Protein AF-A0A838R3F1-F1 (afdb_monomer)

Secondary structure (DSSP, 8-state):
-TT-B-TT-B-TT-B-TTT-B-TT-B-TT-B-TT-B-TT-B-TT-B-TT-B-TT-B-TT-B-TT-B-TT-B-TT-B-TT-B-TT-B-TT-B-TT-B-TT-B-PPPTTS-----HHHHHHSHHHHTTB-TT-B-TT-B-TT-B-TT-B-TT-B-TT-B-TT-B-TT-B-TT-B-TT-B-TT-B-TT-B-TT-B-TTS---HHHHHHSHHHHTTB-TT-B-TTSB-TT-B-TT-B-TT-B-TT-B-TT-B-TT-B-TT-B---SSTTS--HHHHHHSHHHHTTB-TT-B-TT-B-TT-B-TT-B-TT-B-TT-B-TT-B-TT-B-TT-B-PPPPP-SS-PPPS-B-TT-B-TT-B-TT-B---EEEE-SS-EEEE---B-TT-B-TT-B-TT-B-TT-B-TT-B-TT-B-TTSEES-EEE-TT-EEEEE-------EEE-S-EEE-TT-EEEEEE-SSPP---EEE-TT--EEE-SEEEEEE-TT--GGGGTT-EEE-EE-TT---EE-PEEE-SSEEE-TTTTTT-EEEEEE----TT--SSSSS-SHHHHHHHHHHTTS-TT--TTTT-SSSSSS-SHHHHHHHHHHH-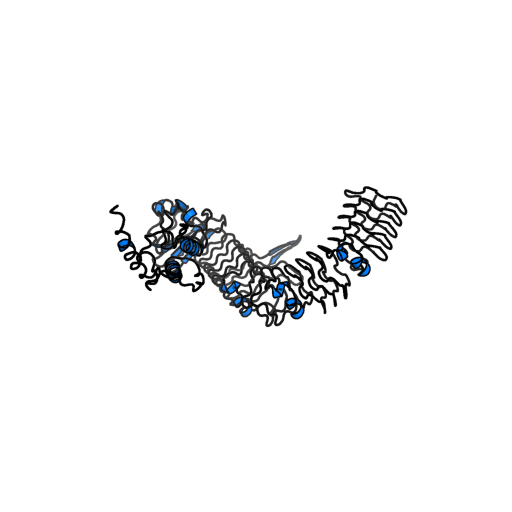-SPPP-----PPPP--S-STTTTTTSSSSSSS-----

Sequence (626 aa):
MTGANLASQNLTNANFSNYYEAAGANLSGANLSQASLTNANFKYATLTNADFSQATLTNANLEYATLTSANLTQAHLTNSNFQGVDLTGANLTGAEVRGANFFRSYDGVGGISLTQLYSTASYLALDLTGVGLSHQNLTGVNLVGQNLTGANFSVTTLTGANMNRADLLGANFIGATLTSANLTGAKVRYANLTGSRITTVQLYSTASYQAHDLTGTRLGYNNLTGVNLVGQDLTGAGFAGATLTDADFTGAQVRGADFSHFGALGISLAQLYSTASYQAHDLTGIGLTYTDLTGANFAGQNLTQARFHSATLANVNLSQANLTNADFSASEPYPQGYEPGADLTGANLSQANLTNANFSGFQYCDEYLCYGGPGANLSGANLSGADARGASFQYATLTGTIASNLIQSDGHIAGLDLTAGASLVVRDYDSGVPIVVEQHLAMDATGTLRLVFDADPWDSSISFAPGIPVALGGTLDLTFAPGVDIATQSGRSIDLFDWTGVTPTGAFTISSPYTWDLTNLYTTGEVTLAAAPSLLGDFNGDSDVDGGDLTSWKAGFGLSSEATRAQGDADGDQDVDGADFLGWQRQVGIGAPAIASSARVPEPATLVLLVAAALAMFFRRRVAVS

Radius of gyration: 35.01 Å; Cα contacts (8 Å, |Δi|>4): 1867; chains: 1; bounding box: 110×93×81 Å

Mean predicted aligned error: 11.5 Å

pLDDT: mean 86.86, std 18.16, range [31.98, 98.88]

Nearest PDB structures (foldseek):
  4yei-assembly3_C  TM=5.586E-01  e=4.419E-10  synthetic construct
  5dzb-assembly3_E  TM=5.303E-01  e=5.301E-11  synthetic construct
  4ycq-assembly1_A-2  TM=4.901E-01  e=7.808E-09  synthetic construct
  4yc5-assembly1_A  TM=4.326E-01  e=1.738E-09  synthetic construct
  2j8k-assembly1_A  TM=4.492E-01  e=6.803E-08  Nostoc punctiforme

Structure (mmCIF, N/CA/C/O backbone):
data_AF-A0A838R3F1-F1
#
_entry.id   AF-A0A838R3F1-F1
#
loop_
_atom_site.group_PDB
_atom_site.id
_atom_site.type_symbol
_atom_site.label_atom_id
_atom_site.label_alt_id
_atom_site.label_comp_id
_atom_site.label_asym_id
_atom_site.label_entity_id
_atom_site.label_seq_id
_atom_site.pdbx_PDB_ins_code
_atom_site.Cartn_x
_atom_site.Cartn_y
_atom_site.Cartn_z
_atom_site.occupancy
_atom_site.B_iso_or_equiv
_atom_site.auth_seq_id
_atom_site.auth_comp_id
_atom_site.auth_asym_id
_atom_site.auth_atom_id
_atom_site.pdbx_PDB_model_num
ATOM 1 N N . MET A 1 1 ? 42.128 -11.075 -11.091 1.00 62.38 1 MET A N 1
ATOM 2 C CA . MET A 1 1 ? 43.046 -10.406 -12.039 1.00 62.38 1 MET A CA 1
ATOM 3 C C . MET A 1 1 ? 42.719 -8.914 -12.155 1.00 62.38 1 MET A C 1
ATOM 5 O O . MET A 1 1 ? 42.656 -8.368 -13.252 1.00 62.38 1 MET A O 1
ATOM 9 N N . THR A 1 2 ? 42.535 -8.231 -11.024 1.00 77.19 2 THR A N 1
ATOM 10 C CA . THR A 1 2 ? 42.189 -6.804 -10.992 1.00 77.19 2 THR A CA 1
ATOM 11 C C . THR A 1 2 ? 43.267 -5.975 -11.688 1.00 77.19 2 THR A C 1
ATOM 13 O O . THR A 1 2 ? 44.449 -6.131 -11.381 1.00 77.19 2 THR A O 1
ATOM 16 N N . GLY A 1 3 ? 42.875 -5.143 -12.654 1.00 77.88 3 GLY A N 1
ATOM 17 C CA . GLY A 1 3 ? 43.808 -4.320 -13.433 1.00 77.88 3 GLY A CA 1
ATOM 18 C C . GLY A 1 3 ? 44.755 -5.088 -14.367 1.00 77.88 3 GLY A C 1
ATOM 19 O O . GLY A 1 3 ? 45.714 -4.505 -14.870 1.00 77.88 3 GLY A O 1
ATOM 20 N N . ALA A 1 4 ? 44.540 -6.388 -14.601 1.00 87.12 4 ALA A N 1
ATOM 21 C CA . ALA A 1 4 ? 45.413 -7.170 -15.476 1.00 87.12 4 ALA A CA 1
ATOM 22 C C . ALA A 1 4 ? 45.306 -6.730 -16.944 1.00 87.12 4 ALA A C 1
ATOM 24 O O . ALA A 1 4 ? 44.244 -6.326 -17.414 1.00 87.12 4 ALA A O 1
ATOM 25 N N . ASN A 1 5 ? 46.403 -6.866 -17.690 1.00 89.50 5 ASN A N 1
ATOM 26 C CA . ASN A 1 5 ? 46.414 -6.666 -19.136 1.00 89.50 5 ASN A CA 1
ATOM 27 C C . ASN A 1 5 ? 46.292 -8.016 -19.857 1.00 89.50 5 ASN A C 1
ATOM 29 O O . ASN A 1 5 ? 47.242 -8.794 -19.897 1.00 89.50 5 ASN A O 1
ATOM 33 N N . LEU A 1 6 ? 45.115 -8.272 -20.419 1.00 89.81 6 LEU A N 1
ATOM 34 C CA . LEU A 1 6 ? 44.743 -9.447 -21.209 1.00 89.81 6 LEU A CA 1
ATOM 35 C C . LEU A 1 6 ? 44.321 -9.038 -22.632 1.00 89.81 6 LEU A C 1
ATOM 37 O O . LEU A 1 6 ? 43.503 -9.708 -23.266 1.00 89.81 6 LEU A O 1
ATOM 41 N N . ALA A 1 7 ? 44.854 -7.926 -23.144 1.00 93.25 7 ALA A N 1
ATOM 42 C CA . ALA A 1 7 ? 44.539 -7.455 -24.484 1.00 93.25 7 ALA A CA 1
ATOM 43 C C . ALA A 1 7 ? 44.873 -8.520 -25.544 1.00 93.25 7 ALA A C 1
ATOM 45 O O . ALA A 1 7 ? 45.929 -9.159 -25.498 1.00 93.25 7 ALA A O 1
ATOM 46 N N . SER A 1 8 ? 43.958 -8.692 -26.503 1.00 95.50 8 SER A N 1
ATOM 47 C CA . SER A 1 8 ? 44.072 -9.616 -27.644 1.00 95.50 8 SER A CA 1
ATOM 48 C C . SER A 1 8 ? 44.285 -11.093 -27.281 1.00 95.50 8 SER A C 1
ATOM 50 O O . SER A 1 8 ? 44.701 -11.883 -28.128 1.00 95.50 8 SER A O 1
ATOM 52 N N . GLN A 1 9 ? 44.018 -11.490 -26.033 1.00 94.56 9 GLN A N 1
ATOM 53 C CA . GLN A 1 9 ? 44.137 -12.887 -25.619 1.00 94.56 9 GLN A CA 1
ATOM 54 C C . GLN A 1 9 ? 43.001 -13.738 -26.193 1.00 94.56 9 GLN A C 1
ATOM 56 O O . GLN A 1 9 ? 41.870 -13.274 -26.347 1.00 94.56 9 GLN A O 1
ATOM 61 N N . ASN A 1 10 ? 43.301 -15.007 -26.473 1.00 94.56 10 ASN A N 1
ATOM 62 C CA . ASN A 1 10 ? 42.293 -15.995 -26.837 1.00 94.56 10 ASN A CA 1
ATOM 63 C C . ASN A 1 10 ? 41.794 -16.718 -25.579 1.00 94.56 10 ASN A C 1
ATOM 65 O O . ASN A 1 10 ? 42.514 -17.519 -24.987 1.00 94.56 10 ASN A O 1
ATOM 69 N N . LEU A 1 11 ? 40.558 -16.421 -25.201 1.00 92.75 11 LEU A N 1
ATOM 70 C CA . LEU A 1 11 ? 39.825 -16.942 -24.049 1.00 92.75 11 LEU A CA 1
ATOM 71 C C . LEU A 1 11 ? 38.515 -17.621 -24.499 1.00 92.75 11 LEU A C 1
ATOM 73 O O . LEU A 1 11 ? 37.540 -17.676 -23.749 1.00 92.75 11 LEU A O 1
ATOM 77 N N . THR A 1 12 ? 38.488 -18.132 -25.734 1.00 94.06 12 THR A N 1
ATOM 78 C CA . THR A 1 12 ? 37.339 -18.860 -26.289 1.00 94.06 12 THR A CA 1
ATOM 79 C C . THR A 1 12 ? 37.014 -20.067 -25.409 1.00 94.06 12 THR A C 1
ATOM 81 O O . THR A 1 12 ? 37.926 -20.800 -25.017 1.00 94.06 12 THR A O 1
ATOM 84 N N . ASN A 1 13 ? 35.732 -20.300 -25.113 1.00 90.00 13 ASN A N 1
ATOM 85 C CA . ASN A 1 13 ? 35.260 -21.377 -24.225 1.00 90.00 13 ASN A CA 1
ATOM 86 C C . ASN A 1 13 ? 35.838 -21.339 -22.797 1.00 90.00 13 ASN A C 1
ATOM 88 O O . ASN A 1 13 ? 35.739 -22.327 -22.063 1.00 90.00 13 ASN A O 1
ATOM 92 N N . ALA A 1 14 ? 36.471 -20.237 -22.383 1.00 89.19 14 ALA A N 1
ATOM 93 C CA . ALA A 1 14 ? 37.010 -20.144 -21.038 1.00 89.19 14 ALA A CA 1
ATOM 94 C C . ALA A 1 14 ? 35.876 -20.215 -20.008 1.00 89.19 14 ALA A C 1
ATOM 96 O O . ALA A 1 14 ? 34.804 -19.635 -20.189 1.00 89.19 14 ALA A O 1
ATOM 97 N N . ASN A 1 15 ? 36.122 -20.927 -18.911 1.00 87.62 15 ASN A N 1
ATOM 98 C CA . ASN A 1 15 ? 35.196 -20.983 -17.793 1.00 87.62 15 ASN A CA 1
ATOM 99 C C . ASN A 1 15 ? 35.682 -20.054 -16.678 1.00 87.62 15 ASN A C 1
ATOM 101 O O . ASN A 1 15 ? 36.601 -20.387 -15.933 1.00 87.62 15 ASN A O 1
ATOM 105 N N . PHE A 1 16 ? 35.026 -18.906 -16.576 1.00 84.88 16 PHE A N 1
ATOM 106 C CA . PHE A 1 16 ? 35.198 -17.908 -15.527 1.00 84.88 16 PHE A CA 1
ATOM 107 C C . PHE A 1 16 ? 33.901 -17.726 -14.720 1.00 84.88 16 PHE A C 1
ATOM 109 O O . PHE A 1 16 ? 33.620 -16.644 -14.205 1.00 84.88 16 PHE A O 1
ATOM 116 N N . SER A 1 17 ? 33.090 -18.783 -14.618 1.00 79.38 17 SER A N 1
ATOM 117 C CA . SER A 1 17 ? 31.935 -18.799 -13.720 1.00 79.38 17 SER A CA 1
ATOM 118 C C . SER A 1 17 ? 32.381 -18.786 -12.252 1.00 79.38 17 SER A C 1
ATOM 120 O O . SER A 1 17 ? 33.429 -19.338 -11.914 1.00 79.38 17 SER A O 1
ATOM 122 N N . ASN A 1 18 ? 31.551 -18.205 -11.376 1.00 72.69 18 ASN A N 1
ATOM 123 C CA . ASN A 1 18 ? 31.763 -18.080 -9.920 1.00 72.69 18 ASN A CA 1
ATOM 124 C C . ASN A 1 18 ? 32.729 -16.953 -9.502 1.00 72.69 18 ASN A C 1
ATOM 126 O O . ASN A 1 18 ? 33.819 -17.215 -8.999 1.00 72.69 18 ASN A O 1
ATOM 130 N N . TYR A 1 19 ? 32.289 -15.696 -9.638 1.00 65.25 19 TYR A N 1
ATOM 131 C CA . TYR A 1 19 ? 32.987 -14.513 -9.105 1.00 65.25 19 TYR A CA 1
ATOM 132 C C . TYR A 1 19 ? 34.401 -14.325 -9.657 1.00 65.25 19 TYR A C 1
ATOM 134 O O . TYR A 1 19 ? 35.364 -14.072 -8.931 1.00 65.25 19 TYR A O 1
ATOM 142 N N . TYR A 1 20 ? 34.542 -14.444 -10.974 1.00 69.81 20 TYR A N 1
ATOM 143 C CA . TYR A 1 20 ? 35.795 -14.076 -11.608 1.00 69.81 20 TYR A CA 1
ATOM 144 C C . TYR A 1 20 ? 36.015 -12.561 -11.529 1.00 69.81 20 TYR A C 1
ATOM 146 O O . TYR A 1 20 ? 35.301 -11.780 -12.156 1.00 69.81 20 TYR A O 1
ATOM 154 N N . GLU A 1 21 ? 37.020 -12.157 -10.755 1.00 78.88 21 GLU A N 1
ATOM 155 C CA . GLU A 1 21 ? 37.377 -10.756 -10.533 1.00 78.88 21 GLU A CA 1
ATOM 156 C C . GLU A 1 21 ? 38.307 -10.228 -11.636 1.00 78.88 21 GLU A C 1
ATOM 158 O O . GLU A 1 21 ? 39.524 -10.462 -11.619 1.00 78.88 21 GLU A O 1
ATOM 163 N N . ALA A 1 22 ? 37.744 -9.485 -12.588 1.00 81.25 22 ALA A N 1
ATOM 164 C CA . ALA A 1 22 ? 38.443 -8.793 -13.673 1.00 81.25 22 ALA A CA 1
ATOM 165 C C . ALA A 1 22 ? 38.176 -7.277 -13.668 1.00 81.25 22 ALA A C 1
ATOM 167 O O . ALA A 1 22 ? 38.317 -6.611 -14.695 1.00 81.25 22 ALA A O 1
ATOM 168 N N . ALA A 1 23 ? 37.816 -6.719 -12.510 1.00 87.19 23 ALA A N 1
ATOM 169 C CA . ALA A 1 23 ? 37.577 -5.291 -12.372 1.00 87.19 23 ALA A CA 1
ATOM 170 C C . ALA A 1 23 ? 38.804 -4.469 -12.818 1.00 87.19 23 ALA A C 1
ATOM 172 O O . ALA A 1 23 ? 39.948 -4.775 -12.457 1.00 87.19 23 ALA A O 1
ATOM 173 N N . GLY A 1 24 ? 38.570 -3.447 -13.642 1.00 90.75 24 GLY A N 1
ATOM 174 C CA . GLY A 1 24 ? 39.604 -2.577 -14.210 1.00 90.75 24 GLY A CA 1
ATOM 175 C C . GLY A 1 24 ? 40.579 -3.252 -15.183 1.00 90.75 24 GLY A C 1
ATOM 176 O O . GLY A 1 24 ? 41.568 -2.634 -15.570 1.00 90.75 24 GLY A O 1
ATOM 177 N N . ALA A 1 25 ? 40.370 -4.519 -15.555 1.00 93.75 25 ALA A N 1
ATOM 178 C CA . ALA A 1 25 ? 41.265 -5.214 -16.474 1.00 93.75 25 ALA A CA 1
ATOM 179 C C . ALA A 1 25 ? 41.152 -4.660 -17.905 1.00 93.75 25 ALA A C 1
ATOM 181 O O . ALA A 1 25 ? 40.090 -4.226 -18.349 1.00 93.75 25 ALA A O 1
ATOM 182 N N . ASN A 1 26 ? 42.250 -4.716 -18.656 1.00 95.88 26 ASN A N 1
ATOM 183 C CA . ASN A 1 26 ? 42.260 -4.414 -20.081 1.00 95.88 26 ASN A CA 1
ATOM 184 C C . ASN A 1 26 ? 42.143 -5.716 -20.877 1.00 95.88 26 ASN A C 1
ATOM 186 O O . ASN A 1 26 ? 43.112 -6.467 -20.954 1.00 95.88 26 ASN A O 1
ATOM 190 N N . LEU A 1 27 ? 40.991 -5.967 -21.495 1.00 96.06 27 LEU A N 1
ATOM 191 C CA . LEU A 1 27 ? 40.765 -7.075 -22.427 1.00 96.06 27 LEU A CA 1
ATOM 192 C C . LEU A 1 27 ? 40.432 -6.569 -23.839 1.00 96.06 27 LEU A C 1
ATOM 194 O O . LEU A 1 27 ? 39.660 -7.189 -24.569 1.00 96.06 27 LEU A O 1
ATOM 198 N N . SER A 1 28 ? 41.017 -5.438 -24.241 1.00 97.62 28 SER A N 1
ATOM 199 C CA . SER A 1 28 ? 40.801 -4.881 -25.580 1.00 97.62 28 SER A CA 1
ATOM 200 C C . SER A 1 28 ? 41.148 -5.908 -26.665 1.00 97.62 28 SER A C 1
ATOM 202 O O . SER A 1 28 ? 42.256 -6.450 -26.684 1.00 97.62 28 SER A O 1
ATOM 204 N N . GLY A 1 29 ? 40.206 -6.186 -27.567 1.00 97.69 29 GLY A N 1
ATOM 205 C CA . GLY A 1 29 ? 40.351 -7.163 -28.649 1.00 97.69 29 GLY A CA 1
ATOM 206 C C . GLY A 1 29 ? 40.447 -8.626 -28.204 1.00 97.69 29 GLY A C 1
ATOM 207 O O . GLY A 1 29 ? 40.804 -9.471 -29.020 1.00 97.69 29 GLY A O 1
ATOM 208 N N . ALA A 1 30 ? 40.204 -8.947 -26.928 1.00 97.38 30 ALA A N 1
ATOM 209 C CA . ALA A 1 30 ? 40.220 -10.332 -26.466 1.00 97.38 30 ALA A CA 1
ATOM 210 C C . ALA A 1 30 ? 39.064 -11.134 -27.083 1.00 97.38 30 ALA A C 1
ATOM 212 O O . ALA A 1 30 ? 37.958 -10.620 -27.246 1.00 97.38 30 ALA A O 1
ATOM 213 N N . ASN A 1 31 ? 39.312 -12.407 -27.387 1.00 97.94 31 ASN A N 1
ATOM 214 C CA . ASN A 1 31 ? 38.278 -13.330 -27.841 1.00 97.94 31 ASN A CA 1
ATOM 215 C C . ASN A 1 31 ? 37.743 -14.129 -26.648 1.00 97.94 31 ASN A C 1
ATOM 217 O O . ASN A 1 31 ? 38.428 -15.013 -26.150 1.00 97.94 31 ASN A O 1
ATOM 221 N N . LEU A 1 32 ? 36.535 -13.808 -26.204 1.00 97.25 32 LEU A N 1
ATOM 222 C CA . LEU A 1 32 ? 35.761 -14.445 -25.132 1.00 97.25 32 LEU A CA 1
ATOM 223 C C . LEU A 1 32 ? 34.524 -15.168 -25.697 1.00 97.25 32 LEU A C 1
ATOM 225 O O . LEU A 1 32 ? 33.557 -15.405 -24.971 1.00 97.25 32 LEU A O 1
ATOM 229 N N . SER A 1 33 ? 34.529 -15.506 -26.990 1.00 98.00 33 SER A N 1
ATOM 230 C CA . SER A 1 33 ? 33.397 -16.184 -27.617 1.00 98.00 33 SER A CA 1
ATOM 231 C C . SER A 1 33 ? 33.120 -17.524 -26.927 1.00 98.00 33 SER A C 1
ATOM 233 O O . SER A 1 33 ? 34.040 -18.247 -26.526 1.00 98.00 33 SER A O 1
ATOM 235 N N . GLN A 1 34 ? 31.836 -17.827 -26.725 1.00 97.75 34 GLN A N 1
ATOM 236 C CA . GLN A 1 34 ? 31.348 -19.026 -26.026 1.00 97.75 34 GLN A CA 1
ATOM 237 C C . GLN A 1 34 ? 31.882 -19.201 -24.586 1.00 97.75 34 GLN A C 1
ATOM 239 O O . GLN A 1 34 ? 31.742 -20.269 -23.992 1.00 97.75 34 GLN A O 1
ATOM 244 N N . ALA A 1 35 ? 32.498 -18.174 -23.990 1.00 96.88 35 ALA A N 1
ATOM 245 C CA . ALA A 1 35 ? 32.979 -18.249 -22.616 1.00 96.88 35 ALA A CA 1
ATOM 246 C C . ALA A 1 35 ? 31.813 -18.303 -21.613 1.00 96.88 35 ALA A C 1
ATOM 248 O O . ALA A 1 35 ? 30.767 -17.674 -21.801 1.00 96.88 35 ALA A O 1
ATOM 249 N N . SER A 1 36 ? 32.017 -19.012 -20.502 1.00 96.44 36 SER A N 1
ATOM 250 C CA . SER A 1 36 ? 31.112 -18.973 -19.352 1.00 96.44 36 SER A CA 1
ATOM 251 C C . SER A 1 36 ? 31.594 -17.916 -18.364 1.00 96.44 36 SER A C 1
ATOM 253 O O . SER A 1 36 ? 32.620 -18.088 -17.713 1.00 96.44 36 SER A O 1
ATOM 255 N N . LEU A 1 37 ? 30.855 -16.814 -18.268 1.00 95.62 37 LEU A N 1
ATOM 256 C CA . LEU A 1 37 ? 31.158 -15.613 -17.482 1.00 95.62 37 LEU A CA 1
ATOM 257 C C . LEU A 1 37 ? 30.039 -15.321 -16.466 1.00 95.62 37 LEU A C 1
ATOM 259 O O . LEU A 1 37 ? 29.790 -14.174 -16.095 1.00 95.62 37 LEU A O 1
ATOM 263 N N . THR A 1 38 ? 29.324 -16.363 -16.035 1.00 96.38 38 THR A N 1
ATOM 264 C CA . THR A 1 38 ? 28.218 -16.222 -15.080 1.00 96.38 38 THR A CA 1
ATOM 265 C C . THR A 1 38 ? 28.736 -15.671 -13.751 1.00 96.38 38 THR A C 1
ATOM 267 O O . THR A 1 38 ? 29.672 -16.228 -13.169 1.00 96.38 38 THR A O 1
ATOM 270 N N . ASN A 1 39 ? 28.111 -14.598 -13.258 1.00 95.19 39 ASN A N 1
ATOM 271 C CA . ASN A 1 39 ? 28.539 -13.841 -12.073 1.00 95.19 39 ASN A CA 1
ATOM 272 C C . ASN A 1 39 ? 29.962 -13.237 -12.181 1.00 95.19 39 ASN A C 1
ATOM 274 O O . ASN A 1 39 ? 30.586 -12.965 -11.155 1.00 95.19 39 ASN A O 1
ATOM 278 N N . ALA A 1 40 ? 30.526 -13.071 -13.384 1.00 94.94 40 ALA A N 1
ATOM 279 C CA . ALA A 1 40 ? 31.843 -12.452 -13.546 1.00 94.94 40 ALA A CA 1
ATOM 280 C C . ALA A 1 40 ? 31.790 -10.939 -13.270 1.00 94.94 40 ALA A C 1
ATOM 282 O O . ALA A 1 40 ? 30.798 -10.277 -13.574 1.00 94.94 40 ALA A O 1
ATOM 283 N N . ASN A 1 41 ? 32.875 -10.383 -12.732 1.00 94.62 41 ASN A N 1
ATOM 284 C CA . ASN A 1 41 ? 33.003 -8.960 -12.439 1.00 94.62 41 ASN A CA 1
ATOM 285 C C . ASN A 1 41 ? 33.997 -8.288 -13.397 1.00 94.62 41 ASN A C 1
ATOM 287 O O . ASN A 1 41 ? 35.211 -8.439 -13.267 1.00 94.62 41 ASN A O 1
ATOM 291 N N . PHE A 1 42 ? 33.466 -7.508 -14.333 1.00 95.25 42 PHE A N 1
ATOM 292 C CA . PHE A 1 42 ? 34.175 -6.663 -15.297 1.00 95.25 42 PHE A CA 1
ATO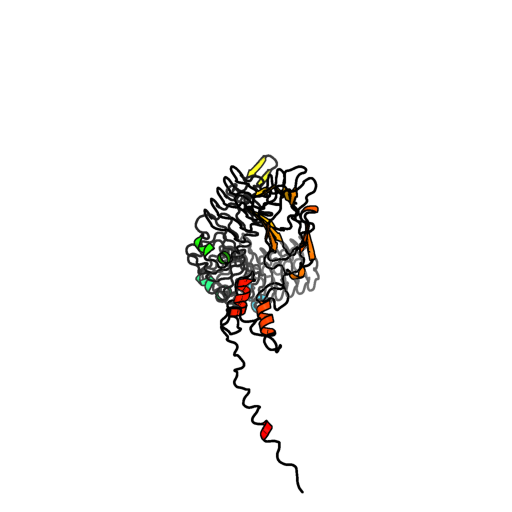M 293 C C . PHE A 1 42 ? 33.980 -5.166 -15.020 1.00 95.25 42 PHE A C 1
ATOM 295 O O . PHE A 1 42 ? 34.162 -4.345 -15.919 1.00 95.25 42 PHE A O 1
ATOM 302 N N . LYS A 1 43 ? 33.612 -4.781 -13.793 1.00 95.19 43 LYS A N 1
ATOM 303 C CA . LYS A 1 43 ? 33.428 -3.372 -13.427 1.00 95.19 43 LYS A CA 1
ATOM 304 C C . LYS A 1 43 ? 34.663 -2.537 -13.803 1.00 95.19 43 LYS A C 1
ATOM 306 O O . LYS A 1 43 ? 35.789 -2.916 -13.479 1.00 95.19 43 LYS A O 1
ATOM 311 N N . TYR A 1 44 ? 34.465 -1.417 -14.497 1.00 95.19 44 TYR A N 1
ATOM 312 C CA . TYR A 1 44 ? 35.525 -0.544 -15.037 1.00 95.19 44 TYR A CA 1
ATOM 313 C C . TYR A 1 44 ? 36.508 -1.192 -16.037 1.00 95.19 44 TYR A C 1
ATOM 315 O O . TYR A 1 44 ? 37.569 -0.625 -16.298 1.00 95.19 44 TYR A O 1
ATOM 323 N N . ALA A 1 45 ? 36.228 -2.381 -16.577 1.00 96.62 45 ALA A N 1
ATOM 324 C CA . ALA A 1 45 ? 37.131 -3.030 -17.527 1.00 96.62 45 ALA A CA 1
ATOM 325 C C . ALA A 1 45 ? 37.123 -2.342 -18.905 1.00 96.62 45 ALA A C 1
ATOM 327 O O . ALA A 1 45 ? 36.093 -1.860 -19.382 1.00 96.62 45 ALA A O 1
ATOM 328 N N . THR A 1 46 ? 38.265 -2.371 -19.595 1.00 97.50 46 THR A N 1
ATOM 329 C CA . THR A 1 46 ? 38.362 -1.952 -21.000 1.00 97.50 46 THR A CA 1
ATOM 330 C C . THR A 1 46 ? 38.177 -3.170 -21.897 1.00 97.50 46 THR A C 1
ATOM 332 O O . THR A 1 46 ? 39.044 -4.039 -21.956 1.00 97.50 46 THR A O 1
ATOM 335 N N . LEU A 1 47 ? 37.052 -3.228 -22.605 1.00 97.31 47 LEU A N 1
ATOM 336 C CA . LEU A 1 47 ? 36.588 -4.349 -23.432 1.00 97.31 47 LEU A CA 1
ATOM 337 C C . LEU A 1 47 ? 36.397 -3.936 -24.906 1.00 97.31 47 LEU A C 1
ATOM 339 O O . LEU A 1 47 ? 35.654 -4.568 -25.656 1.00 97.31 47 LEU A O 1
ATOM 343 N N . THR A 1 48 ? 37.060 -2.861 -25.337 1.00 98.12 48 THR A N 1
ATOM 344 C CA . THR A 1 48 ? 36.978 -2.339 -26.706 1.00 98.12 48 THR A CA 1
ATOM 345 C C . THR A 1 48 ? 37.351 -3.410 -27.734 1.00 98.12 48 THR A C 1
ATOM 347 O O . THR A 1 48 ? 38.399 -4.043 -27.614 1.00 98.12 48 THR A O 1
ATOM 350 N N . ASN A 1 49 ? 36.522 -3.596 -28.765 1.00 98.25 49 ASN A N 1
ATOM 351 C CA . ASN A 1 49 ? 36.660 -4.630 -29.803 1.00 98.25 49 ASN A CA 1
ATOM 352 C C . ASN A 1 49 ? 36.707 -6.086 -29.287 1.00 98.25 49 ASN A C 1
ATOM 354 O O . ASN A 1 49 ? 37.114 -6.972 -30.037 1.00 98.25 49 ASN A O 1
ATOM 358 N N . ALA A 1 50 ? 36.356 -6.360 -28.026 1.00 98.25 50 ALA A N 1
ATOM 359 C CA . ALA A 1 50 ? 36.325 -7.730 -27.515 1.00 98.25 50 ALA A CA 1
ATOM 360 C C . ALA A 1 50 ? 35.188 -8.543 -28.162 1.00 98.25 50 ALA A C 1
ATOM 362 O O . ALA A 1 50 ? 34.135 -8.000 -28.504 1.00 98.25 50 ALA A O 1
ATOM 363 N N . ASP A 1 51 ? 35.391 -9.851 -28.309 1.00 98.62 51 ASP A N 1
ATOM 364 C CA . ASP A 1 51 ? 34.395 -10.773 -28.855 1.00 98.62 51 ASP A CA 1
ATOM 365 C C . ASP A 1 51 ? 33.759 -11.609 -27.742 1.00 98.62 51 ASP A C 1
ATOM 367 O O . ASP A 1 51 ? 34.395 -12.501 -27.202 1.00 98.62 51 ASP A O 1
ATOM 371 N N . PHE A 1 52 ? 32.507 -11.324 -27.405 1.00 98.38 52 PHE A N 1
ATOM 372 C CA . PHE A 1 52 ? 31.642 -12.070 -26.487 1.00 98.38 52 PHE A CA 1
ATOM 373 C C . PHE A 1 52 ? 30.558 -12.865 -27.230 1.00 98.38 52 PHE A C 1
ATOM 375 O O . PHE A 1 52 ? 29.526 -13.198 -26.641 1.00 98.38 52 PHE A O 1
ATOM 382 N N . SER A 1 53 ? 30.730 -13.150 -28.523 1.00 98.62 53 SER A N 1
ATOM 383 C CA . SER A 1 53 ? 29.713 -13.884 -29.279 1.00 98.62 53 SER A CA 1
ATOM 384 C C . SER A 1 53 ? 29.391 -15.232 -28.627 1.00 98.62 53 SER A C 1
ATOM 386 O O . SER A 1 53 ? 30.285 -15.999 -28.271 1.00 98.62 53 SER A O 1
ATOM 388 N N . GLN A 1 54 ? 28.099 -15.505 -28.425 1.00 98.50 54 GLN A N 1
ATOM 389 C CA . GLN A 1 54 ? 27.576 -16.703 -27.749 1.00 98.50 54 GLN A CA 1
ATOM 390 C C . GLN A 1 54 ? 28.091 -16.917 -26.311 1.00 98.50 54 GLN A C 1
ATOM 392 O O . GLN A 1 54 ? 27.956 -18.007 -25.756 1.00 98.50 54 GLN A O 1
ATOM 397 N N . ALA A 1 55 ? 28.700 -15.908 -25.683 1.00 98.25 55 ALA A N 1
ATOM 398 C CA . ALA A 1 55 ? 29.154 -16.011 -24.302 1.00 98.25 55 ALA A CA 1
ATOM 399 C C . ALA A 1 55 ? 27.974 -15.950 -23.318 1.00 98.25 55 ALA A C 1
ATOM 401 O O . ALA A 1 55 ? 26.951 -15.310 -23.572 1.00 98.25 55 ALA A O 1
ATOM 402 N N . THR A 1 56 ? 28.134 -16.581 -22.154 1.00 98.12 56 THR A N 1
ATOM 403 C CA . THR A 1 56 ? 27.148 -16.529 -21.065 1.00 98.12 56 THR A CA 1
ATOM 404 C C . THR A 1 56 ? 27.579 -15.523 -20.005 1.00 98.12 56 THR A C 1
ATOM 406 O O . THR A 1 56 ? 28.474 -15.818 -19.221 1.00 98.12 56 THR A O 1
ATOM 409 N N . LEU A 1 57 ? 26.926 -14.363 -19.944 1.00 97.50 57 LEU A N 1
ATOM 410 C CA . LEU A 1 57 ? 27.165 -13.279 -18.978 1.00 97.50 57 LEU A CA 1
ATOM 411 C C . LEU A 1 57 ? 26.010 -13.110 -17.976 1.00 97.50 57 LEU A C 1
ATOM 413 O O . LEU A 1 57 ? 25.779 -12.014 -17.463 1.00 97.50 57 LEU A O 1
ATOM 417 N N . THR A 1 58 ? 25.269 -14.178 -17.682 1.00 97.50 58 THR A N 1
ATOM 418 C CA . THR A 1 58 ? 24.177 -14.137 -16.703 1.00 97.50 58 THR A CA 1
ATOM 419 C C . THR A 1 58 ? 24.669 -13.592 -15.358 1.00 97.50 58 THR A C 1
ATOM 421 O O . THR A 1 58 ? 25.673 -14.071 -14.824 1.00 97.50 58 THR A O 1
ATOM 424 N N . ASN A 1 59 ? 23.975 -12.586 -14.816 1.00 97.00 59 ASN A N 1
ATOM 425 C CA . ASN A 1 59 ? 24.340 -11.857 -13.591 1.00 97.00 59 ASN A CA 1
ATOM 426 C C . ASN A 1 59 ? 25.756 -11.232 -13.595 1.00 97.00 59 ASN A C 1
ATOM 428 O O . ASN A 1 59 ? 26.291 -10.915 -12.531 1.00 97.00 59 ASN A O 1
ATOM 432 N N . ALA A 1 60 ? 26.416 -11.092 -14.749 1.00 97.31 60 ALA A N 1
ATOM 433 C CA . ALA A 1 60 ? 27.736 -10.471 -14.801 1.00 97.31 60 ALA A CA 1
ATOM 434 C C . ALA A 1 60 ? 27.642 -8.973 -14.476 1.00 97.31 60 ALA A C 1
ATOM 436 O O . ALA A 1 60 ? 26.691 -8.296 -14.872 1.00 97.31 60 ALA A O 1
ATOM 437 N N . ASN A 1 61 ? 28.650 -8.441 -13.788 1.00 97.06 61 ASN A N 1
ATOM 438 C CA . ASN A 1 61 ? 28.754 -7.019 -13.495 1.00 97.06 61 ASN A CA 1
ATOM 439 C C . ASN A 1 61 ? 29.711 -6.339 -14.478 1.00 97.06 61 ASN A C 1
ATOM 441 O O . ASN A 1 61 ? 30.915 -6.560 -14.398 1.00 97.06 61 ASN A O 1
ATOM 445 N N . LEU A 1 62 ? 29.198 -5.503 -15.379 1.00 97.06 62 LEU A N 1
ATOM 446 C CA . LEU A 1 62 ? 29.991 -4.715 -16.327 1.00 97.06 62 LEU A CA 1
ATOM 447 C C . LEU A 1 62 ? 29.926 -3.213 -16.024 1.00 97.06 62 LEU A C 1
ATOM 449 O O . LEU A 1 62 ? 30.283 -2.416 -16.879 1.00 97.06 62 LEU A O 1
ATOM 453 N N . GLU A 1 63 ? 29.477 -2.809 -14.834 1.00 95.94 63 GLU A N 1
ATOM 454 C CA . GLU A 1 63 ? 29.282 -1.403 -14.460 1.00 95.94 63 GLU A CA 1
ATOM 455 C C . GLU A 1 63 ? 30.474 -0.515 -14.880 1.00 95.94 63 GLU A C 1
ATOM 457 O O . GLU A 1 63 ? 31.627 -0.796 -14.541 1.00 95.94 63 GLU A O 1
ATOM 462 N N . TYR A 1 64 ? 30.195 0.548 -15.641 1.00 95.25 64 TYR A N 1
ATOM 463 C CA . TYR A 1 64 ? 31.180 1.497 -16.180 1.00 95.25 64 TYR A CA 1
ATOM 464 C C . TYR A 1 64 ? 32.319 0.883 -17.024 1.00 95.25 64 TYR A C 1
ATOM 466 O O . TYR A 1 64 ? 33.388 1.483 -17.151 1.00 95.25 64 TYR A O 1
ATOM 474 N N . ALA A 1 65 ? 32.133 -0.307 -17.597 1.00 96.75 65 ALA A N 1
ATOM 475 C CA . ALA A 1 65 ? 33.068 -0.873 -18.566 1.00 96.75 65 ALA A CA 1
ATOM 476 C C . ALA A 1 65 ? 32.945 -0.202 -19.948 1.00 96.75 65 ALA A C 1
ATOM 478 O O . ALA A 1 65 ? 31.898 0.334 -20.318 1.00 96.75 65 ALA A O 1
ATOM 479 N N . THR A 1 66 ? 34.003 -0.295 -20.752 1.00 97.06 66 THR A N 1
ATOM 480 C CA . THR A 1 66 ? 34.023 0.225 -22.129 1.00 97.06 66 THR A CA 1
ATOM 481 C C . THR A 1 66 ? 33.914 -0.926 -23.121 1.00 97.06 66 THR A C 1
ATOM 483 O O . THR A 1 66 ? 34.891 -1.640 -23.321 1.00 97.06 66 THR A O 1
ATOM 486 N N . LEU A 1 67 ? 32.762 -1.097 -23.776 1.00 97.69 67 LEU A N 1
ATOM 487 C CA . LEU A 1 67 ? 32.503 -2.152 -24.772 1.00 97.69 67 LEU A CA 1
ATOM 488 C C . LEU A 1 67 ? 32.405 -1.591 -26.199 1.00 97.69 67 LEU A C 1
ATOM 490 O O . LEU A 1 67 ? 31.697 -2.126 -27.055 1.00 97.69 67 LEU A O 1
ATOM 494 N N . THR A 1 68 ? 33.125 -0.508 -26.485 1.00 97.81 68 THR A N 1
ATOM 495 C CA . THR A 1 68 ? 33.098 0.116 -27.809 1.00 97.81 68 THR A CA 1
ATOM 496 C C . THR A 1 68 ? 33.475 -0.885 -28.903 1.00 97.81 68 THR A C 1
ATOM 498 O O . THR A 1 68 ? 34.497 -1.568 -28.815 1.00 97.81 68 THR A O 1
ATOM 501 N N . SER A 1 69 ? 32.621 -1.006 -29.923 1.00 98.19 69 SER A N 1
ATOM 502 C CA . SER A 1 69 ? 32.764 -1.962 -31.035 1.00 98.19 69 SER A CA 1
ATOM 503 C C . SER A 1 69 ? 32.895 -3.442 -30.630 1.00 98.19 69 SER A C 1
ATOM 505 O O . SER A 1 69 ? 33.371 -4.255 -31.421 1.00 98.19 69 SER A O 1
ATOM 507 N N . ALA A 1 70 ? 32.490 -3.822 -29.414 1.00 98.50 70 ALA A N 1
ATOM 508 C CA . ALA A 1 70 ? 32.501 -5.217 -28.981 1.00 98.50 70 ALA A CA 1
ATOM 509 C C . ALA A 1 70 ? 31.431 -6.053 -29.710 1.00 98.50 70 ALA A C 1
ATOM 511 O O . ALA A 1 70 ? 30.361 -5.560 -30.079 1.00 98.50 70 ALA A O 1
ATOM 512 N N . ASN A 1 71 ? 31.692 -7.345 -29.890 1.00 98.75 71 ASN A N 1
ATOM 513 C CA . ASN A 1 71 ? 30.737 -8.289 -30.465 1.00 98.75 71 ASN A CA 1
ATOM 514 C C . ASN A 1 71 ? 30.019 -9.060 -29.348 1.00 98.75 71 ASN A C 1
ATOM 516 O O . ASN A 1 71 ? 30.629 -9.909 -28.723 1.00 98.75 71 ASN A O 1
ATOM 520 N N . LEU A 1 72 ? 28.733 -8.808 -29.106 1.00 98.69 72 LEU A N 1
ATOM 521 C CA . LEU A 1 72 ? 27.889 -9.555 -28.158 1.00 98.69 72 LEU A CA 1
ATOM 522 C C . LEU A 1 72 ? 26.800 -10.363 -28.880 1.00 98.69 72 LEU A C 1
ATOM 524 O O . LEU A 1 72 ? 25.717 -10.595 -28.339 1.00 98.69 72 LEU A O 1
ATOM 528 N N . THR A 1 73 ? 27.046 -10.760 -30.130 1.00 98.81 73 THR A N 1
ATOM 529 C CA . THR A 1 73 ? 26.060 -11.521 -30.905 1.00 98.81 73 THR A CA 1
ATOM 530 C C . THR A 1 73 ? 25.672 -12.807 -30.185 1.00 98.81 73 THR A C 1
ATOM 532 O O . THR A 1 73 ? 26.534 -13.578 -29.778 1.00 98.81 73 THR A O 1
ATOM 535 N N . GLN A 1 74 ? 24.368 -13.043 -30.022 1.00 98.69 74 GLN A N 1
ATOM 536 C CA . GLN A 1 74 ? 23.831 -14.232 -29.343 1.00 98.69 74 GLN A CA 1
ATOM 537 C C . GLN A 1 74 ? 24.334 -14.439 -27.899 1.00 98.69 74 GLN A C 1
ATOM 539 O O . GLN A 1 74 ? 24.283 -15.553 -27.390 1.00 98.69 74 GLN A O 1
ATOM 544 N N . ALA A 1 75 ? 24.841 -13.398 -27.231 1.00 98.62 75 ALA A N 1
ATOM 545 C CA . ALA A 1 75 ? 25.270 -13.508 -25.840 1.00 98.62 75 ALA A CA 1
ATOM 546 C C . ALA A 1 75 ? 24.06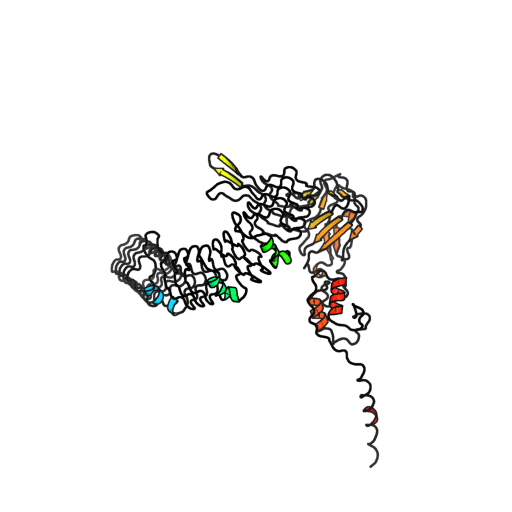7 -13.604 -24.880 1.00 98.62 75 ALA A C 1
ATOM 548 O O . ALA A 1 75 ? 23.050 -12.931 -25.074 1.00 98.62 75 ALA A O 1
ATOM 549 N N . HIS A 1 76 ? 24.208 -14.379 -23.803 1.00 98.62 76 HIS A N 1
ATOM 550 C CA . HIS A 1 76 ? 23.211 -14.459 -22.731 1.00 98.62 76 HIS A CA 1
ATOM 551 C C . HIS A 1 76 ? 23.521 -13.409 -21.660 1.00 98.62 76 HIS A C 1
ATOM 553 O O . HIS A 1 76 ? 24.442 -13.590 -20.866 1.00 98.62 76 HIS A O 1
ATOM 559 N N . LEU A 1 77 ? 22.775 -12.304 -21.635 1.00 98.50 77 LEU A N 1
ATOM 560 C CA . LEU A 1 77 ? 23.004 -11.146 -20.756 1.00 98.50 77 LEU A CA 1
ATOM 561 C C . LEU A 1 77 ? 21.963 -11.049 -19.630 1.00 98.50 77 LEU A C 1
ATOM 563 O O . LEU A 1 77 ? 21.804 -9.990 -19.020 1.00 98.50 77 LEU A O 1
ATOM 567 N N . THR A 1 78 ? 21.235 -12.127 -19.346 1.00 98.38 78 THR A N 1
ATOM 568 C CA . THR A 1 78 ? 20.142 -12.117 -18.369 1.00 98.38 78 THR A CA 1
ATOM 569 C C . THR A 1 78 ? 20.606 -11.608 -16.999 1.00 98.38 78 THR A C 1
ATOM 571 O O . THR A 1 78 ? 21.600 -12.095 -16.459 1.00 98.38 78 THR A O 1
ATOM 574 N N . ASN A 1 79 ? 19.892 -10.626 -16.436 1.00 98.19 79 ASN A N 1
ATOM 575 C CA . ASN A 1 79 ? 20.180 -9.991 -15.136 1.00 98.19 79 ASN A CA 1
ATOM 576 C C . ASN A 1 79 ? 21.593 -9.384 -14.991 1.00 98.19 79 ASN A C 1
ATOM 578 O O . ASN A 1 79 ? 22.074 -9.171 -13.878 1.00 98.19 79 ASN A O 1
ATOM 582 N N . SER A 1 80 ? 22.294 -9.132 -16.094 1.00 98.19 80 SER A N 1
ATOM 583 C CA . SER A 1 80 ? 23.615 -8.497 -16.060 1.00 98.19 80 SER A CA 1
ATOM 584 C C . SER A 1 80 ? 23.524 -6.989 -15.794 1.00 98.19 80 SER A C 1
ATOM 586 O O . SER A 1 80 ? 22.536 -6.328 -16.132 1.00 98.19 80 SER A O 1
ATOM 588 N N . ASN A 1 81 ? 24.572 -6.418 -15.199 1.00 97.81 81 ASN A N 1
ATOM 589 C CA . ASN A 1 81 ? 24.649 -4.988 -14.915 1.00 97.81 81 ASN A CA 1
ATOM 590 C C . ASN A 1 81 ? 25.464 -4.248 -15.984 1.00 97.81 81 ASN A C 1
ATOM 592 O O . ASN A 1 81 ? 26.689 -4.346 -16.004 1.00 97.81 81 ASN A O 1
ATOM 596 N N . PHE A 1 82 ? 24.784 -3.474 -16.830 1.00 97.62 82 PHE A N 1
ATOM 597 C CA . PHE A 1 82 ? 25.354 -2.609 -17.869 1.00 97.62 82 PHE A CA 1
ATOM 598 C C . PHE A 1 82 ? 25.260 -1.111 -17.508 1.00 97.62 82 PHE A C 1
ATOM 600 O O . PHE A 1 82 ? 25.353 -0.247 -18.384 1.00 97.62 82 PHE A O 1
ATOM 607 N N . GLN A 1 83 ? 25.083 -0.772 -16.225 1.00 95.81 83 GLN A N 1
ATOM 608 C CA . GLN A 1 83 ? 25.022 0.617 -15.769 1.00 95.81 83 GLN A CA 1
ATOM 609 C C . GLN A 1 83 ? 26.261 1.404 -16.219 1.00 95.81 83 GLN A C 1
ATOM 611 O O . GLN A 1 83 ? 27.391 1.035 -15.899 1.00 95.81 83 GLN A O 1
ATOM 616 N N . GLY A 1 84 ? 26.041 2.504 -16.946 1.00 95.38 84 GLY A N 1
ATOM 617 C CA . GLY A 1 84 ? 27.109 3.390 -17.422 1.00 95.38 84 GLY A CA 1
ATOM 618 C C . GLY A 1 84 ? 28.068 2.764 -18.442 1.00 95.38 84 GLY A C 1
ATOM 619 O O . GLY A 1 84 ? 29.127 3.333 -18.693 1.00 95.38 84 GLY A O 1
ATOM 620 N N . VAL A 1 85 ? 27.740 1.604 -19.022 1.00 97.06 85 VAL A N 1
ATOM 621 C CA . VAL A 1 85 ? 28.592 0.941 -20.022 1.00 97.06 85 VAL A CA 1
ATOM 622 C C . VAL A 1 85 ? 28.538 1.665 -21.355 1.00 97.06 85 VAL A C 1
ATOM 624 O O . VAL A 1 85 ? 27.457 1.833 -21.917 1.00 97.06 85 VAL A O 1
ATOM 627 N N . ASP A 1 86 ? 29.696 1.994 -21.926 1.00 96.25 86 ASP A N 1
ATOM 628 C CA . ASP A 1 86 ? 29.768 2.504 -23.296 1.00 96.25 86 ASP A CA 1
ATOM 629 C C . ASP A 1 86 ? 29.613 1.364 -24.317 1.00 96.25 86 ASP A C 1
ATOM 631 O O . ASP A 1 86 ? 30.541 0.591 -24.566 1.00 96.25 86 ASP A O 1
ATOM 635 N N . LEU A 1 87 ? 28.421 1.274 -24.915 1.00 97.06 87 LEU A N 1
ATOM 636 C CA . LEU A 1 87 ? 28.066 0.320 -25.970 1.00 97.06 87 LEU A CA 1
ATOM 637 C C . LEU A 1 87 ? 28.232 0.898 -27.387 1.00 97.06 87 LEU A C 1
ATOM 639 O O . LEU A 1 87 ? 27.683 0.339 -28.340 1.00 97.06 87 LEU A O 1
ATOM 643 N N . THR A 1 88 ? 28.941 2.015 -27.578 1.00 96.44 88 THR A N 1
ATOM 644 C CA . THR A 1 88 ? 29.062 2.656 -28.898 1.00 96.44 88 THR A CA 1
ATOM 645 C C . THR A 1 88 ? 29.644 1.689 -29.934 1.00 96.44 88 THR A C 1
ATOM 647 O O . THR A 1 88 ? 30.765 1.206 -29.803 1.00 96.44 88 THR A O 1
ATOM 650 N N . GLY A 1 89 ? 28.871 1.390 -30.983 1.00 97.25 89 GLY A N 1
ATOM 651 C CA . GLY A 1 89 ? 29.268 0.465 -32.052 1.00 97.25 89 GLY A CA 1
ATOM 652 C C . GLY A 1 89 ? 29.226 -1.024 -31.685 1.00 97.25 89 GLY A C 1
ATOM 653 O O . GLY A 1 89 ? 29.516 -1.852 -32.545 1.00 97.25 89 GLY A O 1
ATOM 654 N N . ALA A 1 90 ? 28.857 -1.386 -30.453 1.00 98.38 90 ALA A N 1
ATOM 655 C CA . ALA A 1 90 ? 28.746 -2.782 -30.044 1.00 98.38 90 ALA A CA 1
ATOM 656 C C . ALA A 1 90 ? 27.584 -3.494 -30.760 1.00 98.38 90 ALA A C 1
ATOM 658 O O . ALA A 1 90 ? 26.506 -2.916 -30.943 1.00 98.38 90 ALA A O 1
ATOM 659 N N . ASN A 1 91 ? 27.781 -4.762 -31.125 1.00 98.69 91 ASN A N 1
ATOM 660 C CA . ASN A 1 91 ? 26.781 -5.583 -31.807 1.00 98.69 91 ASN A CA 1
ATOM 661 C C . ASN A 1 91 ? 26.057 -6.510 -30.819 1.00 98.69 91 ASN A C 1
ATOM 663 O O . ASN A 1 91 ? 26.654 -7.471 -30.349 1.00 98.69 91 ASN A O 1
ATOM 667 N N . LEU A 1 92 ? 24.771 -6.260 -30.549 1.00 98.69 92 LEU A N 1
ATOM 668 C CA . LEU A 1 92 ? 23.927 -7.079 -29.660 1.00 98.69 92 LEU A CA 1
ATOM 669 C C . LEU A 1 92 ? 22.942 -7.984 -30.428 1.00 98.69 92 LEU A C 1
ATOM 671 O O . LEU A 1 92 ? 21.949 -8.445 -29.862 1.00 98.69 92 LEU A O 1
ATOM 675 N N . THR A 1 93 ? 23.182 -8.240 -31.719 1.00 98.81 93 THR A N 1
ATOM 676 C CA . THR A 1 93 ? 22.242 -9.015 -32.543 1.00 98.81 93 THR A CA 1
ATOM 677 C C . THR A 1 93 ? 22.009 -10.403 -31.945 1.00 98.81 93 THR A C 1
ATOM 679 O O . THR A 1 93 ? 22.945 -11.184 -31.772 1.00 98.81 93 THR A O 1
ATOM 682 N N . GLY A 1 94 ? 20.753 -10.720 -31.636 1.00 98.69 94 GLY A N 1
ATOM 683 C CA . GLY A 1 94 ? 20.355 -11.993 -31.040 1.00 98.69 94 GLY A CA 1
ATOM 684 C C . GLY A 1 94 ? 20.720 -12.168 -29.563 1.00 98.69 94 GLY A C 1
ATOM 685 O O . GLY A 1 94 ? 20.540 -13.265 -29.053 1.00 98.69 94 GLY A O 1
ATOM 686 N N . ALA A 1 95 ? 21.224 -11.142 -28.870 1.00 98.75 95 ALA A N 1
ATOM 687 C CA . ALA A 1 95 ? 21.512 -11.238 -27.438 1.00 98.75 95 ALA A CA 1
ATOM 688 C C . ALA A 1 95 ? 20.224 -11.346 -26.599 1.00 98.75 95 ALA A C 1
ATOM 690 O O . ALA A 1 95 ? 19.194 -10.760 -26.950 1.00 98.75 95 ALA A O 1
ATOM 691 N N . GLU A 1 96 ? 20.285 -12.052 -25.473 1.00 98.75 96 GLU A N 1
ATOM 692 C CA . GLU A 1 96 ? 19.194 -12.149 -24.496 1.00 98.75 96 GLU A CA 1
ATOM 693 C C . GLU A 1 96 ? 19.411 -11.133 -23.373 1.00 98.75 96 GLU A C 1
ATOM 695 O O . GLU A 1 96 ? 20.399 -11.219 -22.653 1.00 98.75 96 GLU A O 1
ATOM 700 N N . VAL A 1 97 ? 18.503 -10.169 -23.209 1.00 98.69 97 VAL A N 1
ATOM 701 C CA . VAL A 1 97 ? 18.679 -8.999 -22.321 1.00 98.69 97 VAL A CA 1
ATOM 702 C C . VAL A 1 97 ? 17.615 -8.880 -21.225 1.00 98.69 97 VAL A C 1
ATOM 704 O O . VAL A 1 97 ? 17.440 -7.816 -20.629 1.00 98.69 97 VAL A O 1
ATOM 707 N N . ARG A 1 98 ? 16.886 -9.961 -20.933 1.00 98.62 98 ARG A N 1
ATOM 708 C CA . ARG A 1 98 ? 15.889 -9.981 -19.850 1.00 98.62 98 ARG A CA 1
ATOM 709 C C . ARG A 1 98 ? 16.542 -9.628 -18.512 1.00 98.62 98 ARG A C 1
ATOM 711 O O . ARG A 1 98 ? 17.578 -10.184 -18.165 1.00 98.62 98 ARG A O 1
ATOM 718 N N . GLY A 1 99 ? 15.960 -8.698 -17.763 1.00 98.44 99 GLY A N 1
ATOM 719 C CA . GLY A 1 99 ? 16.517 -8.240 -16.485 1.00 98.44 99 GLY A CA 1
ATOM 720 C C . GLY A 1 99 ? 17.837 -7.460 -16.574 1.00 98.44 99 GLY A C 1
ATOM 721 O O . GLY A 1 99 ? 18.352 -7.038 -15.543 1.00 98.44 99 GLY A O 1
ATOM 722 N N . ALA A 1 100 ? 18.420 -7.272 -17.765 1.00 98.50 100 ALA A N 1
ATOM 723 C CA . ALA A 1 100 ? 19.683 -6.554 -17.909 1.00 98.50 100 ALA A CA 1
ATOM 724 C C . ALA A 1 100 ? 19.494 -5.057 -17.619 1.00 98.50 100 ALA A C 1
ATOM 726 O O . ALA A 1 100 ? 18.523 -4.445 -18.073 1.00 98.50 100 ALA A O 1
ATOM 727 N N . ASN A 1 101 ? 20.425 -4.454 -16.879 1.00 98.12 101 ASN A N 1
ATOM 728 C CA . ASN A 1 101 ? 20.348 -3.051 -16.470 1.00 98.12 101 ASN A CA 1
ATOM 729 C C . ASN A 1 101 ? 21.179 -2.140 -17.385 1.00 98.12 101 ASN A C 1
ATOM 731 O O . ASN A 1 101 ? 22.387 -2.045 -17.206 1.00 98.12 101 ASN A O 1
ATOM 735 N N . PHE A 1 102 ? 20.542 -1.410 -18.301 1.00 97.50 102 PHE A N 1
ATOM 736 C CA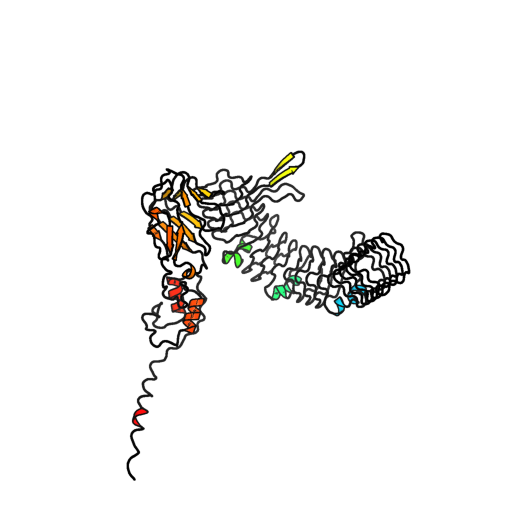 . PHE A 1 102 ? 21.171 -0.411 -19.176 1.00 97.50 102 PHE A CA 1
ATOM 737 C C . PHE A 1 102 ? 20.985 1.028 -18.668 1.00 97.50 102 PHE A C 1
ATOM 739 O O . PHE A 1 102 ? 20.766 1.942 -19.469 1.00 97.50 102 PHE A O 1
ATOM 746 N N . PHE A 1 103 ? 21.034 1.254 -17.352 1.00 95.12 103 PHE A N 1
ATOM 747 C CA . PHE A 1 103 ? 21.003 2.603 -16.777 1.00 95.12 103 PHE A CA 1
ATOM 748 C C . PHE A 1 103 ? 22.021 3.514 -17.478 1.00 95.12 103 PHE A C 1
ATOM 750 O O . PHE A 1 103 ? 23.223 3.222 -17.501 1.00 95.12 103 PHE A O 1
ATOM 757 N N . ARG A 1 104 ? 21.541 4.632 -18.030 1.00 92.50 104 ARG A N 1
ATOM 758 C CA . ARG A 1 104 ? 22.407 5.655 -18.623 1.00 92.50 104 ARG A CA 1
ATOM 759 C C . ARG A 1 104 ? 22.938 6.570 -17.526 1.00 92.50 104 ARG A C 1
ATOM 761 O O . ARG A 1 104 ? 22.151 7.152 -16.785 1.00 92.50 104 ARG A O 1
ATOM 768 N N . SER A 1 105 ? 24.259 6.704 -17.415 1.00 88.38 105 SER A N 1
ATOM 769 C CA . SER A 1 105 ? 24.860 7.507 -16.351 1.00 88.38 105 SER A CA 1
ATOM 770 C C . SER A 1 105 ? 24.586 9.003 -16.521 1.00 88.38 105 SER A C 1
ATOM 772 O O . SER A 1 105 ? 24.322 9.501 -17.617 1.00 88.38 105 SER A O 1
ATOM 774 N N . TYR A 1 106 ? 24.631 9.736 -15.404 1.00 84.44 106 TYR A N 1
ATOM 775 C CA . TYR A 1 106 ? 24.322 11.170 -15.354 1.00 84.44 106 TYR A CA 1
ATOM 776 C C . TYR A 1 106 ? 25.280 12.043 -16.177 1.00 84.44 106 TYR A C 1
ATOM 778 O O . TYR A 1 106 ? 24.908 13.135 -16.598 1.00 84.44 106 TYR A O 1
ATOM 786 N N . ASP A 1 107 ? 26.493 11.557 -16.436 1.00 82.31 107 ASP A N 1
ATOM 787 C CA . ASP A 1 107 ? 27.481 12.179 -17.325 1.00 82.31 107 ASP A CA 1
ATOM 788 C C . ASP A 1 107 ? 27.168 11.973 -18.823 1.00 82.31 107 ASP A C 1
ATOM 790 O O . ASP A 1 107 ? 27.889 12.466 -19.689 1.00 82.31 107 ASP A O 1
ATOM 794 N N . GLY A 1 108 ? 26.074 11.276 -19.144 1.00 81.69 108 GLY A N 1
ATOM 795 C CA . GLY A 1 108 ? 25.625 11.017 -20.506 1.00 81.69 108 GLY A CA 1
ATOM 796 C C . GLY A 1 108 ? 26.312 9.829 -21.182 1.00 81.69 108 GLY A C 1
ATOM 797 O O . GLY A 1 108 ? 26.048 9.586 -22.364 1.00 81.69 108 GLY A O 1
ATOM 798 N N . VAL A 1 109 ? 27.152 9.081 -20.468 1.00 81.88 109 VAL A N 1
ATOM 799 C CA . VAL A 1 109 ? 27.781 7.865 -20.990 1.00 81.88 109 VAL A CA 1
ATOM 800 C C . VAL A 1 109 ? 26.832 6.666 -20.865 1.00 81.88 109 VAL A C 1
ATOM 802 O O . VAL A 1 109 ? 25.996 6.559 -19.966 1.00 81.88 109 VAL A O 1
ATOM 805 N N . GLY A 1 110 ? 26.935 5.764 -21.835 1.00 86.31 110 GLY A N 1
ATOM 806 C CA . GLY A 1 110 ? 26.230 4.491 -21.858 1.00 86.31 110 GLY A CA 1
ATOM 807 C C . GLY A 1 110 ? 24.741 4.537 -22.192 1.00 86.31 110 GLY A C 1
ATOM 808 O O . GLY A 1 110 ? 24.233 5.486 -22.798 1.00 86.31 110 GLY A O 1
ATOM 809 N N . GLY A 1 111 ? 24.057 3.449 -21.832 1.00 91.94 111 GLY A N 1
ATOM 810 C CA . GLY A 1 111 ? 22.714 3.113 -22.307 1.00 91.94 111 GLY A CA 1
ATOM 811 C C . GLY A 1 111 ? 22.736 2.263 -23.582 1.00 91.94 111 GLY A C 1
ATOM 812 O O . GLY A 1 111 ? 23.794 1.958 -24.132 1.00 91.94 111 GLY A O 1
ATOM 813 N N . ILE A 1 112 ? 21.552 1.874 -24.055 1.00 96.56 112 ILE A N 1
ATOM 814 C CA . ILE A 1 112 ? 21.371 1.085 -25.280 1.00 96.56 112 ILE A CA 1
ATOM 815 C C . ILE A 1 112 ? 20.699 1.945 -26.357 1.00 96.56 112 ILE A C 1
ATOM 817 O O . ILE A 1 112 ? 19.771 2.701 -26.081 1.00 96.56 112 ILE A O 1
ATOM 821 N N . SER A 1 113 ? 21.162 1.859 -27.604 1.00 96.69 113 SER A N 1
ATOM 822 C CA . SER A 1 113 ? 20.479 2.524 -28.724 1.00 96.69 113 SER A CA 1
ATOM 823 C C . SER A 1 113 ? 19.241 1.740 -29.176 1.00 96.69 113 SER A C 1
ATOM 825 O O . SER A 1 113 ? 19.165 0.525 -28.994 1.00 96.69 113 SER A O 1
ATOM 827 N N . LEU A 1 114 ? 18.295 2.402 -29.854 1.00 97.69 114 LEU A N 1
ATOM 828 C CA . LEU A 1 114 ? 17.125 1.722 -30.431 1.00 97.69 114 LEU A CA 1
ATOM 829 C C . LEU A 1 114 ? 17.525 0.600 -31.396 1.00 97.69 114 LEU A C 1
ATOM 831 O O . LEU A 1 114 ? 16.966 -0.489 -31.335 1.00 97.69 114 LEU A O 1
ATOM 835 N N . THR A 1 115 ? 18.529 0.835 -32.245 1.00 98.06 115 THR A N 1
ATOM 836 C CA . THR A 1 115 ? 19.049 -0.180 -33.172 1.00 98.06 115 THR A CA 1
ATOM 837 C C . THR A 1 115 ? 19.563 -1.410 -32.428 1.00 98.06 115 THR A C 1
ATOM 839 O O . THR A 1 115 ? 19.269 -2.535 -32.825 1.00 98.06 115 THR A O 1
ATOM 842 N N . GLN A 1 116 ? 20.298 -1.210 -31.331 1.00 98.44 116 GLN A N 1
ATOM 843 C CA . GLN A 1 116 ? 20.792 -2.310 -30.504 1.00 98.44 116 GLN A CA 1
ATOM 844 C C . GLN A 1 116 ? 19.645 -3.050 -29.820 1.00 98.44 116 GLN A C 1
ATOM 846 O O . GLN A 1 116 ? 19.578 -4.272 -29.931 1.00 98.44 116 GLN A O 1
ATOM 851 N N . LEU A 1 117 ? 18.711 -2.329 -29.191 1.00 98.44 117 LEU A N 1
ATOM 852 C CA . LEU A 1 117 ? 17.549 -2.926 -28.535 1.00 98.44 117 LEU A CA 1
ATOM 853 C C . LEU A 1 117 ? 16.739 -3.787 -29.514 1.00 98.44 117 LEU A C 1
ATOM 855 O O . LEU A 1 117 ? 16.492 -4.959 -29.235 1.00 98.44 117 LEU A O 1
ATOM 859 N N . TYR A 1 118 ? 16.403 -3.244 -30.688 1.00 98.75 118 TYR A N 1
ATOM 860 C CA . TYR A 1 118 ? 15.631 -3.942 -31.722 1.00 98.75 118 TYR A CA 1
ATOM 861 C C . TYR A 1 118 ? 16.347 -5.160 -32.312 1.00 98.75 118 TYR A C 1
ATOM 863 O O . TYR A 1 118 ? 15.688 -6.053 -32.841 1.00 98.75 118 TYR A O 1
ATOM 871 N N . SER A 1 119 ? 17.679 -5.210 -32.229 1.00 98.75 119 SER A N 1
ATOM 872 C CA . SER A 1 119 ? 18.469 -6.347 -32.714 1.00 98.75 119 SER A CA 1
ATOM 873 C C . SER A 1 119 ? 18.503 -7.534 -31.744 1.00 98.75 119 SER A C 1
ATOM 875 O O . SER A 1 119 ? 18.899 -8.630 -32.142 1.00 98.75 119 SER A O 1
ATOM 877 N N . THR A 1 120 ? 18.110 -7.340 -30.482 1.00 98.81 120 THR A N 1
ATOM 878 C CA . THR A 1 120 ? 18.196 -8.379 -29.443 1.00 98.81 120 THR A CA 1
ATOM 879 C C . THR A 1 120 ? 17.176 -9.497 -29.668 1.00 98.81 120 THR A C 1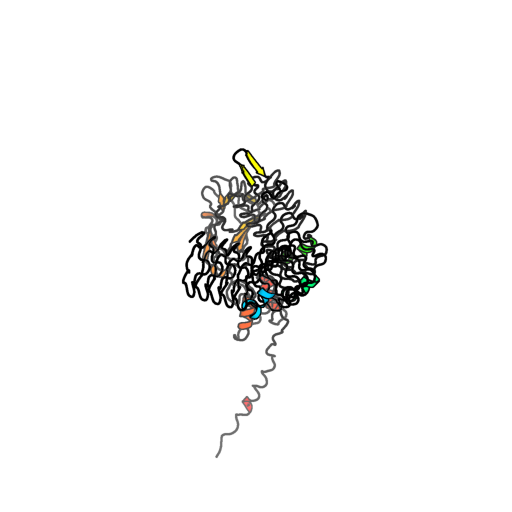
ATOM 881 O O . THR A 1 120 ? 16.077 -9.266 -30.176 1.00 98.81 120 THR A O 1
ATOM 884 N N . ALA A 1 121 ? 17.509 -10.719 -29.244 1.00 98.75 121 ALA A N 1
ATOM 885 C CA . ALA A 1 121 ? 16.565 -11.836 -29.276 1.00 98.75 121 ALA A CA 1
ATOM 886 C C . ALA A 1 121 ? 15.363 -11.575 -28.358 1.00 98.75 121 ALA A C 1
ATOM 888 O O . ALA A 1 121 ? 14.233 -11.869 -28.735 1.00 98.75 121 ALA A O 1
ATOM 889 N N . SER A 1 122 ? 15.591 -10.954 -27.198 1.00 98.81 122 SER A N 1
ATOM 890 C CA . SER A 1 122 ? 14.538 -10.563 -26.252 1.00 98.81 122 SER A CA 1
ATOM 891 C C . SER A 1 122 ? 13.489 -9.636 -26.873 1.00 98.81 122 SER A C 1
ATOM 893 O O . SER A 1 122 ? 12.297 -9.912 -26.773 1.00 98.81 122 SER A O 1
ATOM 895 N N . TYR A 1 123 ? 13.908 -8.582 -27.587 1.00 98.81 123 TYR A N 1
ATOM 896 C CA . TYR A 1 123 ? 12.967 -7.691 -28.273 1.00 98.81 123 TYR A CA 1
ATOM 897 C C . TYR A 1 123 ? 12.162 -8.433 -29.350 1.00 98.81 123 TYR A C 1
ATOM 899 O O . TYR A 1 123 ? 10.943 -8.274 -29.429 1.00 98.81 123 TYR A O 1
ATOM 907 N N . LEU A 1 124 ? 12.829 -9.253 -30.169 1.00 98.69 124 LEU A N 1
ATOM 908 C CA . LEU A 1 124 ? 12.191 -10.012 -31.252 1.00 98.69 124 LEU A CA 1
ATOM 909 C C . LEU A 1 124 ? 11.220 -11.085 -30.732 1.00 98.69 124 LEU A C 1
ATOM 911 O O . LEU A 1 124 ? 10.221 -11.371 -31.388 1.00 98.69 124 LEU A O 1
ATOM 915 N N . ALA A 1 125 ? 11.495 -11.648 -29.555 1.00 98.56 125 ALA A N 1
ATOM 916 C CA . ALA A 1 125 ? 10.646 -12.621 -28.870 1.00 98.56 125 ALA A CA 1
ATOM 917 C C . ALA A 1 125 ? 9.464 -11.990 -28.111 1.00 98.56 125 ALA A C 1
ATOM 919 O O . ALA A 1 125 ? 8.688 -12.712 -27.490 1.00 98.56 125 ALA A O 1
ATOM 920 N N . LEU A 1 126 ? 9.316 -10.663 -28.171 1.00 98.75 126 LEU A N 1
ATOM 921 C CA . LEU A 1 126 ? 8.345 -9.883 -27.405 1.00 98.75 126 LEU A CA 1
ATOM 922 C C . LEU A 1 126 ? 8.509 -9.987 -25.877 1.00 98.75 126 LEU A C 1
ATOM 924 O O . LEU A 1 126 ? 7.531 -9.931 -25.129 1.00 98.75 126 LEU A O 1
ATOM 928 N N . ASP A 1 127 ? 9.743 -10.151 -25.404 1.00 98.75 127 ASP A N 1
ATOM 929 C CA . ASP A 1 127 ? 10.033 -10.403 -23.999 1.00 98.75 127 ASP A CA 1
ATOM 930 C C . ASP A 1 127 ? 11.217 -9.588 -23.489 1.00 98.75 127 ASP A C 1
ATOM 932 O O . ASP A 1 127 ? 12.382 -9.980 -23.571 1.00 98.75 127 ASP A O 1
ATOM 936 N N . LEU A 1 128 ? 10.879 -8.447 -22.903 1.00 98.81 128 LEU A N 1
ATOM 937 C CA . LEU A 1 128 ? 11.785 -7.505 -22.261 1.00 98.81 128 LEU A CA 1
ATOM 938 C C . LEU A 1 128 ? 11.549 -7.463 -20.744 1.00 98.81 128 LEU A C 1
ATOM 940 O O . LEU A 1 128 ? 11.779 -6.438 -20.099 1.00 98.81 128 LEU A O 1
ATOM 944 N N . THR A 1 129 ? 11.088 -8.575 -20.162 1.00 98.81 129 THR A N 1
ATOM 945 C CA . THR A 1 129 ? 10.795 -8.675 -18.726 1.00 98.81 129 THR A CA 1
ATOM 946 C C . THR A 1 129 ? 11.979 -8.179 -17.890 1.00 98.81 129 THR A C 1
ATOM 948 O O . THR A 1 129 ? 13.113 -8.629 -18.080 1.00 98.81 129 THR A O 1
ATOM 951 N N . GLY A 1 130 ? 11.713 -7.262 -16.958 1.00 98.69 130 GLY A N 1
ATOM 952 C CA . GLY A 1 130 ? 12.686 -6.736 -15.999 1.00 98.69 130 GLY A CA 1
ATOM 953 C C . GLY A 1 130 ? 13.799 -5.858 -16.580 1.00 98.69 130 GLY A C 1
ATOM 954 O O . GLY A 1 130 ? 14.696 -5.480 -15.832 1.00 98.69 130 GLY A O 1
ATOM 955 N N . VAL A 1 131 ? 13.798 -5.541 -17.882 1.00 98.62 131 VAL A N 1
ATOM 956 C CA . VAL A 1 131 ? 14.883 -4.746 -18.481 1.00 98.62 131 VAL A CA 1
ATOM 957 C C . VAL A 1 131 ? 14.985 -3.360 -17.825 1.00 98.62 131 VAL A C 1
ATOM 959 O O . VAL A 1 131 ? 13.981 -2.680 -17.603 1.00 98.62 131 VAL A O 1
ATOM 962 N N . GLY A 1 132 ? 16.205 -2.924 -17.512 1.00 98.38 132 GLY A N 1
ATOM 963 C CA . GLY A 1 132 ? 16.489 -1.591 -16.988 1.00 98.38 132 GLY A CA 1
ATOM 964 C C . GLY A 1 132 ? 16.833 -0.622 -18.113 1.00 98.38 132 GLY A C 1
ATOM 965 O O . GLY A 1 132 ? 17.870 -0.763 -18.750 1.00 98.38 132 GLY A O 1
ATOM 966 N N . LEU A 1 133 ? 15.979 0.368 -18.355 1.00 97.69 133 LEU A N 1
ATOM 967 C CA . LEU A 1 133 ? 16.113 1.373 -19.416 1.00 97.69 133 LEU A CA 1
ATOM 968 C C . LEU A 1 133 ? 16.045 2.816 -18.887 1.00 97.69 133 LEU A C 1
ATOM 970 O O . LEU A 1 133 ? 15.782 3.751 -19.642 1.00 97.69 133 LEU A O 1
ATOM 974 N N . SER A 1 134 ? 16.283 3.006 -17.591 1.00 96.88 134 SER A N 1
ATOM 975 C CA . SER A 1 134 ? 16.174 4.296 -16.915 1.00 96.88 134 SER A CA 1
ATOM 976 C C . SER A 1 134 ? 17.189 5.334 -17.420 1.00 96.88 134 SER A C 1
ATOM 978 O O . SER A 1 134 ? 18.296 5.004 -17.856 1.00 96.88 134 SER A O 1
ATOM 980 N N . HIS A 1 135 ? 16.794 6.612 -17.364 1.00 95.88 135 HIS A N 1
ATOM 981 C CA . HIS A 1 135 ? 17.565 7.781 -17.833 1.00 95.88 135 HIS A CA 1
ATOM 982 C C . HIS A 1 135 ? 17.902 7.808 -19.339 1.00 95.88 135 HIS A C 1
ATOM 984 O O . HIS A 1 135 ? 18.718 8.621 -19.790 1.00 95.88 135 HIS A O 1
ATOM 990 N N . GLN A 1 136 ? 17.276 6.954 -20.150 1.00 95.19 136 GLN A N 1
ATOM 991 C CA . GLN A 1 136 ? 17.516 6.922 -21.593 1.00 95.19 136 GLN A CA 1
ATOM 992 C C . GLN A 1 136 ? 16.638 7.913 -22.370 1.00 95.19 136 GLN A C 1
ATOM 994 O O . GLN A 1 136 ? 15.592 8.378 -21.907 1.00 95.19 136 GLN A O 1
ATOM 999 N N . ASN A 1 137 ? 17.054 8.213 -23.603 1.00 95.38 137 ASN A N 1
ATOM 1000 C CA . ASN A 1 137 ? 16.186 8.835 -24.595 1.00 95.38 137 ASN A CA 1
ATOM 1001 C C . ASN A 1 137 ? 15.659 7.763 -25.552 1.00 95.38 137 ASN A C 1
ATOM 1003 O O . ASN A 1 137 ? 16.365 7.337 -26.463 1.00 95.38 137 ASN A O 1
ATOM 1007 N N . LEU A 1 138 ? 14.407 7.363 -25.345 1.00 97.06 138 LEU A N 1
ATOM 1008 C CA . LEU A 1 138 ? 13.688 6.369 -26.137 1.00 97.06 138 LEU A CA 1
ATOM 1009 C C . LEU A 1 138 ? 12.525 7.016 -26.906 1.00 97.06 138 LEU A C 1
ATOM 1011 O O . LEU A 1 138 ? 11.458 6.424 -27.072 1.00 97.06 138 LEU A O 1
ATOM 1015 N N . THR A 1 139 ? 12.719 8.252 -27.374 1.00 98.00 139 THR A N 1
ATOM 1016 C CA . THR A 1 139 ? 11.729 8.960 -28.197 1.00 98.00 139 THR A CA 1
ATOM 1017 C C . THR A 1 139 ? 11.331 8.106 -29.404 1.00 98.00 139 THR A C 1
ATOM 1019 O O . THR A 1 139 ? 12.186 7.670 -30.174 1.00 98.00 139 THR A O 1
ATOM 1022 N N . GLY A 1 140 ? 10.028 7.874 -29.572 1.00 98.06 140 GLY A N 1
ATOM 1023 C CA . GLY A 1 140 ? 9.472 7.095 -30.679 1.00 98.06 140 GLY A CA 1
ATOM 1024 C C . GLY A 1 140 ? 9.744 5.588 -30.624 1.00 98.06 140 GLY A C 1
ATOM 1025 O O . GLY A 1 140 ? 9.548 4.915 -31.636 1.00 98.06 140 GLY A O 1
ATOM 1026 N N . VAL A 1 141 ? 10.201 5.040 -29.489 1.00 98.69 141 VAL A N 1
ATOM 1027 C CA . VAL A 1 141 ? 10.439 3.593 -29.367 1.00 98.69 141 VAL A CA 1
ATOM 1028 C C . VAL A 1 141 ? 9.162 2.797 -29.650 1.00 98.69 141 VAL A C 1
ATOM 1030 O O . VAL A 1 141 ? 8.073 3.152 -29.197 1.00 98.69 141 VAL A O 1
ATOM 1033 N N . ASN A 1 142 ? 9.290 1.708 -30.403 1.00 98.75 142 ASN A N 1
ATOM 1034 C CA . ASN A 1 142 ? 8.215 0.760 -30.650 1.00 98.75 142 ASN A CA 1
ATOM 1035 C C . ASN A 1 142 ? 8.311 -0.377 -29.630 1.00 98.75 142 ASN A C 1
ATOM 1037 O O . ASN A 1 142 ? 9.303 -1.089 -29.590 1.00 98.75 142 ASN A O 1
ATOM 1041 N N . LEU A 1 143 ? 7.288 -0.531 -28.801 1.00 98.75 143 LEU A N 1
ATOM 1042 C CA . LEU A 1 143 ? 7.162 -1.555 -27.764 1.00 98.75 143 LEU A CA 1
ATOM 1043 C C . LEU A 1 143 ? 5.792 -2.249 -27.854 1.00 98.75 143 LEU A C 1
ATOM 1045 O O . LEU A 1 143 ? 5.248 -2.711 -26.852 1.00 98.75 143 LEU A O 1
ATOM 1049 N N . VAL A 1 144 ? 5.203 -2.297 -29.053 1.00 98.81 144 VAL A N 1
ATOM 1050 C CA . VAL A 1 144 ? 3.884 -2.903 -29.276 1.00 98.81 144 VAL A CA 1
ATOM 1051 C C . VAL A 1 144 ? 3.899 -4.371 -28.856 1.00 98.81 144 VAL A C 1
ATOM 1053 O O . VAL A 1 144 ? 4.715 -5.148 -29.344 1.00 98.81 144 VAL A O 1
ATOM 1056 N N . GLY A 1 145 ? 2.972 -4.749 -27.975 1.00 98.69 145 GLY A N 1
ATOM 1057 C CA . GLY A 1 145 ? 2.786 -6.129 -27.519 1.00 98.69 145 GLY A CA 1
ATOM 1058 C C . GLY A 1 145 ? 3.935 -6.702 -26.687 1.00 98.69 145 GLY A C 1
ATOM 1059 O O . GLY A 1 145 ? 3.910 -7.891 -26.387 1.00 98.69 145 GLY A O 1
ATOM 1060 N N . GLN A 1 146 ? 4.933 -5.891 -26.331 1.00 98.88 146 GLN A N 1
ATOM 1061 C CA . GLN A 1 146 ? 6.080 -6.341 -25.549 1.00 98.88 146 GLN A CA 1
ATOM 1062 C C . GLN A 1 146 ? 5.656 -6.738 -24.133 1.00 98.88 146 GLN A C 1
ATOM 1064 O O . GLN A 1 146 ? 4.888 -6.020 -23.486 1.00 98.88 146 GLN A O 1
ATOM 1069 N N . ASN A 1 147 ? 6.215 -7.832 -23.616 1.00 98.88 147 ASN A N 1
ATOM 1070 C CA . ASN A 1 147 ? 6.206 -8.093 -22.184 1.00 98.88 147 ASN A CA 1
ATOM 1071 C C . ASN A 1 147 ? 7.287 -7.241 -21.509 1.00 98.88 147 ASN A C 1
ATOM 1073 O O . ASN A 1 147 ? 8.481 -7.454 -21.712 1.00 98.88 147 ASN A O 1
ATOM 1077 N N . LEU A 1 148 ? 6.853 -6.274 -20.709 1.00 98.88 148 LEU A N 1
ATOM 1078 C CA . LEU A 1 148 ? 7.677 -5.318 -19.971 1.00 98.88 148 LEU A CA 1
ATOM 1079 C C . LEU A 1 148 ? 7.408 -5.418 -18.465 1.00 98.88 148 LEU A C 1
ATOM 1081 O O . LEU A 1 148 ? 7.628 -4.459 -17.723 1.00 98.88 148 LEU A O 1
ATOM 1085 N N . THR A 1 149 ? 6.940 -6.581 -18.005 1.00 98.88 149 THR A N 1
ATOM 1086 C CA . THR A 1 149 ? 6.684 -6.839 -16.586 1.00 98.88 149 THR A CA 1
ATOM 1087 C C . THR A 1 149 ? 7.932 -6.506 -15.768 1.00 98.88 149 THR A C 1
ATOM 1089 O O . THR A 1 149 ? 9.022 -7.003 -16.057 1.00 98.88 149 THR A O 1
ATOM 1092 N N . GLY A 1 150 ? 7.787 -5.630 -14.772 1.00 98.62 150 GLY A N 1
ATOM 1093 C CA . GLY A 1 150 ? 8.879 -5.178 -13.904 1.00 98.62 150 GLY A CA 1
ATOM 1094 C C . GLY A 1 150 ? 9.996 -4.378 -14.592 1.00 98.62 150 GLY A C 1
ATOM 1095 O O . GLY A 1 150 ? 11.031 -4.149 -13.971 1.00 98.62 150 GLY A O 1
ATOM 1096 N N . ALA A 1 151 ? 9.837 -3.960 -15.854 1.00 98.81 151 ALA A N 1
ATOM 1097 C CA . ALA A 1 151 ? 10.834 -3.141 -16.544 1.00 98.81 151 ALA A CA 1
ATOM 1098 C C . ALA A 1 151 ? 10.979 -1.757 -15.887 1.00 98.81 151 ALA A C 1
ATOM 1100 O O . ALA A 1 151 ? 10.017 -1.197 -15.356 1.00 98.81 151 ALA A O 1
ATOM 1101 N N . ASN A 1 152 ? 12.179 -1.178 -15.943 1.00 98.69 152 ASN A N 1
ATOM 1102 C CA . ASN A 1 152 ? 12.466 0.124 -15.346 1.00 98.69 152 ASN A CA 1
ATOM 1103 C C . ASN A 1 152 ? 12.687 1.210 -16.408 1.00 98.69 152 ASN A C 1
ATOM 1105 O O . ASN A 1 152 ? 13.716 1.234 -17.072 1.00 98.69 152 ASN A O 1
ATOM 1109 N N . PHE A 1 153 ? 11.754 2.152 -16.500 1.00 98.56 153 PHE A N 1
ATOM 1110 C CA . PHE A 1 153 ? 11.778 3.353 -17.335 1.00 98.56 153 PHE A CA 1
ATOM 1111 C C . PHE A 1 153 ? 11.874 4.652 -16.516 1.00 98.56 153 PHE A C 1
ATOM 1113 O O . PHE A 1 153 ? 11.566 5.728 -17.036 1.00 98.56 153 PHE A O 1
ATOM 1120 N N . SER A 1 154 ? 12.297 4.613 -15.248 1.00 98.12 154 SER A N 1
ATOM 1121 C CA . SER A 1 154 ? 12.375 5.822 -14.418 1.00 98.12 154 SER A CA 1
ATOM 1122 C C . SER A 1 154 ? 13.213 6.918 -15.091 1.00 98.12 154 SER A C 1
ATOM 1124 O O . SER A 1 154 ? 14.303 6.650 -15.605 1.00 98.12 154 SER A O 1
ATOM 1126 N N . VAL A 1 155 ? 12.705 8.153 -15.106 1.00 96.75 155 VAL A N 1
ATOM 1127 C CA . VAL A 1 155 ? 13.364 9.339 -15.691 1.00 96.75 155 VAL A CA 1
ATOM 1128 C C . VAL A 1 155 ? 13.733 9.155 -17.179 1.00 96.75 155 VAL A C 1
ATOM 1130 O O . VAL A 1 155 ? 14.656 9.776 -17.702 1.00 96.75 155 VAL A O 1
ATOM 1133 N N . THR A 1 156 ? 13.017 8.286 -17.896 1.00 97.50 156 THR A N 1
ATOM 1134 C CA . THR A 1 156 ? 13.245 8.022 -19.328 1.00 97.50 156 THR A CA 1
ATOM 1135 C C . THR A 1 156 ? 12.394 8.946 -20.190 1.00 97.50 156 THR A C 1
ATOM 1137 O O . THR A 1 156 ? 11.222 9.198 -19.898 1.00 97.50 156 THR A O 1
ATOM 1140 N N . THR A 1 157 ? 12.950 9.433 -21.299 1.00 97.50 157 THR A N 1
ATOM 1141 C CA . THR A 1 157 ? 12.163 10.154 -22.310 1.00 97.50 157 THR A CA 1
ATOM 1142 C C . THR A 1 157 ? 11.475 9.149 -23.232 1.00 97.50 157 THR A C 1
ATOM 1144 O O . THR A 1 157 ? 12.145 8.489 -24.021 1.00 97.50 157 THR A O 1
ATOM 1147 N N . LEU A 1 158 ? 10.146 9.052 -23.149 1.00 98.19 158 LEU A N 1
ATOM 1148 C CA . LEU A 1 158 ? 9.295 8.143 -23.932 1.00 98.19 158 LEU A CA 1
ATOM 1149 C C . LEU A 1 158 ? 8.326 8.915 -24.842 1.00 98.19 158 LEU A C 1
ATOM 1151 O O . LEU A 1 158 ? 7.236 8.442 -25.170 1.00 98.19 158 LEU A O 1
ATOM 1155 N N . THR A 1 159 ? 8.710 10.123 -25.257 1.00 98.06 159 THR A N 1
ATOM 1156 C CA . THR A 1 159 ? 7.884 10.960 -26.131 1.00 98.06 159 THR A CA 1
ATOM 1157 C C . THR A 1 159 ? 7.548 10.210 -27.421 1.00 98.06 159 THR A C 1
ATOM 1159 O O . THR A 1 159 ? 8.445 9.755 -28.128 1.00 98.06 159 THR A O 1
ATOM 1162 N N . GLY A 1 160 ? 6.259 10.065 -27.734 1.00 98.06 160 GLY A N 1
ATOM 1163 C CA . GLY A 1 160 ? 5.792 9.352 -28.928 1.00 98.06 160 GLY A CA 1
ATOM 1164 C C . GLY A 1 160 ? 6.054 7.840 -28.931 1.00 98.06 160 GLY A C 1
ATOM 1165 O O . GLY A 1 160 ? 5.920 7.216 -29.981 1.00 98.06 160 GLY A O 1
ATOM 1166 N N . ALA A 1 161 ? 6.444 7.242 -27.800 1.00 98.62 161 ALA A N 1
ATOM 1167 C CA . ALA A 1 161 ? 6.636 5.798 -27.697 1.00 98.62 161 ALA A CA 1
ATOM 1168 C C . ALA A 1 161 ? 5.328 5.038 -27.972 1.00 98.62 161 ALA A C 1
ATOM 1170 O O . ALA A 1 161 ? 4.246 5.462 -27.563 1.00 98.62 161 ALA A O 1
ATOM 1171 N N . ASN A 1 162 ? 5.414 3.886 -28.630 1.00 98.81 162 ASN A N 1
ATOM 1172 C CA . ASN A 1 162 ? 4.263 3.036 -28.908 1.00 98.81 162 ASN A CA 1
ATOM 1173 C C . ASN A 1 162 ? 4.280 1.795 -28.013 1.00 98.81 162 ASN A C 1
ATOM 1175 O O . ASN A 1 162 ? 4.958 0.827 -28.325 1.00 98.81 162 ASN A O 1
ATOM 1179 N N . MET A 1 163 ? 3.515 1.813 -26.924 1.00 98.69 163 MET A N 1
ATOM 1180 C CA . MET A 1 163 ? 3.345 0.706 -25.973 1.00 98.69 163 MET A CA 1
ATOM 1181 C C . MET A 1 163 ? 1.956 0.062 -26.107 1.00 98.69 163 MET A C 1
ATOM 1183 O O . MET A 1 163 ? 1.392 -0.451 -25.140 1.00 98.69 163 MET A O 1
ATOM 1187 N N . ASN A 1 164 ? 1.366 0.098 -27.308 1.00 98.75 164 ASN A N 1
ATOM 1188 C CA . ASN A 1 164 ? 0.073 -0.531 -27.560 1.00 98.75 164 ASN A CA 1
ATOM 1189 C C . ASN A 1 164 ? 0.109 -2.016 -27.174 1.00 98.75 164 ASN A C 1
ATOM 1191 O O . ASN A 1 164 ? 0.970 -2.753 -27.651 1.00 98.75 164 ASN A O 1
ATOM 1195 N N . ARG A 1 165 ? -0.841 -2.451 -26.339 1.00 98.75 165 ARG A N 1
ATOM 1196 C CA . ARG A 1 165 ? -0.967 -3.840 -25.855 1.00 98.75 165 ARG A CA 1
ATOM 1197 C C . ARG A 1 165 ? 0.260 -4.387 -25.114 1.00 98.75 165 ARG A C 1
ATOM 1199 O O . ARG A 1 165 ? 0.378 -5.600 -24.976 1.00 98.75 165 ARG A O 1
ATOM 1206 N N . ALA A 1 166 ? 1.162 -3.524 -24.651 1.00 98.81 166 ALA A N 1
ATOM 1207 C CA . ALA A 1 166 ? 2.289 -3.950 -23.833 1.00 98.81 166 ALA A CA 1
ATOM 1208 C C . ALA A 1 166 ? 1.820 -4.432 -22.449 1.00 98.81 166 ALA A C 1
ATOM 1210 O O . ALA A 1 166 ? 0.846 -3.913 -21.891 1.00 98.81 166 ALA A O 1
ATOM 1211 N N . ASP A 1 167 ? 2.533 -5.402 -21.881 1.00 98.88 167 ASP A N 1
ATOM 1212 C CA . ASP A 1 167 ? 2.342 -5.812 -20.491 1.00 98.88 167 ASP A CA 1
ATOM 1213 C C . ASP A 1 167 ? 3.267 -4.990 -19.588 1.00 98.88 167 ASP A C 1
ATOM 1215 O O . ASP A 1 167 ? 4.477 -5.193 -19.606 1.00 98.88 167 ASP A O 1
ATOM 1219 N N . LEU A 1 168 ? 2.715 -4.022 -18.852 1.00 98.88 168 LEU A N 1
ATOM 1220 C CA . LEU A 1 168 ? 3.457 -3.101 -17.981 1.00 98.88 168 LEU A CA 1
ATOM 1221 C C . LEU A 1 168 ? 3.260 -3.441 -16.497 1.00 98.88 168 LEU A C 1
ATOM 1223 O O . LEU A 1 168 ? 3.456 -2.574 -15.642 1.00 98.88 168 LEU A O 1
ATOM 1227 N N . LEU A 1 169 ? 2.861 -4.678 -16.175 1.00 98.75 169 LEU A N 1
ATOM 1228 C CA . LEU A 1 169 ? 2.652 -5.125 -14.800 1.00 98.75 169 LEU A CA 1
ATOM 1229 C C . LEU A 1 169 ? 3.882 -4.810 -13.932 1.00 98.75 169 LEU A C 1
ATOM 1231 O O . LEU A 1 169 ? 4.984 -5.294 -14.189 1.00 98.75 169 LEU A O 1
ATOM 1235 N N . GLY A 1 170 ? 3.707 -3.974 -12.907 1.00 98.56 170 GLY A N 1
ATOM 1236 C CA . GLY A 1 170 ? 4.796 -3.599 -11.994 1.00 98.56 170 GLY A CA 1
ATOM 1237 C C . GLY A 1 170 ? 5.937 -2.775 -12.614 1.00 98.56 170 GLY A C 1
ATOM 1238 O O . GLY A 1 170 ? 6.956 -2.577 -11.956 1.00 98.56 170 GLY A O 1
ATOM 1239 N N . ALA A 1 171 ? 5.810 -2.301 -13.858 1.00 98.81 171 ALA A N 1
ATOM 1240 C CA . ALA A 1 171 ? 6.848 -1.506 -14.513 1.00 98.81 171 ALA A CA 1
ATOM 1241 C C . ALA A 1 171 ? 7.002 -0.118 -13.861 1.00 98.81 171 ALA A C 1
ATOM 1243 O O . ALA A 1 171 ? 6.030 0.489 -13.406 1.00 98.81 171 ALA A O 1
ATOM 1244 N N . ASN A 1 172 ? 8.226 0.410 -13.830 1.00 98.81 172 ASN A N 1
ATOM 1245 C CA . ASN A 1 172 ? 8.549 1.680 -13.182 1.00 98.81 172 ASN A CA 1
ATOM 1246 C C . ASN A 1 172 ? 8.689 2.824 -14.199 1.00 98.81 172 ASN A C 1
ATOM 1248 O O . ASN A 1 172 ? 9.580 2.793 -15.034 1.00 98.81 172 ASN A O 1
ATOM 1252 N N . PHE A 1 173 ? 7.869 3.864 -14.088 1.00 98.69 173 PHE A N 1
ATOM 1253 C CA . PHE A 1 173 ? 7.873 5.075 -14.919 1.00 98.69 173 PHE A CA 1
ATOM 1254 C C . PHE A 1 173 ? 8.037 6.362 -14.093 1.00 98.69 173 PHE A C 1
ATOM 1256 O O . PHE A 1 173 ? 7.668 7.436 -14.575 1.00 98.69 173 PHE A O 1
ATOM 1263 N N . ILE A 1 174 ? 8.574 6.296 -12.865 1.00 98.31 174 ILE A N 1
ATOM 1264 C CA . ILE A 1 174 ? 8.751 7.490 -12.017 1.00 98.31 174 ILE A CA 1
ATOM 1265 C C . ILE A 1 174 ? 9.479 8.590 -12.799 1.00 98.31 174 ILE A C 1
ATOM 1267 O O . ILE A 1 174 ? 10.597 8.379 -13.272 1.00 98.31 174 ILE A O 1
ATOM 1271 N N . GLY A 1 175 ? 8.850 9.758 -12.942 1.00 97.00 175 GLY A N 1
ATOM 1272 C CA . GLY A 1 175 ? 9.421 10.920 -13.632 1.00 97.00 175 GLY A CA 1
ATOM 1273 C C . GLY A 1 175 ? 9.715 10.718 -15.126 1.00 97.00 175 GLY A C 1
ATOM 1274 O O . GLY A 1 175 ? 10.393 11.550 -15.731 1.00 97.00 175 GLY A O 1
ATOM 1275 N N . ALA A 1 176 ? 9.253 9.623 -15.737 1.00 97.69 176 ALA A N 1
ATOM 1276 C CA . ALA A 1 176 ? 9.366 9.418 -17.177 1.00 97.69 176 ALA A CA 1
ATOM 1277 C C . ALA A 1 176 ? 8.522 10.454 -17.939 1.00 97.69 176 ALA A C 1
ATOM 1279 O O . ALA A 1 176 ? 7.558 10.995 -17.415 1.00 97.69 176 ALA A O 1
ATOM 1280 N N . THR A 1 177 ? 8.844 10.737 -19.199 1.00 96.19 177 THR A N 1
ATOM 1281 C CA . THR A 1 177 ? 8.008 11.625 -20.029 1.00 96.19 177 THR A CA 1
ATOM 1282 C C . THR A 1 177 ? 7.205 10.810 -21.032 1.00 96.19 177 THR A C 1
ATOM 1284 O O . THR A 1 177 ? 7.767 10.339 -22.018 1.00 96.19 177 THR A O 1
ATOM 1287 N N . LEU A 1 178 ? 5.893 10.686 -20.807 1.00 97.25 178 LEU A N 1
ATOM 1288 C CA . LEU A 1 178 ? 4.961 9.935 -21.665 1.00 97.25 178 LEU A CA 1
ATOM 1289 C C . LEU A 1 178 ? 4.231 10.800 -22.709 1.00 97.25 178 LEU A C 1
ATOM 1291 O O . LEU A 1 178 ? 3.204 10.388 -23.248 1.00 97.25 178 LEU A O 1
ATOM 1295 N N . THR A 1 179 ? 4.726 12.001 -23.015 1.00 96.44 179 THR A N 1
ATOM 1296 C CA . THR A 1 179 ? 4.092 12.914 -23.981 1.00 96.44 179 THR A CA 1
ATOM 1297 C C . THR A 1 179 ? 3.820 12.213 -25.315 1.00 96.44 179 THR A C 1
ATOM 1299 O O . THR A 1 179 ? 4.738 11.713 -25.959 1.00 96.44 179 THR A O 1
ATOM 1302 N N . SER A 1 180 ? 2.559 12.179 -25.750 1.00 97.06 180 SER A N 1
ATOM 1303 C CA . SER A 1 180 ? 2.124 11.528 -27.000 1.00 97.06 180 SER A CA 1
ATOM 1304 C C . SER A 1 180 ? 2.422 10.022 -27.101 1.00 97.06 180 SER A C 1
ATOM 1306 O O . SER A 1 180 ? 2.337 9.463 -28.193 1.00 97.06 180 SER A O 1
ATOM 1308 N N . ALA A 1 181 ? 2.770 9.351 -26.000 1.00 98.31 181 ALA A N 1
ATOM 1309 C CA . ALA A 1 181 ? 2.940 7.904 -25.994 1.00 98.31 181 ALA A CA 1
ATOM 1310 C C . ALA A 1 181 ? 1.586 7.193 -26.161 1.00 98.31 181 ALA A C 1
ATOM 1312 O O . ALA A 1 181 ? 0.579 7.609 -25.579 1.00 98.31 181 ALA A O 1
ATOM 1313 N N . ASN A 1 182 ? 1.563 6.103 -26.928 1.00 98.75 182 ASN A N 1
ATOM 1314 C CA . ASN A 1 182 ? 0.382 5.269 -27.121 1.00 98.75 182 ASN A CA 1
ATOM 1315 C C . ASN A 1 182 ? 0.360 4.125 -26.099 1.00 98.75 182 ASN A C 1
ATOM 1317 O O . ASN A 1 182 ? 1.161 3.199 -26.199 1.00 98.75 182 ASN A O 1
ATOM 1321 N N . LEU A 1 183 ? -0.585 4.175 -25.159 1.00 98.75 183 LEU A N 1
ATOM 1322 C CA . LEU A 1 183 ? -0.803 3.158 -24.120 1.00 98.75 183 LEU A CA 1
ATOM 1323 C C . LEU A 1 183 ? -2.069 2.318 -24.364 1.00 98.75 183 LEU A C 1
ATOM 1325 O O . LEU A 1 183 ? -2.511 1.581 -23.483 1.00 98.75 183 LEU A O 1
ATOM 1329 N N . THR A 1 184 ? -2.652 2.401 -25.565 1.00 98.88 184 THR A N 1
ATOM 1330 C CA . THR A 1 184 ? -3.915 1.722 -25.880 1.00 98.88 184 THR A CA 1
ATOM 1331 C C . THR A 1 184 ? -3.794 0.220 -25.631 1.00 98.88 184 THR A C 1
ATOM 1333 O O . THR A 1 184 ? -2.923 -0.437 -26.205 1.00 98.88 184 THR A O 1
ATOM 1336 N N . GLY A 1 185 ? -4.666 -0.342 -24.799 1.00 98.75 185 GLY A N 1
ATOM 1337 C CA . GLY A 1 185 ? -4.685 -1.763 -24.456 1.00 98.75 185 GLY A CA 1
ATOM 1338 C C . GLY A 1 185 ? -3.507 -2.249 -23.604 1.00 98.75 185 GLY A C 1
ATOM 1339 O O . GLY A 1 185 ? -3.380 -3.455 -23.418 1.00 98.75 185 GLY A O 1
ATOM 1340 N N . ALA A 1 186 ? -2.639 -1.362 -23.110 1.00 98.88 186 ALA A N 1
ATOM 1341 C CA . ALA A 1 186 ? -1.564 -1.751 -22.200 1.00 98.88 186 ALA A CA 1
ATOM 1342 C C . ALA A 1 186 ? -2.127 -2.172 -20.831 1.00 98.88 186 ALA A C 1
ATOM 1344 O O . ALA A 1 186 ? -3.140 -1.625 -20.386 1.00 98.88 186 ALA A O 1
ATOM 1345 N N . LYS A 1 187 ? -1.477 -3.121 -20.152 1.00 98.88 187 LYS A N 1
ATOM 1346 C CA . LYS A 1 187 ? -1.837 -3.532 -18.782 1.00 98.88 187 LYS A CA 1
ATOM 1347 C C . LYS A 1 187 ? -0.962 -2.789 -17.781 1.00 98.88 187 LYS A C 1
ATOM 1349 O O . LYS A 1 187 ? 0.247 -2.959 -17.829 1.00 98.88 187 LYS A O 1
ATOM 1354 N N . VAL A 1 188 ? -1.544 -1.989 -16.890 1.00 98.81 188 VAL A N 1
ATOM 1355 C CA . VAL A 1 188 ? -0.805 -1.080 -15.987 1.00 98.81 188 VAL A CA 1
ATOM 1356 C C . VAL A 1 188 ? -1.018 -1.367 -14.499 1.00 98.81 188 VAL A C 1
ATOM 1358 O O . VAL A 1 188 ? -0.639 -0.547 -13.659 1.00 98.81 188 VAL A O 1
ATOM 1361 N N . ARG A 1 189 ? -1.595 -2.523 -14.143 1.00 98.75 189 ARG A N 1
ATOM 1362 C CA . ARG A 1 189 ? -1.692 -2.954 -12.738 1.00 98.75 189 ARG A CA 1
ATOM 1363 C C . ARG A 1 189 ? -0.315 -2.903 -12.075 1.00 98.75 189 ARG A C 1
ATOM 1365 O O . ARG A 1 189 ? 0.683 -3.286 -12.688 1.00 98.75 189 ARG A O 1
ATOM 1372 N N . TYR A 1 190 ? -0.248 -2.412 -10.842 1.00 98.75 190 TYR A N 1
ATOM 1373 C CA . TYR A 1 190 ? 0.997 -2.239 -10.076 1.00 98.75 190 TYR A CA 1
ATOM 1374 C C . TYR A 1 190 ? 2.088 -1.360 -10.725 1.00 98.75 190 TYR A C 1
ATOM 1376 O O . TYR A 1 190 ? 3.151 -1.173 -10.129 1.00 98.75 190 TYR A O 1
ATOM 1384 N N . ALA A 1 191 ? 1.860 -0.798 -11.918 1.00 98.81 191 ALA A N 1
ATOM 1385 C CA . ALA A 1 191 ? 2.825 0.063 -12.585 1.00 98.81 191 ALA A CA 1
ATOM 1386 C C . ALA A 1 191 ? 2.990 1.375 -11.814 1.00 98.81 191 ALA A C 1
ATOM 1388 O O . ALA A 1 191 ? 2.027 1.937 -11.283 1.00 98.81 191 ALA A O 1
ATOM 1389 N N . ASN A 1 192 ? 4.214 1.892 -11.774 1.00 98.81 192 ASN A N 1
ATOM 1390 C CA . ASN A 1 192 ? 4.514 3.152 -11.118 1.00 98.81 192 ASN A CA 1
ATOM 1391 C C . ASN A 1 192 ? 4.604 4.299 -12.127 1.00 98.81 192 ASN A C 1
ATOM 1393 O O . ASN A 1 192 ? 5.670 4.569 -12.660 1.00 98.81 192 ASN A O 1
ATOM 1397 N N . LEU A 1 193 ? 3.498 4.995 -12.361 1.00 98.56 193 LEU A N 1
ATOM 1398 C CA . LEU A 1 193 ? 3.364 6.132 -13.280 1.00 98.56 193 LEU A CA 1
ATOM 1399 C C . LEU A 1 193 ? 3.542 7.489 -12.576 1.00 98.56 193 LEU A C 1
ATOM 1401 O O . LEU A 1 193 ? 3.130 8.526 -13.106 1.00 98.56 193 LEU A O 1
ATOM 1405 N N . THR A 1 194 ? 4.140 7.506 -11.386 1.00 98.25 194 THR A N 1
ATOM 1406 C CA . THR A 1 194 ? 4.282 8.710 -10.559 1.00 98.25 194 THR A CA 1
ATOM 1407 C C . THR A 1 194 ? 5.062 9.808 -11.287 1.00 98.25 194 THR A C 1
ATOM 1409 O O . THR A 1 194 ? 6.181 9.585 -11.747 1.00 98.25 194 THR A O 1
ATOM 1412 N N . GLY A 1 195 ? 4.478 11.000 -11.419 1.00 96.75 195 GLY A N 1
ATOM 1413 C CA . GLY A 1 195 ? 5.103 12.138 -12.103 1.00 96.75 195 GLY A CA 1
ATOM 1414 C C . GLY A 1 195 ? 5.416 11.893 -13.585 1.00 96.75 195 GLY A C 1
ATOM 1415 O O . GLY A 1 195 ? 6.224 12.617 -14.164 1.00 96.75 195 GLY A O 1
ATOM 1416 N N . SER A 1 196 ? 4.804 10.879 -14.208 1.00 96.81 196 SER A N 1
ATOM 1417 C CA . SER A 1 196 ? 5.066 10.511 -15.608 1.00 96.81 196 SER A CA 1
ATOM 1418 C C . SER A 1 196 ? 4.405 11.444 -16.637 1.00 96.81 196 SER A C 1
ATOM 1420 O O . SER A 1 196 ? 4.621 11.332 -17.851 1.00 96.81 196 SER A O 1
ATOM 1422 N N . ARG A 1 197 ? 3.573 12.372 -16.141 1.00 94.19 197 ARG A N 1
ATOM 1423 C CA . ARG A 1 197 ? 2.739 13.299 -16.918 1.00 94.19 197 ARG A CA 1
ATOM 1424 C C . ARG A 1 197 ? 1.738 12.562 -17.811 1.00 94.19 197 ARG A C 1
ATOM 1426 O O . ARG A 1 197 ? 1.410 13.045 -18.895 1.00 94.19 197 ARG A O 1
ATOM 1433 N N . ILE A 1 198 ? 1.271 11.395 -17.359 1.00 96.88 198 ILE A N 1
ATOM 1434 C CA . ILE A 1 198 ? 0.205 10.652 -18.029 1.00 96.88 198 ILE A CA 1
ATOM 1435 C C . ILE A 1 198 ? -1.074 11.497 -18.071 1.00 96.88 198 ILE A C 1
ATOM 1437 O O . ILE A 1 198 ? -1.433 12.164 -17.102 1.00 96.88 198 ILE A O 1
ATOM 1441 N N . THR A 1 199 ? -1.755 11.483 -19.212 1.00 96.94 199 THR A N 1
ATOM 1442 C CA . THR A 1 199 ? -3.045 12.163 -19.401 1.00 96.94 199 THR A CA 1
ATOM 1443 C C . THR A 1 199 ? -4.215 11.226 -19.109 1.00 96.94 199 THR A C 1
ATOM 1445 O O . THR A 1 199 ? -4.090 10.006 -19.227 1.00 96.94 199 THR A O 1
ATOM 1448 N N . THR A 1 200 ? -5.391 11.782 -18.813 1.00 96.50 200 THR A N 1
ATOM 1449 C CA . THR A 1 200 ? -6.629 10.998 -18.652 1.00 96.50 200 THR A CA 1
ATOM 1450 C C . THR A 1 2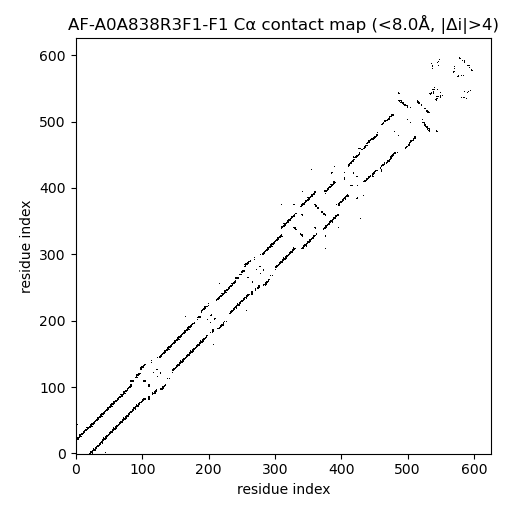00 ? -6.944 10.170 -19.899 1.00 96.50 200 THR A C 1
ATOM 1452 O O . THR A 1 200 ? -7.228 8.985 -19.787 1.00 96.50 200 THR A O 1
ATOM 1455 N N . VAL A 1 201 ? -6.772 10.736 -21.100 1.00 97.50 201 VAL A N 1
ATOM 1456 C CA . VAL A 1 201 ? -6.945 10.015 -22.377 1.00 97.50 201 VAL A CA 1
ATOM 1457 C C . VAL A 1 201 ? -6.032 8.789 -22.468 1.00 97.50 201 VAL A C 1
ATOM 1459 O O . VAL A 1 201 ? -6.471 7.718 -22.886 1.00 97.50 201 VAL A O 1
ATOM 1462 N N . GLN A 1 202 ? -4.769 8.921 -22.058 1.00 98.38 202 GLN A N 1
ATOM 1463 C CA . GLN A 1 202 ? -3.833 7.799 -22.036 1.00 98.38 202 GLN A CA 1
ATOM 1464 C C . GLN A 1 202 ? -4.240 6.742 -21.012 1.00 98.38 202 GLN A C 1
ATOM 1466 O O . GLN A 1 202 ? -4.275 5.564 -21.365 1.00 98.38 202 GLN A O 1
ATOM 1471 N N . LEU A 1 203 ? -4.591 7.147 -19.788 1.00 98.50 203 LEU A N 1
ATOM 1472 C CA . LEU A 1 203 ? -5.050 6.232 -18.743 1.00 98.50 203 LEU A CA 1
ATOM 1473 C C . LEU A 1 203 ? -6.294 5.452 -19.193 1.00 98.50 203 LEU A C 1
ATOM 1475 O O . LEU A 1 203 ? -6.296 4.223 -19.138 1.00 98.50 203 LEU A O 1
ATOM 1479 N N . TYR A 1 204 ? -7.301 6.145 -19.733 1.00 98.75 204 TYR A N 1
ATOM 1480 C CA . TYR A 1 204 ? -8.540 5.535 -20.220 1.00 98.75 204 TYR A CA 1
ATOM 1481 C C . TYR A 1 204 ? -8.300 4.554 -21.363 1.00 98.75 204 TYR A C 1
ATOM 1483 O O . TYR A 1 204 ? -9.040 3.588 -21.509 1.00 98.75 204 TYR A O 1
ATOM 1491 N N . SER A 1 205 ? -7.267 4.768 -22.179 1.00 98.75 205 SER A N 1
ATOM 1492 C CA . SER A 1 205 ? -6.955 3.866 -23.290 1.00 98.75 205 SER A CA 1
ATOM 1493 C C . SER A 1 205 ? -6.386 2.511 -22.846 1.00 98.75 205 SER A C 1
ATOM 1495 O O . SER A 1 205 ? -6.364 1.575 -23.647 1.00 98.75 205 SER A O 1
ATOM 1497 N N . THR A 1 206 ? -5.912 2.385 -21.602 1.00 98.88 206 THR A N 1
ATOM 1498 C CA . THR A 1 206 ? -5.292 1.150 -21.093 1.00 98.88 206 THR A CA 1
ATOM 1499 C C . THR A 1 206 ? -6.306 0.013 -20.960 1.00 98.88 206 THR A C 1
ATOM 1501 O O . THR A 1 206 ? -7.485 0.239 -20.703 1.00 98.88 206 THR A O 1
ATOM 1504 N N . ALA A 1 207 ? -5.851 -1.235 -21.098 1.00 98.88 207 ALA A N 1
ATOM 1505 C CA . ALA A 1 207 ? -6.704 -2.401 -20.860 1.00 98.88 207 ALA A CA 1
ATOM 1506 C C . ALA A 1 207 ? -7.128 -2.506 -19.386 1.00 98.88 207 ALA A C 1
ATOM 1508 O O . ALA A 1 207 ? -8.252 -2.902 -19.110 1.00 98.88 207 ALA A O 1
ATOM 1509 N N . SER A 1 208 ? -6.248 -2.113 -18.461 1.00 98.81 208 SER A N 1
ATOM 1510 C CA . SER A 1 208 ? -6.517 -2.084 -17.018 1.00 98.81 208 SER A CA 1
ATOM 1511 C C . SER A 1 208 ? -7.690 -1.170 -16.656 1.00 98.81 208 SER A C 1
ATOM 1513 O O . SER A 1 208 ? -8.641 -1.622 -16.028 1.00 98.81 208 SER A O 1
ATOM 1515 N N . TYR A 1 209 ? -7.699 0.077 -17.144 1.00 98.81 209 TYR A N 1
ATOM 1516 C CA . TYR A 1 209 ? -8.821 0.994 -16.911 1.00 98.81 209 TYR A CA 1
ATOM 1517 C C . TYR A 1 209 ? -10.143 0.447 -17.473 1.00 98.81 209 TYR A C 1
ATOM 1519 O O . TYR A 1 209 ? -11.175 0.483 -16.806 1.00 98.81 209 TYR A O 1
ATOM 1527 N N . GLN A 1 210 ? -10.110 -0.080 -18.703 1.00 98.75 210 GLN A N 1
ATOM 1528 C CA . GLN A 1 210 ? -11.294 -0.640 -19.367 1.00 98.75 210 GLN A CA 1
ATOM 1529 C C . GLN A 1 210 ? -11.830 -1.896 -18.663 1.00 98.75 210 GLN A C 1
ATOM 1531 O O . GLN A 1 210 ? -13.012 -2.204 -18.775 1.00 98.75 210 GLN A O 1
ATOM 1536 N N . ALA A 1 211 ? -10.973 -2.612 -17.933 1.00 98.62 211 ALA A N 1
ATOM 1537 C CA . ALA A 1 211 ? -11.343 -3.761 -17.116 1.00 98.62 211 ALA A CA 1
ATOM 1538 C C . ALA A 1 211 ? -11.830 -3.381 -15.704 1.00 98.62 211 ALA A C 1
ATOM 1540 O O . ALA A 1 211 ? -12.119 -4.281 -14.922 1.00 98.62 211 ALA A O 1
ATOM 1541 N N . HIS A 1 212 ? -11.932 -2.083 -15.384 1.00 98.62 212 HIS A N 1
ATOM 1542 C CA . HIS A 1 212 ? -12.233 -1.570 -14.041 1.00 98.62 212 HIS A CA 1
ATOM 1543 C C . HIS A 1 212 ? -11.208 -1.973 -12.973 1.00 98.62 212 HIS A C 1
ATOM 1545 O O . HIS A 1 212 ? -11.550 -2.187 -11.813 1.00 98.62 212 HIS A O 1
ATOM 1551 N N . ASP A 1 213 ? -9.943 -2.085 -13.369 1.00 98.75 213 ASP A N 1
ATOM 1552 C CA . ASP A 1 213 ? -8.906 -2.714 -12.565 1.00 98.75 213 ASP A CA 1
ATOM 1553 C C . ASP A 1 213 ? -7.586 -1.948 -12.676 1.00 98.75 213 ASP A C 1
ATOM 1555 O O . ASP A 1 213 ? -6.775 -2.147 -13.588 1.00 98.75 213 ASP A O 1
ATOM 1559 N N . LEU A 1 214 ? -7.378 -1.053 -11.713 1.00 98.81 214 LEU A N 1
ATOM 1560 C CA . LEU A 1 214 ? -6.168 -0.253 -11.540 1.00 98.81 214 LEU A CA 1
ATOM 1561 C C . LEU A 1 214 ? -5.458 -0.605 -10.226 1.00 98.81 214 LEU A C 1
ATOM 1563 O O . LEU A 1 214 ? -4.736 0.225 -9.663 1.00 98.81 214 LEU A O 1
ATOM 1567 N N . THR A 1 215 ? -5.642 -1.836 -9.733 1.00 98.81 215 THR A N 1
ATOM 1568 C CA . THR A 1 215 ? -5.055 -2.286 -8.468 1.00 98.81 215 THR A CA 1
ATOM 1569 C C . THR A 1 215 ? -3.549 -2.010 -8.447 1.00 98.81 215 THR A C 1
ATOM 1571 O O . THR A 1 215 ? -2.802 -2.393 -9.359 1.00 98.81 215 THR A O 1
ATOM 1574 N N . GLY A 1 216 ? -3.086 -1.348 -7.387 1.00 98.75 216 GLY A N 1
ATOM 1575 C CA . GLY A 1 216 ? -1.674 -1.051 -7.153 1.00 98.75 216 GLY A CA 1
ATOM 1576 C C . GLY A 1 216 ? -1.036 -0.031 -8.103 1.00 98.75 216 GLY A C 1
ATOM 1577 O O . GLY A 1 216 ? 0.150 0.275 -7.946 1.00 98.75 216 GLY A O 1
ATOM 1578 N N . THR A 1 217 ? -1.756 0.486 -9.104 1.00 98.81 217 THR A N 1
ATOM 1579 C CA . THR A 1 217 ? -1.206 1.471 -10.042 1.00 98.81 217 THR A CA 1
ATOM 1580 C C . THR A 1 217 ? -0.914 2.777 -9.299 1.00 98.81 217 THR A C 1
ATOM 1582 O O . THR A 1 217 ? -1.778 3.333 -8.623 1.00 98.81 217 THR A O 1
ATOM 1585 N N . ARG A 1 218 ? 0.314 3.295 -9.412 1.00 98.75 218 ARG A N 1
ATOM 1586 C CA . ARG A 1 218 ? 0.711 4.558 -8.766 1.00 98.75 218 ARG A CA 1
ATOM 1587 C C . ARG A 1 218 ? 0.652 5.702 -9.768 1.00 98.75 218 ARG A C 1
ATOM 1589 O O . ARG A 1 218 ? 1.399 5.715 -10.737 1.00 98.75 218 ARG A O 1
ATOM 1596 N N . LEU A 1 219 ? -0.220 6.662 -9.514 1.00 97.88 219 LEU A N 1
ATOM 1597 C CA . LEU A 1 219 ? -0.511 7.846 -10.316 1.00 97.88 219 LEU A CA 1
ATOM 1598 C C . LEU A 1 219 ? -0.127 9.154 -9.600 1.00 97.88 219 LEU A C 1
ATOM 1600 O O . LEU A 1 219 ? -0.496 10.233 -10.065 1.00 97.88 219 LEU A O 1
ATOM 1604 N N . GLY A 1 220 ? 0.633 9.079 -8.504 1.00 96.62 220 GLY A N 1
ATOM 1605 C CA . GLY A 1 220 ? 1.056 10.240 -7.718 1.00 96.62 220 GLY A CA 1
ATOM 1606 C C . GLY A 1 220 ? 1.743 11.337 -8.541 1.00 96.62 220 GLY A C 1
ATOM 1607 O O . GLY A 1 220 ? 2.329 11.072 -9.591 1.00 96.62 220 GLY A O 1
ATOM 1608 N N . TYR A 1 221 ? 1.663 12.585 -8.081 1.00 95.31 221 TYR A N 1
ATOM 1609 C CA . TYR A 1 221 ? 2.233 13.775 -8.741 1.00 95.31 221 TYR A CA 1
ATOM 1610 C C . TYR A 1 221 ? 1.826 14.002 -10.214 1.00 95.31 221 TYR A C 1
ATOM 1612 O O . TYR A 1 221 ? 2.464 14.785 -10.921 1.00 95.31 221 TYR A O 1
ATOM 1620 N N . ASN A 1 222 ? 0.775 13.342 -10.711 1.00 95.69 222 ASN A N 1
ATOM 1621 C CA . ASN A 1 222 ? 0.183 13.656 -12.012 1.00 95.69 222 ASN A CA 1
ATOM 1622 C C . ASN A 1 222 ? -0.982 14.640 -11.855 1.00 95.69 222 ASN A C 1
ATOM 1624 O O . ASN A 1 222 ? -1.638 14.698 -10.814 1.00 95.69 222 ASN A O 1
ATOM 1628 N N . ASN A 1 223 ? -1.265 15.389 -12.922 1.00 95.25 223 ASN A N 1
ATOM 1629 C CA . ASN A 1 223 ? -2.498 16.159 -13.013 1.00 95.25 223 ASN A CA 1
ATOM 1630 C C . ASN A 1 223 ? -3.631 15.239 -13.487 1.00 95.25 223 ASN A C 1
ATOM 1632 O O . ASN A 1 223 ? -3.652 14.838 -14.652 1.00 95.25 223 ASN A O 1
ATOM 1636 N N . LEU A 1 224 ? -4.553 14.921 -12.580 1.00 95.81 224 LEU A N 1
ATOM 1637 C CA . LEU A 1 224 ? -5.711 14.065 -12.819 1.00 95.81 224 LEU A CA 1
ATOM 1638 C C . LEU A 1 224 ? -7.026 14.845 -12.660 1.00 95.81 224 LEU A C 1
ATOM 1640 O O . LEU A 1 224 ? -8.050 14.266 -12.305 1.00 95.81 224 LEU A O 1
ATOM 1644 N N . THR A 1 225 ? -7.017 16.157 -12.919 1.00 95.94 225 THR A N 1
ATOM 1645 C CA . THR A 1 225 ? -8.235 16.972 -12.866 1.00 95.94 225 THR A CA 1
ATOM 1646 C C . THR A 1 225 ? -9.328 16.387 -13.764 1.00 95.94 225 THR A C 1
ATOM 1648 O O . THR A 1 225 ? -9.091 16.118 -14.945 1.00 95.94 225 THR A O 1
ATOM 1651 N N . GLY A 1 226 ? -10.526 16.197 -13.205 1.00 96.88 226 GLY A N 1
ATOM 1652 C CA . GLY A 1 226 ? -11.674 15.639 -13.923 1.00 96.88 226 GLY A CA 1
ATOM 1653 C C . GLY A 1 226 ? -11.535 14.161 -14.302 1.00 96.88 226 GLY A C 1
ATOM 1654 O O . GLY A 1 226 ? -12.228 13.706 -15.216 1.00 96.88 226 GLY A O 1
ATOM 1655 N N . VAL A 1 227 ? -10.612 13.410 -13.685 1.00 98.06 227 VAL A N 1
ATOM 1656 C CA . VAL A 1 227 ? -10.496 11.973 -13.959 1.00 98.06 227 VAL A CA 1
ATOM 1657 C C . VAL A 1 227 ? -11.764 11.242 -13.506 1.00 98.06 227 VAL A C 1
ATOM 1659 O O . VAL A 1 227 ? -12.268 11.466 -12.411 1.00 98.06 227 VAL A O 1
ATOM 1662 N N . ASN A 1 228 ? -12.281 10.355 -14.349 1.00 98.62 228 ASN A N 1
ATOM 1663 C CA . ASN A 1 228 ? -13.384 9.464 -14.029 1.00 98.62 228 ASN A CA 1
ATOM 1664 C C . ASN A 1 228 ? -12.794 8.151 -13.511 1.00 98.62 228 ASN A C 1
ATOM 1666 O O . ASN A 1 228 ? -12.083 7.469 -14.244 1.00 98.62 228 ASN A O 1
ATOM 1670 N N . LEU A 1 229 ? -13.066 7.817 -12.255 1.00 98.62 229 LEU A N 1
ATOM 1671 C CA . LEU A 1 229 ? -12.676 6.564 -11.614 1.00 98.62 229 LEU A CA 1
ATOM 1672 C C . LEU A 1 229 ? -13.904 5.817 -11.071 1.00 98.62 229 LEU A C 1
ATOM 1674 O O . LEU A 1 229 ? -13.782 4.998 -10.160 1.00 98.62 229 LEU A O 1
ATOM 1678 N N . VAL A 1 230 ? -15.083 6.071 -11.646 1.00 98.75 230 VAL A N 1
ATOM 1679 C CA . VAL A 1 230 ? -16.343 5.456 -11.222 1.00 98.75 230 VAL A CA 1
ATOM 1680 C C . VAL A 1 230 ? -16.249 3.935 -11.301 1.00 98.75 230 VAL A C 1
ATOM 1682 O O . VAL A 1 230 ? -15.918 3.367 -12.347 1.00 98.75 230 VAL A O 1
ATOM 1685 N N . GLY A 1 231 ? -16.549 3.273 -10.182 1.00 98.19 231 GLY A N 1
ATOM 1686 C CA . GLY A 1 231 ? -16.570 1.813 -10.077 1.00 98.19 231 GLY A CA 1
ATOM 1687 C C . GLY A 1 231 ? -15.224 1.124 -10.320 1.00 98.19 231 GLY A C 1
ATOM 1688 O O . GLY A 1 231 ? -15.210 -0.077 -10.569 1.00 98.19 231 GLY A O 1
ATOM 1689 N N . GLN A 1 232 ? -14.104 1.852 -10.327 1.00 98.81 232 GLN A N 1
ATOM 1690 C CA . GLN A 1 232 ? -12.780 1.253 -10.505 1.00 98.81 232 GLN A CA 1
ATOM 1691 C C . GLN A 1 232 ? -12.340 0.518 -9.232 1.00 98.81 232 GLN A C 1
ATOM 1693 O O . GLN A 1 232 ? -12.547 1.011 -8.119 1.00 98.81 232 GLN A O 1
ATOM 1698 N N . ASP A 1 233 ? -11.664 -0.620 -9.389 1.00 98.88 233 ASP A N 1
ATOM 1699 C CA . ASP A 1 233 ? -10.847 -1.188 -8.320 1.00 98.88 233 ASP A CA 1
ATOM 1700 C C . ASP A 1 233 ? -9.523 -0.416 -8.227 1.00 98.88 233 ASP A C 1
ATOM 1702 O O . ASP A 1 233 ? -8.649 -0.515 -9.095 1.00 98.88 233 ASP A O 1
ATOM 1706 N N . LEU A 1 234 ? -9.397 0.376 -7.163 1.00 98.88 234 LEU A N 1
ATOM 1707 C CA . LEU A 1 234 ? -8.220 1.169 -6.816 1.00 98.88 234 LEU A CA 1
ATOM 1708 C C . LEU A 1 234 ? -7.510 0.594 -5.586 1.00 98.88 234 LEU A C 1
ATOM 1710 O O . LEU A 1 234 ? -6.756 1.309 -4.923 1.00 98.88 234 LEU A O 1
ATOM 1714 N N . THR A 1 235 ? -7.725 -0.684 -5.265 1.00 98.81 235 THR A N 1
ATOM 1715 C CA . THR A 1 235 ? -7.095 -1.321 -4.108 1.00 98.81 235 THR A CA 1
ATOM 1716 C C . THR A 1 235 ? -5.573 -1.176 -4.190 1.00 98.81 235 THR A C 1
ATOM 1718 O O . THR A 1 235 ? -4.939 -1.559 -5.178 1.00 98.81 235 THR A O 1
ATOM 1721 N N . GLY A 1 236 ? -4.963 -0.575 -3.169 1.00 98.50 236 GLY A N 1
ATOM 1722 C CA . GLY A 1 236 ? -3.522 -0.299 -3.129 1.00 98.50 236 GLY A CA 1
ATOM 1723 C C . GLY A 1 236 ? -3.005 0.720 -4.159 1.00 98.50 236 GLY A C 1
ATOM 1724 O O . GLY A 1 236 ? -1.789 0.854 -4.310 1.00 98.50 236 GLY A O 1
ATOM 1725 N N . ALA A 1 237 ? -3.877 1.403 -4.909 1.00 98.69 237 ALA A N 1
ATOM 1726 C CA . ALA A 1 237 ? -3.473 2.413 -5.887 1.00 98.69 237 ALA A CA 1
ATOM 1727 C C . ALA A 1 237 ? -2.902 3.664 -5.197 1.00 98.69 237 ALA A C 1
ATOM 1729 O O . ALA A 1 237 ? -3.298 4.024 -4.092 1.00 98.69 237 ALA A O 1
ATOM 1730 N N . GLY A 1 238 ? -1.958 4.344 -5.848 1.00 97.94 238 GLY A N 1
ATOM 1731 C CA . GLY A 1 238 ? -1.272 5.501 -5.265 1.00 97.94 238 GLY A CA 1
ATOM 1732 C C . GLY A 1 238 ? -1.644 6.814 -5.940 1.00 97.94 238 GLY A C 1
ATOM 1733 O O . GLY A 1 238 ? -1.387 6.977 -7.125 1.00 97.94 238 GLY A O 1
ATOM 1734 N N . PHE A 1 239 ? -2.144 7.782 -5.189 1.00 97.50 239 PHE A N 1
ATOM 1735 C CA . PHE A 1 239 ? -2.480 9.142 -5.627 1.00 97.50 239 PHE A CA 1
ATOM 1736 C C . PHE A 1 239 ? -1.675 10.221 -4.896 1.00 97.50 239 PHE A C 1
ATOM 1738 O O . PHE A 1 239 ? -1.972 11.407 -5.038 1.00 97.50 239 PHE A O 1
ATOM 1745 N N . ALA A 1 240 ? -0.638 9.837 -4.146 1.00 94.88 240 ALA A N 1
ATOM 1746 C CA . ALA A 1 240 ? 0.133 10.775 -3.345 1.00 94.88 240 ALA A CA 1
ATOM 1747 C C . ALA A 1 240 ? 0.646 11.969 -4.176 1.00 94.88 240 ALA A C 1
ATOM 1749 O O . ALA A 1 240 ? 1.275 11.797 -5.224 1.00 94.88 240 ALA A O 1
ATOM 1750 N N . GLY A 1 241 ? 0.333 13.193 -3.749 1.00 93.44 241 GLY A N 1
ATOM 1751 C CA . GLY A 1 241 ? 0.713 14.414 -4.472 1.00 93.44 241 GLY A CA 1
ATOM 1752 C C . GLY A 1 241 ? -0.006 14.663 -5.813 1.00 93.44 241 GLY A C 1
ATOM 1753 O O . GLY A 1 241 ? 0.313 15.643 -6.483 1.00 93.44 241 GLY A O 1
ATOM 1754 N N . ALA A 1 242 ? -0.944 13.812 -6.247 1.00 95.06 242 ALA A N 1
ATOM 1755 C CA . ALA A 1 242 ? -1.705 14.030 -7.482 1.00 95.06 242 ALA A CA 1
ATOM 1756 C C . ALA A 1 242 ? -2.722 15.173 -7.326 1.00 95.06 242 ALA A C 1
ATOM 1758 O O . ALA A 1 242 ? -3.219 15.422 -6.231 1.00 95.06 242 ALA A O 1
ATOM 1759 N N . THR A 1 243 ? -3.052 15.853 -8.427 1.00 95.31 243 THR A N 1
ATOM 1760 C CA . THR A 1 243 ? -4.155 16.827 -8.459 1.00 95.31 243 THR A CA 1
ATOM 1761 C C . THR A 1 243 ? -5.462 16.101 -8.752 1.00 95.31 243 THR A C 1
ATOM 1763 O O . THR A 1 243 ? -5.623 15.582 -9.856 1.00 95.31 243 THR A O 1
ATOM 1766 N N . LEU A 1 244 ? -6.389 16.087 -7.790 1.00 95.50 244 LEU A N 1
ATOM 1767 C CA . LEU A 1 244 ? -7.664 15.354 -7.861 1.00 95.50 244 LEU A CA 1
ATOM 1768 C C . LEU A 1 244 ? -8.902 16.262 -7.951 1.00 95.50 244 LEU A C 1
ATOM 1770 O O . LEU A 1 244 ? -10.025 15.810 -7.730 1.00 95.50 244 LEU A O 1
ATOM 1774 N N . THR A 1 245 ? -8.726 17.543 -8.285 1.00 94.94 245 THR A N 1
ATOM 1775 C CA . THR A 1 245 ? -9.842 18.480 -8.499 1.00 94.94 245 THR A CA 1
ATOM 1776 C C . THR A 1 245 ? -10.850 17.906 -9.501 1.00 94.94 245 THR A C 1
ATOM 1778 O O . THR A 1 245 ? -10.460 17.470 -10.582 1.00 94.94 245 THR A O 1
ATOM 1781 N N . ASP A 1 246 ? -12.134 17.889 -9.141 1.00 95.62 246 ASP A N 1
ATOM 1782 C CA . ASP A 1 246 ? -13.246 17.357 -9.948 1.00 95.62 246 ASP A CA 1
ATOM 1783 C C . ASP A 1 246 ? -13.117 15.879 -10.371 1.00 95.62 246 ASP A C 1
ATOM 1785 O O . ASP A 1 246 ? -13.824 15.427 -11.270 1.00 95.62 246 ASP A O 1
ATOM 1789 N N . ALA A 1 247 ? -12.223 15.106 -9.746 1.00 97.50 247 ALA A N 1
ATOM 1790 C CA . ALA A 1 247 ? -12.148 13.665 -9.961 1.00 97.50 247 ALA A CA 1
ATOM 1791 C C . ALA A 1 247 ? -13.394 12.959 -9.397 1.00 97.50 247 ALA A C 1
ATOM 1793 O O . ALA A 1 247 ? -13.858 13.299 -8.306 1.00 97.50 247 ALA A O 1
ATOM 1794 N N . ASP A 1 248 ? -13.905 11.956 -10.107 1.00 98.50 248 ASP A N 1
ATOM 1795 C CA . ASP A 1 248 ? -15.075 11.175 -9.699 1.00 98.50 248 ASP A CA 1
ATOM 1796 C C . ASP A 1 248 ? -14.648 9.792 -9.193 1.00 98.50 248 ASP A C 1
ATOM 1798 O O . ASP A 1 248 ? -14.140 8.978 -9.962 1.00 98.50 248 ASP A O 1
ATOM 1802 N N . PHE A 1 249 ? -14.858 9.535 -7.900 1.00 98.75 249 PHE A N 1
ATOM 1803 C CA . PHE A 1 249 ? -14.547 8.270 -7.225 1.00 98.75 249 PHE A CA 1
ATOM 1804 C C . PHE A 1 249 ? -15.806 7.455 -6.884 1.00 98.75 249 PHE A C 1
ATOM 1806 O O . PHE A 1 249 ? -15.736 6.510 -6.092 1.00 98.75 249 PHE A O 1
ATOM 1813 N N . THR A 1 250 ? -16.961 7.800 -7.462 1.00 98.69 250 THR A N 1
ATOM 1814 C CA . THR A 1 250 ? -18.241 7.177 -7.111 1.00 98.69 250 THR A CA 1
ATOM 1815 C C . THR A 1 250 ? -18.180 5.661 -7.293 1.00 98.69 250 THR A C 1
ATOM 1817 O O . THR A 1 250 ? -17.881 5.155 -8.374 1.00 98.69 250 THR A O 1
ATOM 1820 N N . GLY A 1 251 ? -18.453 4.910 -6.228 1.00 98.19 251 GLY A N 1
ATOM 1821 C CA . GLY A 1 251 ? -18.436 3.446 -6.252 1.00 98.19 251 GLY A CA 1
ATOM 1822 C C . GLY A 1 251 ? -17.050 2.810 -6.435 1.00 98.19 251 GLY A C 1
ATOM 1823 O O . GLY A 1 251 ? -16.972 1.602 -6.635 1.00 98.19 251 GLY A O 1
ATOM 1824 N N . ALA A 1 252 ? -15.958 3.578 -6.376 1.00 98.81 252 ALA A N 1
ATOM 1825 C CA . ALA A 1 252 ? -14.607 3.025 -6.446 1.00 98.81 252 ALA A CA 1
ATOM 1826 C C . ALA A 1 252 ? -14.242 2.260 -5.162 1.00 98.81 252 ALA A C 1
ATOM 1828 O O . ALA A 1 252 ? -14.659 2.644 -4.064 1.00 98.81 252 ALA A O 1
ATOM 1829 N N . GLN A 1 253 ? -13.431 1.209 -5.287 1.00 98.81 253 GLN A N 1
ATOM 1830 C CA . GLN A 1 253 ? -12.849 0.497 -4.142 1.00 98.81 253 GLN A CA 1
ATOM 1831 C C . GLN A 1 253 ? -11.481 1.098 -3.824 1.00 98.81 253 GLN A C 1
ATOM 1833 O O . GLN A 1 253 ? -10.603 1.080 -4.678 1.00 98.81 253 GLN A O 1
ATOM 1838 N N . VAL A 1 254 ? -11.287 1.637 -2.619 1.00 98.75 254 VAL A N 1
ATOM 1839 C CA . VAL A 1 254 ? -10.081 2.404 -2.238 1.00 98.75 254 VAL A CA 1
ATOM 1840 C C . VAL A 1 254 ? -9.325 1.813 -1.046 1.00 98.75 254 VAL A C 1
ATOM 1842 O O . VAL A 1 254 ? -8.514 2.490 -0.414 1.00 98.75 254 VAL A O 1
ATOM 1845 N N . ARG A 1 255 ? -9.555 0.536 -0.732 1.00 98.56 255 ARG A N 1
ATOM 1846 C CA . ARG A 1 255 ? -8.845 -0.161 0.347 1.00 98.56 255 ARG A CA 1
ATOM 1847 C C . ARG A 1 255 ? -7.335 -0.156 0.081 1.00 98.56 255 ARG A C 1
ATOM 1849 O O . ARG A 1 255 ? -6.882 -0.516 -1.003 1.00 98.56 255 ARG A O 1
ATOM 1856 N N . GLY A 1 256 ? -6.533 0.280 1.045 1.00 98.50 256 GLY A N 1
ATOM 1857 C CA . GLY A 1 256 ? -5.082 0.411 0.886 1.00 98.50 256 GLY A CA 1
ATOM 1858 C C . GLY A 1 256 ? -4.622 1.520 -0.071 1.00 98.50 256 GLY A C 1
ATOM 1859 O O . GLY A 1 256 ? -3.419 1.645 -0.301 1.00 98.50 256 GLY A O 1
ATOM 1860 N N . ALA A 1 257 ? -5.536 2.292 -0.673 1.00 98.56 257 ALA A N 1
ATOM 1861 C CA . ALA A 1 257 ? -5.164 3.357 -1.597 1.00 98.56 257 ALA A CA 1
ATOM 1862 C C . ALA A 1 257 ? -4.493 4.518 -0.852 1.00 98.56 257 ALA A C 1
ATOM 1864 O O . ALA A 1 257 ? -4.841 4.822 0.286 1.00 98.56 257 ALA A O 1
ATOM 1865 N N . ASP A 1 258 ? -3.532 5.180 -1.491 1.00 98.00 258 ASP A N 1
ATOM 1866 C CA . ASP A 1 258 ? -2.751 6.258 -0.885 1.00 98.00 258 ASP A CA 1
ATOM 1867 C C . ASP A 1 258 ? -3.143 7.628 -1.451 1.00 98.00 258 ASP A C 1
ATOM 1869 O O . ASP A 1 258 ? -2.803 7.946 -2.586 1.00 98.00 258 ASP A O 1
ATOM 1873 N N . PHE A 1 259 ? -3.808 8.460 -0.654 1.00 96.88 259 PHE A N 1
ATOM 1874 C CA . PHE A 1 259 ? -4.202 9.831 -0.987 1.00 96.88 259 PHE A CA 1
ATOM 1875 C C . PHE A 1 259 ? -3.349 10.898 -0.290 1.00 96.88 259 PHE A C 1
ATOM 1877 O O . PHE A 1 259 ? -3.769 12.051 -0.197 1.00 96.88 259 PHE A O 1
ATOM 1884 N N . SER A 1 260 ? -2.155 10.540 0.190 1.00 93.88 260 SER A N 1
ATOM 1885 C CA . SER A 1 260 ? -1.302 11.454 0.955 1.00 93.88 260 SER A CA 1
ATOM 1886 C C . SER A 1 260 ? -0.987 12.729 0.166 1.00 93.88 260 SER A C 1
ATOM 1888 O O . SER A 1 260 ? -0.481 12.671 -0.959 1.00 93.88 260 SER A O 1
ATOM 1890 N N . HIS A 1 261 ? -1.280 13.904 0.715 1.00 85.62 261 HIS A N 1
ATOM 1891 C CA . HIS A 1 261 ? -1.164 15.146 -0.048 1.00 85.62 261 HIS A CA 1
ATOM 1892 C C . HIS A 1 261 ? -0.954 16.362 0.847 1.00 85.62 261 HIS A C 1
ATOM 1894 O O . HIS A 1 261 ? -1.640 16.515 1.845 1.00 85.62 261 HIS A O 1
ATOM 1900 N N . PHE A 1 262 ? -0.073 17.274 0.430 1.00 71.69 262 PHE A N 1
ATOM 1901 C CA . PHE A 1 262 ? 0.089 18.576 1.073 1.00 71.69 262 PHE A CA 1
ATOM 1902 C C . PHE A 1 262 ? -0.818 19.623 0.411 1.00 71.69 262 PHE A C 1
ATOM 1904 O O . PHE A 1 262 ? -0.581 20.020 -0.731 1.00 71.69 262 PHE A O 1
ATOM 1911 N N . GLY A 1 263 ? -1.832 20.109 1.130 1.00 70.19 263 GLY A N 1
ATOM 1912 C CA . GLY A 1 263 ? -2.702 21.207 0.685 1.00 70.19 263 GLY A CA 1
ATOM 1913 C C . GLY A 1 263 ? -4.000 20.779 -0.020 1.00 70.19 263 GLY A C 1
ATOM 1914 O O . GLY A 1 263 ? -4.415 19.627 0.026 1.00 70.19 263 GLY A O 1
ATOM 1915 N N . ALA A 1 264 ? -4.673 21.736 -0.670 1.00 66.94 264 ALA A N 1
ATOM 1916 C CA . ALA A 1 264 ? -6.078 21.620 -1.098 1.00 66.94 264 ALA A CA 1
ATOM 1917 C C . ALA A 1 264 ? -6.331 20.849 -2.415 1.00 66.94 264 ALA A C 1
ATOM 1919 O O . ALA A 1 264 ? -7.444 20.887 -2.936 1.00 66.94 264 ALA A O 1
ATOM 1920 N N . LEU A 1 265 ? -5.314 20.202 -2.996 1.00 75.25 265 LEU A N 1
ATOM 1921 C CA . LEU A 1 265 ? -5.432 19.504 -4.289 1.00 75.25 265 LEU A CA 1
ATOM 1922 C C . LEU A 1 265 ? -5.556 17.976 -4.154 1.00 75.25 265 LEU A C 1
ATOM 1924 O O . LEU A 1 265 ? -5.624 17.286 -5.176 1.00 75.25 265 LEU A O 1
ATOM 1928 N N . GLY A 1 266 ? -5.588 17.470 -2.916 1.00 79.31 266 GLY A N 1
ATOM 1929 C CA . GLY A 1 266 ? -5.830 16.065 -2.592 1.00 79.31 266 GLY A CA 1
ATOM 1930 C C . GLY A 1 266 ? -7.301 15.654 -2.719 1.00 79.31 266 GLY A C 1
ATOM 1931 O O . GLY A 1 266 ? -8.115 16.350 -3.328 1.00 79.31 266 GLY A O 1
ATOM 1932 N N . ILE A 1 267 ? -7.640 14.497 -2.148 1.00 93.38 267 ILE A N 1
ATOM 1933 C CA . ILE A 1 267 ? -9.022 14.003 -2.108 1.00 93.38 267 ILE A CA 1
ATOM 1934 C C . ILE A 1 267 ? -9.882 14.874 -1.176 1.00 93.38 267 ILE A C 1
ATOM 1936 O O . ILE A 1 267 ? -9.457 15.241 -0.084 1.00 93.38 267 ILE A O 1
ATOM 1940 N N . SER A 1 268 ? -11.104 15.197 -1.595 1.00 94.94 268 SER A N 1
ATOM 1941 C CA . SER A 1 268 ? -12.109 15.858 -0.752 1.00 94.94 268 SER A CA 1
ATOM 1942 C C . SER A 1 268 ? -12.965 14.848 0.017 1.00 94.94 268 SER A C 1
ATOM 1944 O O . SER A 1 268 ? -13.130 13.705 -0.410 1.00 94.94 268 SER A O 1
ATOM 1946 N N . LEU A 1 269 ? -13.608 15.283 1.108 1.00 95.88 269 LEU A N 1
ATOM 1947 C CA . LEU A 1 269 ? -14.553 14.436 1.850 1.00 95.88 269 LEU A CA 1
ATOM 1948 C C . LEU A 1 269 ? -15.705 13.936 0.973 1.00 95.88 269 LEU A C 1
ATOM 1950 O O . LEU A 1 269 ? -16.066 12.768 1.052 1.00 95.88 269 LEU A O 1
ATOM 1954 N N . ALA A 1 270 ? -16.240 14.783 0.089 1.00 97.06 270 ALA A N 1
ATOM 1955 C CA . ALA A 1 270 ? -17.303 14.382 -0.832 1.00 97.06 270 ALA A CA 1
ATOM 1956 C C . ALA A 1 270 ? -16.852 13.251 -1.773 1.00 97.06 270 ALA A C 1
ATOM 1958 O O . ALA A 1 270 ? -17.595 12.294 -1.985 1.00 97.06 270 ALA A O 1
ATOM 1959 N N . GLN A 1 271 ? -15.622 13.326 -2.292 1.00 97.88 271 GLN A N 1
ATOM 1960 C CA . GLN A 1 271 ? -15.041 12.260 -3.109 1.00 97.88 271 GLN A CA 1
ATOM 1961 C C . GLN A 1 271 ? -14.831 10.984 -2.290 1.00 97.88 271 GLN A C 1
ATOM 1963 O O . GLN A 1 271 ? -15.244 9.915 -2.733 1.00 97.88 271 GLN A O 1
ATOM 1968 N N . LEU A 1 272 ? -14.269 11.082 -1.082 1.00 98.00 272 LEU A N 1
ATOM 1969 C CA . LEU A 1 272 ? -14.052 9.924 -0.213 1.00 98.00 272 LEU A CA 1
ATOM 1970 C C . LEU A 1 272 ? -15.374 9.228 0.157 1.00 98.00 272 LEU A C 1
ATOM 1972 O O . LEU A 1 272 ? -15.477 8.008 0.036 1.00 98.00 272 LEU A O 1
ATOM 1976 N N . TYR A 1 273 ? -16.409 9.991 0.519 1.00 98.56 273 TYR A N 1
ATOM 1977 C CA . TYR A 1 273 ? -17.733 9.462 0.879 1.00 98.56 273 TYR A CA 1
ATOM 1978 C C . TYR A 1 273 ? -18.482 8.835 -0.300 1.00 98.56 273 TYR A C 1
ATOM 1980 O O . TYR A 1 273 ? -19.364 8.000 -0.101 1.00 98.56 273 TYR A O 1
ATOM 1988 N N . SER A 1 274 ? -18.135 9.216 -1.532 1.00 98.62 274 SER A N 1
ATOM 1989 C CA . SER A 1 274 ? -18.722 8.625 -2.739 1.00 98.62 274 SER A CA 1
ATOM 1990 C C . SER A 1 274 ? -18.196 7.218 -3.052 1.00 98.62 274 SER A C 1
ATOM 1992 O O . SER A 1 274 ? -18.812 6.501 -3.842 1.00 98.62 274 SER A O 1
ATOM 1994 N N . THR A 1 275 ? -17.076 6.807 -2.445 1.00 98.81 275 THR A N 1
ATOM 1995 C CA . THR A 1 275 ? -16.451 5.502 -2.705 1.00 98.81 275 THR A CA 1
ATOM 1996 C C . THR A 1 275 ? -17.312 4.340 -2.207 1.00 98.81 275 THR A C 1
ATOM 1998 O O . THR A 1 275 ? -18.012 4.452 -1.199 1.00 98.81 275 THR A O 1
ATOM 2001 N N . ALA A 1 276 ? -17.217 3.188 -2.877 1.00 98.12 276 ALA A N 1
ATOM 2002 C CA . ALA A 1 276 ? -17.852 1.958 -2.403 1.00 98.12 276 ALA A CA 1
ATOM 2003 C C . ALA A 1 276 ? -17.250 1.503 -1.065 1.00 98.12 276 ALA A C 1
ATOM 2005 O O . ALA A 1 276 ? -17.976 1.042 -0.192 1.00 98.12 276 ALA A O 1
ATOM 2006 N N . SER A 1 277 ? -15.940 1.690 -0.880 1.00 98.62 277 SER A N 1
ATOM 2007 C CA . SER A 1 277 ? -15.230 1.371 0.365 1.00 98.62 277 SER A CA 1
ATOM 2008 C C . SER A 1 277 ? -15.776 2.125 1.583 1.00 98.62 277 SER A C 1
ATOM 2010 O O . SER A 1 277 ? -16.082 1.498 2.592 1.00 98.62 277 SER A O 1
ATOM 2012 N N . TYR A 1 278 ? -15.983 3.445 1.485 1.00 98.62 278 TYR A N 1
ATOM 2013 C CA . TYR A 1 278 ? -16.579 4.222 2.580 1.00 98.62 278 TYR A CA 1
ATOM 2014 C C . TYR A 1 278 ? -18.008 3.759 2.897 1.00 98.62 278 TYR A C 1
ATOM 2016 O O . TYR A 1 278 ? -18.365 3.587 4.062 1.00 98.62 278 TYR A O 1
ATOM 2024 N N . GLN A 1 279 ? -18.823 3.531 1.860 1.00 98.00 279 GLN A N 1
ATOM 2025 C CA . GLN A 1 279 ? -20.208 3.064 2.009 1.00 98.00 279 GLN A CA 1
ATOM 2026 C C . GLN A 1 279 ? -20.294 1.661 2.623 1.00 98.00 279 GLN A C 1
ATOM 2028 O O . GLN A 1 279 ? -21.239 1.366 3.348 1.00 98.00 279 GLN A O 1
ATOM 2033 N N . ALA A 1 280 ? -19.298 0.815 2.360 1.00 95.56 280 ALA A N 1
ATOM 2034 C CA . ALA A 1 280 ? -19.169 -0.520 2.931 1.00 95.56 280 ALA A CA 1
ATOM 2035 C C . ALA A 1 280 ? -18.548 -0.532 4.340 1.00 95.56 280 ALA A C 1
ATOM 2037 O O . ALA A 1 280 ? -18.361 -1.607 4.900 1.00 95.56 280 ALA A O 1
ATOM 2038 N N . HIS A 1 281 ? -18.225 0.636 4.910 1.00 97.00 281 HIS A N 1
ATOM 2039 C CA . HIS A 1 281 ? -17.506 0.765 6.178 1.00 97.00 281 HIS A CA 1
ATOM 2040 C C . HIS A 1 281 ? -16.113 0.107 6.187 1.00 97.00 281 HIS A C 1
ATOM 2042 O O . HIS A 1 281 ? -15.613 -0.262 7.248 1.00 97.00 281 HIS A O 1
ATOM 2048 N N . ASP A 1 282 ? -15.466 -0.023 5.024 1.00 97.81 282 ASP A N 1
ATOM 2049 C CA . ASP A 1 282 ? -14.141 -0.632 4.884 1.00 97.81 282 ASP A CA 1
ATOM 2050 C C . ASP A 1 282 ? -13.155 0.299 4.172 1.00 97.81 282 ASP A C 1
ATOM 2052 O O . ASP A 1 282 ? -13.069 0.355 2.943 1.00 97.81 282 ASP A O 1
ATOM 2056 N N . LEU A 1 283 ? -12.364 1.002 4.978 1.00 98.62 283 LEU A N 1
ATOM 2057 C CA . LEU A 1 283 ? -11.255 1.855 4.565 1.00 98.62 283 LEU A CA 1
ATOM 2058 C C . LEU A 1 283 ? -9.904 1.280 5.017 1.00 98.62 283 LEU A C 1
ATOM 2060 O O . LEU A 1 283 ? -8.938 2.026 5.202 1.00 98.62 283 LEU A O 1
ATOM 2064 N N . THR A 1 284 ? -9.812 -0.042 5.189 1.00 98.50 284 THR A N 1
ATOM 2065 C CA . THR A 1 284 ? -8.597 -0.703 5.683 1.00 98.50 284 THR A CA 1
ATOM 2066 C C . THR A 1 284 ? -7.365 -0.273 4.881 1.00 98.50 284 THR A C 1
ATOM 2068 O O . THR A 1 284 ? -7.357 -0.313 3.648 1.00 98.50 284 THR A O 1
ATOM 2071 N N . GLY A 1 285 ? -6.301 0.129 5.574 1.00 98.50 285 GLY A N 1
ATOM 2072 C CA . GLY A 1 285 ? -5.007 0.490 4.994 1.00 98.50 285 GLY A CA 1
ATOM 2073 C C . GLY A 1 285 ? -4.968 1.814 4.224 1.00 98.50 285 GLY A C 1
ATOM 2074 O O . GLY A 1 285 ? -3.947 2.102 3.594 1.00 98.50 285 GLY A O 1
ATOM 2075 N N . ILE A 1 286 ? -6.049 2.604 4.210 1.00 98.56 286 ILE A N 1
ATOM 2076 C CA . ILE A 1 286 ? -6.085 3.857 3.446 1.00 98.56 286 ILE A CA 1
ATOM 2077 C C . ILE A 1 286 ? -4.984 4.828 3.910 1.00 98.56 286 ILE A C 1
ATOM 2079 O O . ILE A 1 286 ? -4.741 5.014 5.103 1.00 98.56 286 ILE A O 1
ATOM 2083 N N . GLY A 1 287 ? -4.291 5.446 2.954 1.00 97.75 287 GLY A N 1
ATOM 2084 C CA . GLY A 1 287 ? -3.291 6.481 3.198 1.00 97.75 287 GLY A CA 1
ATOM 2085 C C . GLY A 1 287 ? -3.899 7.874 3.105 1.00 97.75 287 GLY A C 1
ATOM 2086 O O . GLY A 1 287 ? -4.388 8.261 2.050 1.00 97.75 287 GLY A O 1
ATOM 2087 N N . LEU A 1 288 ? -3.847 8.630 4.196 1.00 96.31 288 LEU A N 1
ATOM 2088 C CA . LEU A 1 288 ? -4.415 9.973 4.350 1.00 96.31 288 LEU A CA 1
ATOM 2089 C C . LEU A 1 288 ? -3.413 10.939 5.015 1.00 96.31 288 LEU A C 1
ATOM 2091 O O . LEU A 1 288 ? -3.791 11.952 5.603 1.00 96.31 288 LEU A O 1
ATOM 2095 N N . THR A 1 289 ? -2.118 10.649 4.909 1.00 93.56 289 THR A N 1
ATOM 2096 C CA . THR A 1 289 ? -1.038 11.478 5.456 1.00 93.56 289 THR A CA 1
ATOM 2097 C C . THR A 1 289 ? -1.081 12.905 4.879 1.00 93.56 289 THR A C 1
ATOM 2099 O O . THR A 1 289 ? -1.254 13.089 3.672 1.00 93.56 289 THR A O 1
ATOM 2102 N N . TYR A 1 290 ? -0.940 13.916 5.744 1.00 90.88 290 TYR A N 1
ATOM 2103 C CA . TYR A 1 290 ? -1.046 15.360 5.441 1.00 90.88 290 TYR A CA 1
ATOM 2104 C C . TYR A 1 290 ? -2.404 15.868 4.922 1.00 90.88 290 TYR A C 1
ATOM 2106 O O . TYR A 1 290 ? -2.524 17.039 4.555 1.00 90.88 290 TYR A O 1
ATOM 2114 N N . THR A 1 291 ? -3.440 15.027 4.889 1.00 92.19 291 THR A N 1
ATOM 2115 C CA . THR A 1 291 ? -4.755 15.446 4.380 1.00 92.19 291 THR A CA 1
ATOM 2116 C C . THR A 1 291 ? -5.532 16.279 5.403 1.00 92.19 291 THR A C 1
ATOM 2118 O O . THR A 1 291 ? -5.407 16.078 6.612 1.00 92.19 291 THR A O 1
ATOM 2121 N N . ASP A 1 292 ? -6.348 17.221 4.917 1.00 93.12 292 ASP A N 1
ATOM 2122 C CA . ASP A 1 292 ? -7.314 17.944 5.749 1.00 93.12 292 ASP A CA 1
ATOM 2123 C C . ASP A 1 292 ? -8.652 17.201 5.764 1.00 93.12 292 ASP A C 1
ATOM 2125 O O . ASP A 1 292 ? -9.359 17.115 4.758 1.00 93.12 292 ASP A O 1
ATOM 2129 N N . LEU A 1 293 ? -8.974 16.650 6.929 1.00 95.19 293 LEU A N 1
ATOM 2130 C CA . LEU A 1 293 ? -10.158 15.851 7.222 1.00 95.19 293 LEU A CA 1
ATOM 2131 C C . LEU A 1 293 ? -10.966 16.480 8.365 1.00 95.19 293 LEU A C 1
ATOM 2133 O O . LEU A 1 293 ? -11.681 15.781 9.089 1.00 95.19 293 LEU A O 1
ATOM 2137 N N . THR A 1 294 ? -10.851 17.798 8.545 1.00 96.19 294 THR A N 1
ATOM 2138 C CA . THR A 1 294 ? -11.570 18.538 9.585 1.00 96.19 294 THR A CA 1
ATOM 2139 C C . THR A 1 294 ? -13.072 18.244 9.524 1.00 96.19 294 THR A C 1
ATOM 2141 O O . THR A 1 294 ? -13.719 18.422 8.491 1.00 96.19 294 THR A O 1
ATOM 2144 N N . GLY A 1 295 ? -13.639 17.800 10.647 1.00 97.12 295 GLY A N 1
ATOM 2145 C CA . GLY A 1 295 ? -15.063 17.481 10.770 1.00 97.12 295 GLY A CA 1
ATOM 2146 C C . GLY A 1 295 ? -15.518 16.232 10.009 1.00 97.12 295 GLY A C 1
ATOM 2147 O O . GLY A 1 295 ? -16.724 16.024 9.866 1.00 97.12 295 GLY A O 1
ATOM 2148 N N . ALA A 1 296 ? -14.597 15.405 9.502 1.00 98.31 296 ALA A N 1
ATOM 2149 C CA . ALA A 1 296 ? -14.973 14.197 8.783 1.00 98.31 296 ALA A CA 1
ATOM 2150 C C . ALA A 1 296 ? -15.733 13.211 9.687 1.00 98.31 296 ALA A C 1
ATOM 2152 O O . ALA A 1 296 ? -15.438 13.058 10.872 1.00 98.31 296 ALA A O 1
ATOM 2153 N N . ASN A 1 297 ? -16.713 12.510 9.120 1.00 98.56 297 ASN A N 1
ATOM 2154 C CA . ASN A 1 297 ? -17.405 11.420 9.788 1.00 98.56 297 ASN A CA 1
ATOM 2155 C C . ASN A 1 297 ? -16.815 10.068 9.374 1.00 98.56 297 ASN A C 1
ATOM 2157 O O . ASN A 1 297 ? -16.994 9.631 8.239 1.00 98.56 297 ASN A O 1
ATOM 2161 N N . PHE A 1 298 ? -16.155 9.404 10.310 1.00 98.75 298 PHE A N 1
ATOM 2162 C CA . PHE A 1 298 ? -15.635 8.045 10.203 1.00 98.75 298 PHE A CA 1
ATOM 2163 C C . PHE A 1 298 ? -16.226 7.120 11.279 1.00 98.75 298 PHE A C 1
ATOM 2165 O O . PHE A 1 298 ? -15.636 6.093 11.607 1.00 98.75 298 PHE A O 1
ATOM 2172 N N . ALA A 1 299 ? -17.386 7.469 11.845 1.00 98.19 299 ALA A N 1
ATOM 2173 C CA . ALA A 1 299 ? -18.006 6.641 12.868 1.00 98.19 299 ALA A CA 1
ATOM 2174 C C . ALA A 1 299 ? -18.297 5.227 12.348 1.00 98.19 299 ALA A C 1
ATOM 2176 O O . ALA A 1 299 ? -18.835 5.057 11.250 1.00 98.19 299 ALA A O 1
ATOM 2177 N N . GLY A 1 300 ? -17.912 4.221 13.133 1.00 95.75 300 GLY A N 1
ATOM 2178 C CA . GLY A 1 300 ? -18.075 2.808 12.793 1.00 95.75 300 GLY A CA 1
ATOM 2179 C C . GLY A 1 300 ? -17.297 2.343 11.557 1.00 95.75 300 GLY A C 1
ATOM 2180 O O . GLY A 1 300 ? -17.593 1.276 11.032 1.00 95.75 300 GLY A O 1
ATOM 2181 N N . GLN A 1 301 ? -16.356 3.133 11.031 1.00 98.31 301 GLN A N 1
ATOM 2182 C CA . GLN A 1 301 ? -15.537 2.723 9.887 1.00 98.31 301 GLN A CA 1
ATOM 2183 C C . GLN A 1 301 ? -14.448 1.740 10.321 1.00 98.31 301 GLN A C 1
ATOM 2185 O O . GLN A 1 301 ? -13.850 1.890 11.390 1.00 98.31 301 GLN A O 1
ATOM 2190 N N . ASN A 1 302 ? -14.135 0.777 9.457 1.00 97.88 302 ASN A N 1
ATOM 2191 C CA . ASN A 1 302 ? -12.910 0.005 9.563 1.00 97.88 302 ASN A CA 1
ATOM 2192 C C . ASN A 1 302 ? -11.744 0.787 8.940 1.00 97.88 302 ASN A C 1
ATOM 2194 O O . ASN A 1 302 ? -11.653 0.945 7.725 1.00 97.88 302 ASN A O 1
ATOM 2198 N N . LEU A 1 303 ? -10.858 1.278 9.799 1.00 98.62 303 LEU A N 1
ATOM 2199 C CA . LEU A 1 303 ? -9.648 2.038 9.497 1.00 98.62 303 LEU A CA 1
ATOM 2200 C C . LEU A 1 303 ? -8.396 1.298 9.998 1.00 98.62 303 LEU A C 1
ATOM 2202 O O . LEU A 1 303 ? -7.365 1.921 10.263 1.00 98.62 303 LEU A O 1
ATOM 2206 N N . THR A 1 304 ? -8.461 -0.031 10.131 1.00 97.88 304 THR A N 1
ATOM 2207 C CA . THR A 1 304 ? -7.294 -0.844 10.481 1.00 97.88 304 THR A CA 1
ATOM 2208 C C . THR A 1 304 ? -6.133 -0.526 9.533 1.00 97.88 304 THR A C 1
ATOM 2210 O O . THR A 1 304 ? -6.319 -0.467 8.316 1.00 97.88 304 THR A O 1
ATOM 2213 N N . GLN A 1 305 ? -4.933 -0.298 10.077 1.00 98.19 305 GLN A N 1
ATOM 2214 C CA . GLN A 1 305 ? -3.720 0.082 9.327 1.00 98.19 305 GLN A CA 1
ATOM 2215 C C . GLN A 1 305 ? -3.823 1.386 8.506 1.00 98.19 305 GLN A C 1
ATOM 2217 O O . GLN A 1 305 ? -2.992 1.630 7.626 1.00 98.19 305 GLN A O 1
ATOM 2222 N N . ALA A 1 306 ? -4.825 2.236 8.750 1.00 98.56 306 ALA A N 1
ATOM 2223 C CA . ALA A 1 306 ? -4.909 3.535 8.089 1.00 98.56 306 ALA A CA 1
ATOM 2224 C C . ALA A 1 306 ? -3.741 4.447 8.504 1.00 98.56 306 ALA A C 1
ATOM 2226 O O . ALA A 1 306 ? -3.290 4.428 9.650 1.00 98.56 306 ALA A O 1
ATOM 2227 N N . ARG A 1 307 ? -3.253 5.272 7.572 1.00 97.62 307 ARG A N 1
ATOM 2228 C CA . ARG A 1 307 ? -2.138 6.205 7.801 1.00 97.62 307 ARG A CA 1
ATOM 2229 C C . ARG A 1 307 ? -2.644 7.642 7.825 1.00 97.62 307 ARG A C 1
ATOM 2231 O O . ARG A 1 307 ? -3.010 8.178 6.786 1.00 97.62 307 ARG A O 1
ATOM 2238 N N . PHE A 1 308 ? -2.589 8.272 8.988 1.00 96.31 308 PHE A N 1
ATOM 2239 C CA . PHE A 1 308 ? -3.006 9.646 9.276 1.00 96.31 308 PHE A CA 1
ATOM 2240 C C . PHE A 1 308 ? -1.849 10.564 9.697 1.00 96.31 308 PHE A C 1
ATOM 2242 O O . PHE A 1 308 ? -2.105 11.647 10.214 1.00 96.31 308 PHE A O 1
ATOM 2249 N N . HIS A 1 309 ? -0.588 10.163 9.497 1.00 90.31 309 HIS A N 1
ATOM 2250 C CA . HIS A 1 309 ? 0.586 10.983 9.829 1.00 90.31 309 HIS A CA 1
ATOM 2251 C C . HIS A 1 309 ? 0.386 12.453 9.443 1.00 90.31 309 HIS A C 1
ATOM 2253 O O . HIS A 1 309 ? 0.068 12.753 8.285 1.00 90.31 309 HIS A O 1
ATOM 2259 N N . SER A 1 310 ? 0.550 13.349 10.416 1.00 89.56 310 SER A N 1
ATOM 2260 C CA . SER A 1 310 ? 0.435 14.804 10.233 1.00 89.56 310 SER A CA 1
ATOM 2261 C C . SER A 1 310 ? -0.845 15.270 9.508 1.00 89.56 310 SER A C 1
ATOM 2263 O O . SER A 1 310 ? -0.848 16.318 8.864 1.00 89.56 310 SER A O 1
ATOM 2265 N N . ALA A 1 311 ? -1.932 14.493 9.561 1.00 93.88 311 ALA A N 1
ATOM 2266 C CA . ALA A 1 311 ? -3.229 14.879 9.011 1.00 93.88 311 ALA A CA 1
ATOM 2267 C C . ALA A 1 311 ? -3.965 15.844 9.954 1.00 93.88 311 ALA A C 1
ATOM 2269 O O . ALA A 1 311 ? -3.829 15.762 11.179 1.00 93.88 311 ALA A O 1
ATOM 2270 N N . THR A 1 312 ? -4.799 16.718 9.391 1.00 94.69 312 THR A N 1
ATOM 2271 C CA . THR A 1 312 ? -5.703 17.574 10.170 1.00 94.69 312 THR A CA 1
ATOM 2272 C C . THR A 1 312 ? -7.017 16.834 10.388 1.00 94.69 312 THR A C 1
ATOM 2274 O O . THR A 1 312 ? -7.790 16.635 9.458 1.00 94.69 312 THR A O 1
ATOM 2277 N N . LEU A 1 313 ? -7.282 16.425 11.622 1.00 96.94 313 LEU A N 1
ATOM 2278 C CA . LEU A 1 313 ? -8.438 15.630 12.050 1.00 96.94 313 LEU A CA 1
ATOM 2279 C C . LEU A 1 313 ? -9.272 16.374 13.111 1.00 96.94 313 LEU A C 1
ATOM 2281 O O . LEU A 1 313 ? -9.972 15.762 13.921 1.00 96.94 313 LEU A O 1
ATOM 2285 N N . ALA A 1 314 ? -9.210 17.706 13.133 1.00 98.00 314 ALA A N 1
ATOM 2286 C CA . ALA A 1 314 ? -9.927 18.503 14.118 1.00 98.00 314 ALA A CA 1
ATOM 2287 C C . ALA A 1 314 ? -11.444 18.245 14.035 1.00 98.00 314 ALA A C 1
ATOM 2289 O O . ALA A 1 314 ? -12.040 18.292 12.957 1.00 98.00 314 ALA A O 1
ATOM 2290 N N . ASN A 1 315 ? -12.082 17.988 15.179 1.00 98.31 315 ASN A N 1
ATOM 2291 C CA . ASN A 1 315 ? -13.506 17.647 15.300 1.00 98.31 315 ASN A CA 1
ATOM 2292 C C . ASN A 1 315 ? -13.959 16.437 14.456 1.00 98.31 315 ASN A C 1
ATOM 2294 O O . ASN A 1 315 ? -15.143 16.323 14.131 1.00 98.31 315 ASN A O 1
ATOM 2298 N N . VAL A 1 316 ? -13.041 15.541 14.075 1.00 98.62 316 VAL A N 1
ATOM 2299 C CA . VAL A 1 316 ? -13.396 14.302 13.375 1.00 98.62 316 VAL A CA 1
ATOM 2300 C C . VAL A 1 316 ? -14.259 13.412 14.273 1.00 98.62 316 VAL A C 1
ATOM 2302 O O . VAL A 1 316 ? -14.030 13.312 15.481 1.00 98.62 316 VAL A O 1
ATOM 2305 N N . ASN A 1 317 ? -15.245 12.732 13.695 1.00 98.81 317 ASN A N 1
ATOM 2306 C CA . ASN A 1 317 ? -16.010 11.707 14.391 1.00 98.81 317 ASN A CA 1
ATOM 2307 C C . ASN A 1 317 ? -15.453 10.320 14.054 1.00 98.81 317 ASN A C 1
ATOM 2309 O O . ASN A 1 317 ? -15.721 9.798 12.981 1.00 98.81 317 ASN A O 1
ATOM 2313 N N . LEU A 1 318 ? -14.706 9.728 14.977 1.00 98.75 318 LEU A N 1
ATOM 2314 C CA . LEU A 1 318 ? -14.144 8.372 14.927 1.00 98.75 318 LEU A CA 1
ATOM 2315 C C . LEU A 1 318 ? -14.844 7.428 15.921 1.00 98.75 318 LEU A C 1
ATOM 2317 O O . LEU A 1 318 ? -14.299 6.387 16.280 1.00 98.75 318 LEU A O 1
ATOM 2321 N N . SER A 1 319 ? -16.036 7.785 16.412 1.00 97.94 319 SER A N 1
ATOM 2322 C CA . SER A 1 319 ? -16.734 6.951 17.394 1.00 97.94 319 SER A CA 1
ATOM 2323 C C . SER A 1 319 ? -17.008 5.553 16.848 1.00 97.94 319 SER A C 1
ATOM 2325 O O . SER A 1 319 ? -17.422 5.398 15.701 1.00 97.94 319 SER A O 1
ATOM 2327 N N . GLN A 1 320 ? -16.756 4.528 17.663 1.00 95.31 320 GLN A N 1
ATOM 2328 C CA . GLN A 1 320 ? -16.915 3.114 17.288 1.00 95.31 320 GLN A CA 1
ATOM 2329 C C . GLN A 1 320 ? -16.078 2.666 16.075 1.00 95.31 320 GLN A C 1
ATOM 2331 O O . GLN A 1 320 ? -16.292 1.571 15.557 1.00 95.31 320 GLN A O 1
ATOM 2336 N N . ALA A 1 321 ? -15.137 3.485 15.594 1.00 97.81 321 ALA A N 1
ATOM 2337 C CA . ALA A 1 321 ? -14.258 3.099 14.499 1.00 97.81 321 ALA A CA 1
ATOM 2338 C C . ALA A 1 321 ? -13.257 2.030 14.958 1.00 97.81 321 ALA A C 1
ATOM 2340 O O . ALA A 1 321 ? -12.799 2.035 16.105 1.00 97.81 321 ALA A O 1
ATOM 2341 N N . ASN A 1 322 ? -12.880 1.144 14.040 1.00 96.38 322 ASN A N 1
ATOM 2342 C CA . ASN A 1 322 ? -11.751 0.246 14.235 1.00 96.38 322 ASN A CA 1
ATOM 2343 C C . ASN A 1 322 ? -10.480 0.916 13.700 1.00 96.38 322 ASN A C 1
ATOM 2345 O O . ASN A 1 322 ? -10.323 1.066 12.494 1.00 96.38 322 ASN A O 1
ATOM 2349 N N . LEU A 1 323 ? -9.577 1.305 14.594 1.00 97.81 323 LEU A N 1
ATOM 2350 C CA . LEU A 1 323 ? -8.295 1.955 14.315 1.00 97.81 323 LEU A CA 1
ATOM 2351 C C . LEU A 1 323 ? -7.111 1.063 14.710 1.00 97.81 323 LEU A C 1
ATOM 2353 O O . LEU A 1 323 ? -6.019 1.568 14.977 1.00 97.81 323 LEU A O 1
ATOM 2357 N N . THR A 1 324 ? -7.297 -0.259 14.746 1.00 95.25 324 THR A N 1
ATOM 2358 C CA . THR A 1 324 ? -6.209 -1.181 15.075 1.00 95.25 324 THR A CA 1
ATOM 2359 C C . THR A 1 324 ? -5.008 -0.959 14.155 1.00 95.25 324 THR A C 1
ATOM 2361 O O . THR A 1 324 ? -5.144 -0.938 12.928 1.00 95.25 324 THR A O 1
ATOM 2364 N N . ASN A 1 325 ? -3.818 -0.794 14.735 1.00 96.75 325 ASN A N 1
ATOM 2365 C CA . ASN A 1 325 ? -2.576 -0.485 14.012 1.00 96.75 325 ASN A CA 1
ATOM 2366 C C . ASN A 1 325 ? -2.633 0.789 13.133 1.00 96.75 325 ASN A C 1
ATOM 2368 O O . ASN A 1 325 ? -1.846 0.912 12.193 1.00 96.75 325 ASN A O 1
ATOM 2372 N N . ALA A 1 326 ? -3.572 1.712 13.365 1.00 98.31 326 ALA A N 1
ATOM 2373 C CA . ALA A 1 326 ? -3.608 2.981 12.641 1.00 98.31 326 ALA A CA 1
ATOM 2374 C C . ALA A 1 326 ? -2.469 3.906 13.098 1.00 98.31 326 ALA A C 1
ATOM 2376 O O . ALA A 1 326 ? -2.098 3.922 14.273 1.00 98.31 326 ALA A O 1
ATOM 2377 N N . ASP A 1 327 ? -1.930 4.698 12.173 1.00 97.31 327 ASP A N 1
ATOM 2378 C CA . ASP A 1 327 ? -0.763 5.542 12.425 1.00 97.31 327 ASP A CA 1
ATOM 2379 C C . ASP A 1 327 ? -1.100 7.036 12.362 1.00 97.31 327 ASP A C 1
ATOM 2381 O O . ASP A 1 327 ? -1.380 7.579 11.295 1.00 97.31 327 ASP A O 1
ATOM 2385 N N . PHE A 1 328 ? -1.050 7.703 13.511 1.00 97.19 328 PHE A N 1
ATOM 2386 C CA . PHE A 1 328 ? -1.241 9.141 13.715 1.00 97.19 328 PHE A CA 1
ATOM 2387 C C . PHE A 1 328 ? 0.065 9.857 14.088 1.00 97.19 328 PHE A C 1
ATOM 2389 O O . PHE A 1 328 ? 0.039 11.030 14.475 1.00 97.19 328 PHE A O 1
ATOM 2396 N N . SER A 1 329 ? 1.194 9.154 14.033 1.00 93.81 329 SER A N 1
ATOM 2397 C CA . SER A 1 329 ? 2.466 9.638 14.548 1.00 93.81 329 SER A CA 1
ATOM 2398 C C . SER A 1 329 ? 3.026 10.817 13.757 1.00 93.81 329 SER A C 1
ATOM 2400 O O . SER A 1 329 ? 2.569 11.173 12.663 1.00 93.81 329 SER A O 1
ATOM 2402 N N . ALA A 1 330 ? 4.022 11.463 14.355 1.00 87.81 330 ALA A N 1
ATOM 2403 C CA . ALA A 1 330 ? 4.828 12.464 13.677 1.00 87.81 330 ALA A CA 1
ATOM 2404 C C . ALA A 1 330 ? 5.658 11.825 12.554 1.00 87.81 330 ALA A C 1
ATOM 2406 O O . ALA A 1 330 ? 6.222 10.744 12.720 1.00 87.81 330 ALA A O 1
ATOM 2407 N N . SER A 1 331 ? 5.783 12.514 11.421 1.00 76.12 331 SER A N 1
ATOM 2408 C CA . SER A 1 331 ? 6.659 12.074 10.334 1.00 76.12 331 SER A CA 1
ATOM 2409 C C . SER A 1 331 ? 8.108 12.515 10.564 1.00 76.12 331 SER A C 1
ATOM 2411 O O . SER A 1 331 ? 8.356 13.664 10.939 1.00 76.12 331 SER A O 1
ATOM 2413 N N . GLU A 1 332 ? 9.066 11.635 10.265 1.00 64.56 332 GLU A N 1
ATOM 2414 C CA . GLU A 1 332 ? 10.493 11.979 10.235 1.00 64.56 332 GLU A CA 1
ATOM 2415 C C . GLU A 1 332 ? 10.813 13.097 9.213 1.00 64.56 332 GLU A C 1
ATOM 2417 O O . GLU A 1 332 ? 10.108 13.260 8.213 1.00 64.56 332 GLU A O 1
ATOM 2422 N N . PRO A 1 333 ? 11.879 13.889 9.440 1.00 54.38 333 PRO A N 1
ATOM 2423 C CA . PRO A 1 333 ? 12.143 15.108 8.678 1.00 54.38 333 PRO A CA 1
ATOM 2424 C C . PRO A 1 333 ? 12.519 14.841 7.207 1.00 54.38 333 PRO A C 1
ATOM 2426 O O . PRO A 1 333 ? 13.473 14.123 6.911 1.00 54.38 333 PRO A O 1
ATOM 2429 N N . TYR A 1 334 ? 11.850 15.528 6.271 1.00 48.25 334 TYR A N 1
ATOM 2430 C CA . TYR A 1 334 ? 12.301 15.694 4.880 1.00 48.25 334 TYR A CA 1
ATOM 2431 C C . TYR A 1 334 ? 12.056 17.140 4.409 1.00 48.25 334 TYR A C 1
ATOM 2433 O O . TYR A 1 334 ? 11.002 17.718 4.660 1.00 48.25 334 TYR A O 1
ATOM 2441 N N . PRO A 1 335 ? 12.990 17.753 3.666 1.00 49.66 335 PRO A N 1
ATOM 2442 C CA . PRO A 1 335 ? 14.056 18.629 4.160 1.00 49.66 335 PRO A CA 1
ATOM 2443 C C . PRO A 1 335 ? 13.607 20.026 4.689 1.00 49.66 335 PRO A C 1
ATOM 2445 O O . PRO A 1 335 ? 14.435 20.933 4.738 1.00 49.66 335 PRO A O 1
ATOM 2448 N N . GLN A 1 336 ? 12.333 20.249 5.047 1.00 48.88 336 GLN A N 1
ATOM 2449 C CA . GLN A 1 336 ? 11.782 21.593 5.342 1.00 48.88 336 GLN A CA 1
ATOM 2450 C C . GLN A 1 336 ? 11.389 21.864 6.809 1.00 48.88 336 GLN A C 1
ATOM 2452 O O . GLN A 1 336 ? 11.071 23.006 7.135 1.00 48.88 336 GLN A O 1
ATOM 2457 N N . GLY A 1 337 ? 11.443 20.886 7.715 1.00 59.06 337 GLY A N 1
ATOM 2458 C CA . GLY A 1 337 ? 11.090 21.113 9.120 1.00 59.06 337 GLY A CA 1
ATOM 2459 C C . GLY A 1 337 ? 10.604 19.859 9.833 1.00 59.06 337 GLY A C 1
ATOM 2460 O O . GLY A 1 337 ? 10.484 18.796 9.228 1.00 59.06 337 GLY A O 1
ATOM 2461 N N . TYR A 1 338 ? 10.376 19.999 11.138 1.00 64.88 338 TYR A N 1
ATOM 2462 C CA . TYR A 1 338 ? 9.728 18.990 11.967 1.00 64.88 338 TYR A CA 1
ATOM 2463 C C . TYR A 1 338 ? 8.216 19.121 11.812 1.00 64.88 338 TYR A C 1
ATOM 2465 O O . TYR A 1 338 ? 7.676 20.184 12.116 1.00 64.88 338 TYR A O 1
ATOM 2473 N N . GLU A 1 339 ? 7.549 18.052 11.387 1.00 76.81 339 GLU A N 1
ATOM 2474 C CA . GLU A 1 339 ? 6.091 18.029 11.302 1.00 76.81 339 GLU A CA 1
ATOM 2475 C C . GLU A 1 339 ? 5.519 17.280 12.514 1.00 76.81 339 GLU A C 1
ATOM 2477 O O . GLU A 1 339 ? 6.001 16.191 12.845 1.00 76.81 339 GLU A O 1
ATOM 2482 N N . PRO A 1 340 ? 4.531 17.857 13.216 1.00 86.44 340 PRO A N 1
ATOM 2483 C CA . PRO A 1 340 ? 3.882 17.201 14.344 1.00 86.44 340 PRO A CA 1
ATOM 2484 C C . PRO A 1 340 ? 3.127 15.944 13.891 1.00 86.44 340 PRO A C 1
ATOM 2486 O O . PRO A 1 340 ? 2.844 15.757 12.703 1.00 86.44 340 PRO A O 1
ATOM 2489 N N . GLY A 1 341 ? 2.749 15.098 14.851 1.00 92.12 341 GLY A N 1
ATOM 2490 C CA . GLY A 1 341 ? 1.734 14.073 14.607 1.00 92.12 341 GLY A CA 1
ATOM 2491 C C . GLY A 1 341 ? 0.385 14.678 14.209 1.00 92.12 341 GLY A C 1
ATOM 2492 O O . GLY A 1 341 ? 0.217 15.896 14.128 1.00 92.12 341 GLY A O 1
ATOM 2493 N N . ALA A 1 342 ? -0.594 13.819 13.948 1.00 95.62 342 ALA A N 1
ATOM 2494 C CA . ALA A 1 342 ? -1.914 14.253 13.500 1.00 95.62 342 ALA A CA 1
ATOM 2495 C C . ALA A 1 342 ? -2.612 15.183 14.517 1.00 95.62 342 ALA A C 1
ATOM 2497 O O . ALA A 1 342 ? -2.466 15.018 15.732 1.00 95.62 342 ALA A O 1
ATOM 2498 N N . ASP A 1 343 ? -3.411 16.139 14.036 1.00 97.06 343 ASP A N 1
ATOM 2499 C CA . ASP A 1 343 ? -4.199 17.039 14.887 1.00 97.06 343 ASP A CA 1
ATOM 2500 C C . ASP A 1 343 ? -5.623 16.511 15.079 1.00 97.06 343 ASP A C 1
ATOM 2502 O O . ASP A 1 343 ? -6.481 16.710 14.229 1.00 97.06 343 ASP A O 1
ATOM 2506 N N . LEU A 1 344 ? -5.888 15.866 16.211 1.00 98.38 344 LEU A N 1
ATOM 2507 C CA . LEU A 1 344 ? -7.192 15.351 16.632 1.00 98.38 344 LEU A CA 1
ATOM 2508 C C . LEU A 1 344 ? -7.887 16.275 17.652 1.00 98.38 344 LEU A C 1
ATOM 2510 O O . LEU A 1 344 ? -8.657 15.805 18.495 1.00 98.38 344 LEU A O 1
ATOM 2514 N N . THR A 1 345 ? -7.631 17.586 17.624 1.00 98.44 345 THR A N 1
ATOM 2515 C CA . THR A 1 345 ? -8.273 18.520 18.563 1.00 98.44 345 THR A CA 1
ATOM 2516 C C . THR A 1 345 ? -9.802 18.411 18.495 1.00 98.44 345 THR A C 1
ATOM 2518 O O . THR A 1 345 ? -10.402 18.558 17.429 1.00 98.44 345 THR A O 1
ATOM 2521 N N . GLY A 1 346 ? -10.448 18.147 19.635 1.00 98.38 346 GLY A N 1
ATOM 2522 C CA . GLY A 1 346 ? -11.906 17.987 19.728 1.00 98.38 346 GLY A CA 1
ATOM 2523 C C . GLY A 1 346 ? -12.474 16.755 19.011 1.00 98.38 346 GLY A C 1
ATOM 2524 O O . GLY A 1 346 ? -13.687 16.670 18.823 1.00 98.38 346 GLY A O 1
ATOM 2525 N N . ALA A 1 347 ? -11.632 15.810 18.583 1.00 98.69 347 ALA A N 1
ATOM 2526 C CA . ALA A 1 347 ? -12.082 14.585 17.932 1.00 98.69 347 ALA A CA 1
ATOM 2527 C C . ALA A 1 347 ? -12.940 13.724 18.870 1.00 98.69 347 ALA A C 1
ATOM 2529 O O . ALA A 1 347 ? -12.682 13.622 20.071 1.00 98.69 347 ALA A O 1
ATOM 2530 N N . ASN A 1 348 ? -13.940 13.046 18.312 1.00 98.75 348 ASN A N 1
ATOM 2531 C CA . ASN A 1 348 ? -14.732 12.064 19.037 1.00 98.75 348 ASN A CA 1
ATOM 2532 C C . ASN A 1 348 ? -14.237 10.650 18.725 1.00 98.75 348 ASN A C 1
ATOM 2534 O O . ASN A 1 348 ? -14.564 10.117 17.673 1.00 98.75 348 ASN A O 1
ATOM 2538 N N . LEU A 1 349 ? -13.492 10.035 19.638 1.00 98.50 349 LEU A N 1
ATOM 2539 C CA . LEU A 1 349 ? -13.021 8.648 19.564 1.00 98.50 349 LEU A CA 1
ATOM 2540 C C . LEU A 1 349 ? -13.783 7.733 20.539 1.00 98.50 349 LEU A C 1
ATOM 2542 O O . LEU A 1 349 ? -13.271 6.689 20.939 1.00 98.50 349 LEU A O 1
ATOM 2546 N N . SER A 1 350 ? -14.992 8.108 20.971 1.00 97.00 350 SER A N 1
ATOM 2547 C CA . SER A 1 350 ? -15.718 7.314 21.963 1.00 97.00 350 SER A CA 1
ATOM 2548 C C . SER A 1 350 ? -16.005 5.907 21.443 1.00 97.00 350 SER A C 1
ATOM 2550 O O . SER A 1 350 ? -16.528 5.758 20.335 1.00 97.00 350 SER A O 1
ATOM 2552 N N . GLN A 1 351 ? -15.716 4.888 22.251 1.00 95.19 351 GLN A N 1
ATOM 2553 C CA . GLN A 1 351 ? -15.874 3.470 21.896 1.00 95.19 351 GLN A CA 1
ATOM 2554 C C . GLN A 1 351 ? -15.048 3.018 20.682 1.00 95.19 351 GLN A C 1
ATOM 2556 O O . GLN A 1 351 ? -15.325 1.966 20.112 1.00 95.19 351 GLN A O 1
ATOM 2561 N N . ALA A 1 352 ? -14.059 3.806 20.252 1.00 96.81 352 ALA A N 1
ATOM 2562 C CA . ALA A 1 352 ? -13.150 3.386 19.199 1.00 96.81 352 ALA A CA 1
ATOM 2563 C C . ALA A 1 352 ? -12.222 2.272 19.702 1.00 96.81 352 ALA A C 1
ATOM 2565 O O . ALA A 1 352 ? -11.793 2.271 20.857 1.00 96.81 352 ALA A O 1
ATOM 2566 N N . ASN A 1 353 ? -11.874 1.357 18.808 1.00 95.00 353 ASN A N 1
ATOM 2567 C CA . ASN A 1 353 ? -10.788 0.415 19.028 1.00 95.00 353 ASN A CA 1
ATOM 2568 C C . ASN A 1 353 ? -9.490 1.061 18.538 1.00 95.00 353 ASN A C 1
ATOM 2570 O O . ASN A 1 353 ? -9.329 1.273 17.342 1.00 95.00 353 ASN A O 1
ATOM 2574 N N . LEU A 1 354 ? -8.584 1.369 19.457 1.00 96.19 354 LEU A N 1
ATOM 2575 C CA . LEU A 1 354 ? -7.281 1.988 19.224 1.00 96.19 354 LEU A CA 1
ATOM 2576 C C . LEU A 1 354 ? -6.133 0.995 19.451 1.00 96.19 354 LEU A C 1
ATOM 2578 O O . LEU A 1 354 ? -4.996 1.427 19.639 1.00 96.19 354 LEU A O 1
ATOM 2582 N N . THR A 1 355 ? -6.398 -0.314 19.473 1.00 93.19 355 THR A N 1
ATOM 2583 C CA . THR A 1 355 ? -5.379 -1.310 19.806 1.00 93.19 355 THR A CA 1
ATOM 2584 C C . THR A 1 355 ? -4.157 -1.170 18.898 1.00 93.19 355 THR A C 1
ATOM 2586 O O . THR A 1 355 ? -4.274 -1.143 17.671 1.00 93.19 355 THR A O 1
ATOM 2589 N N . ASN A 1 356 ? -2.972 -1.051 19.499 1.00 94.81 356 ASN A N 1
ATOM 2590 C CA . ASN A 1 356 ? -1.697 -0.830 18.800 1.00 94.81 356 ASN A CA 1
ATOM 2591 C C . ASN A 1 356 ? -1.646 0.422 17.896 1.00 94.81 356 ASN A C 1
ATOM 2593 O O . ASN A 1 356 ? -0.760 0.536 17.047 1.00 94.81 356 ASN A O 1
ATOM 2597 N N . ALA A 1 357 ? -2.576 1.370 18.041 1.00 97.19 357 ALA A N 1
ATOM 2598 C CA . ALA A 1 357 ? -2.532 2.617 17.290 1.00 97.19 357 ALA A CA 1
ATOM 2599 C C . ALA A 1 357 ? -1.336 3.477 17.729 1.00 97.19 357 ALA A C 1
ATOM 2601 O O . ALA A 1 357 ? -0.992 3.564 18.913 1.00 97.19 357 ALA A O 1
ATOM 2602 N N . ASN A 1 358 ? -0.699 4.138 16.768 1.00 96.88 358 ASN A N 1
ATOM 2603 C CA . ASN A 1 358 ? 0.490 4.936 17.014 1.00 96.88 358 ASN A CA 1
ATOM 2604 C C . ASN A 1 358 ? 0.160 6.432 17.037 1.00 96.88 358 ASN A C 1
ATOM 2606 O O . ASN A 1 358 ? -0.116 7.018 15.998 1.00 96.88 358 ASN A O 1
ATOM 2610 N N . PHE A 1 359 ? 0.234 7.073 18.201 1.00 96.88 359 PHE A N 1
ATOM 2611 C CA . PHE A 1 359 ? 0.092 8.526 18.367 1.00 96.88 359 PHE A CA 1
ATOM 2612 C C . PHE A 1 359 ? 1.430 9.205 18.685 1.00 96.88 359 PHE A C 1
ATOM 2614 O O . PHE A 1 359 ? 1.453 10.366 19.108 1.00 96.88 359 PHE A O 1
ATOM 2621 N N . SER A 1 360 ? 2.548 8.490 18.535 1.00 94.12 360 SER A N 1
ATOM 2622 C CA . SER A 1 360 ? 3.821 8.935 19.078 1.00 94.12 360 SER A CA 1
ATOM 2623 C C . SER A 1 360 ? 4.419 10.125 18.329 1.00 94.12 360 SER A C 1
ATOM 2625 O O . SER A 1 360 ? 4.235 10.317 17.127 1.00 94.12 360 SER A O 1
ATOM 2627 N N . GLY A 1 361 ? 5.191 10.928 19.051 1.00 89.81 361 GLY A N 1
ATOM 2628 C CA . GLY A 1 361 ? 6.184 11.812 18.452 1.00 89.81 361 GLY A CA 1
ATOM 2629 C C . GLY A 1 361 ? 7.447 11.043 18.082 1.00 89.81 361 GLY A C 1
ATOM 2630 O O . GLY A 1 361 ? 7.518 9.820 18.217 1.00 89.81 361 GLY A O 1
ATOM 2631 N N . PHE A 1 362 ? 8.476 11.780 17.681 1.00 82.00 362 PHE A N 1
ATOM 2632 C CA . PHE A 1 362 ? 9.826 11.244 17.530 1.00 82.00 362 PHE A CA 1
ATOM 2633 C C . PHE A 1 362 ? 10.755 11.869 18.568 1.00 82.00 362 PHE A C 1
ATOM 2635 O O . PHE A 1 362 ? 10.574 13.012 18.992 1.00 82.00 362 PHE A O 1
ATOM 2642 N N . GLN A 1 363 ? 11.791 11.126 18.939 1.00 77.12 363 GLN A N 1
ATOM 2643 C CA . GLN A 1 363 ? 12.925 11.635 19.694 1.00 77.12 363 GLN A CA 1
ATOM 2644 C C . GLN A 1 363 ? 14.184 11.363 18.877 1.00 77.12 363 GLN A C 1
ATOM 2646 O O . GLN A 1 363 ? 14.579 10.216 18.694 1.00 77.12 363 GLN A O 1
ATOM 2651 N N . TYR A 1 364 ? 14.809 12.424 18.378 1.00 71.19 364 TYR A N 1
ATOM 2652 C CA . TYR A 1 364 ? 16.080 12.354 17.675 1.00 71.19 364 TYR A CA 1
ATOM 2653 C C . TYR A 1 364 ? 17.188 12.832 18.606 1.00 71.19 364 TYR A C 1
ATOM 2655 O O . TYR A 1 364 ? 17.141 13.956 19.095 1.00 71.19 364 TYR A O 1
ATOM 2663 N N . CYS A 1 365 ? 18.189 11.993 18.847 1.00 72.69 365 CYS A N 1
ATOM 2664 C CA . CYS A 1 365 ? 19.382 12.371 19.594 1.00 72.69 365 CYS A CA 1
ATOM 2665 C C . CYS A 1 365 ? 20.597 12.265 18.676 1.00 72.69 365 CYS A C 1
ATOM 2667 O O . CYS A 1 365 ? 20.862 11.192 18.136 1.00 72.69 365 CYS A O 1
ATOM 2669 N N . ASP A 1 366 ? 21.339 13.359 18.518 1.00 73.75 366 ASP A N 1
ATOM 2670 C CA . ASP A 1 366 ? 22.707 13.312 18.000 1.00 73.75 366 ASP A CA 1
ATOM 2671 C C . ASP A 1 366 ? 23.731 13.323 19.153 1.00 73.75 366 ASP A C 1
ATOM 2673 O O . ASP A 1 366 ? 23.371 13.245 20.329 1.00 73.75 366 ASP A O 1
ATOM 2677 N N . GLU A 1 367 ? 25.026 13.377 18.820 1.00 78.12 367 GLU A N 1
ATOM 2678 C CA . GLU A 1 367 ? 26.130 13.376 19.795 1.00 78.12 367 GLU A CA 1
ATOM 2679 C C . GLU A 1 367 ? 26.093 14.580 20.764 1.00 78.12 367 GLU A C 1
ATOM 2681 O O . GLU A 1 367 ? 26.731 14.544 21.817 1.00 78.12 367 GLU A O 1
ATOM 2686 N N . TYR A 1 368 ? 25.331 15.634 20.451 1.00 71.12 368 TYR A N 1
ATOM 2687 C CA . TYR A 1 368 ? 25.325 16.894 21.190 1.00 71.12 368 TYR A CA 1
ATOM 2688 C C . TYR A 1 368 ? 23.958 17.263 21.787 1.00 71.12 368 TYR A C 1
ATOM 2690 O O . TYR A 1 368 ? 23.929 17.919 22.832 1.00 71.12 368 TYR A O 1
ATOM 2698 N N . LEU A 1 369 ? 22.835 16.882 21.164 1.00 69.88 369 LEU A N 1
ATOM 2699 C CA . LEU A 1 369 ? 21.486 17.329 21.526 1.00 69.88 369 LEU A CA 1
ATOM 2700 C C . LEU A 1 369 ? 20.410 16.271 21.216 1.00 69.88 369 LEU A C 1
ATOM 2702 O O . LEU A 1 369 ? 20.393 15.655 20.153 1.00 69.88 369 LEU A O 1
ATOM 2706 N N . CYS A 1 370 ? 19.450 16.125 22.134 1.00 67.38 370 CYS A N 1
ATOM 2707 C CA . CYS A 1 370 ? 18.194 15.420 21.882 1.00 67.38 370 CYS A CA 1
ATOM 2708 C C . CYS A 1 370 ? 17.082 16.427 21.563 1.00 67.38 370 CYS A C 1
ATOM 2710 O O . CYS A 1 370 ? 16.776 17.298 22.378 1.00 67.38 370 CYS A O 1
ATOM 2712 N N . TYR A 1 371 ? 16.450 16.270 20.404 1.00 69.00 371 TYR A N 1
ATOM 2713 C CA . TYR A 1 371 ? 15.270 16.998 19.959 1.00 69.00 371 TYR A CA 1
ATOM 2714 C C . TYR A 1 371 ? 14.069 16.051 19.908 1.00 69.00 371 TYR A C 1
ATOM 2716 O O . TYR A 1 371 ? 14.129 14.991 19.291 1.00 69.00 371 TYR A O 1
ATOM 2724 N N . GLY A 1 372 ? 12.975 16.427 20.567 1.00 67.62 372 GLY A N 1
ATOM 2725 C CA . GLY A 1 372 ? 11.697 15.724 20.473 1.00 67.62 372 GLY A CA 1
ATOM 2726 C C . GLY A 1 372 ? 10.715 16.510 19.612 1.00 67.62 372 GLY A C 1
ATOM 2727 O O . GLY A 1 372 ? 10.555 17.713 19.830 1.00 67.62 372 GLY A O 1
ATOM 2728 N N . GLY A 1 373 ? 10.070 15.849 18.655 1.00 75.56 373 GLY A N 1
ATOM 2729 C CA . GLY A 1 373 ? 8.901 16.384 17.960 1.00 75.56 373 GLY A CA 1
ATOM 2730 C C . GLY A 1 373 ? 7.616 15.971 18.672 1.00 75.56 373 GLY A C 1
ATOM 2731 O O . GLY A 1 373 ? 7.547 14.846 19.174 1.00 75.56 373 GLY A O 1
ATOM 2732 N N . PRO A 1 374 ? 6.599 16.846 18.744 1.00 89.06 374 PRO A N 1
ATOM 2733 C CA . PRO A 1 374 ? 5.324 16.482 19.347 1.00 89.06 374 PRO A CA 1
ATOM 2734 C C . PRO A 1 374 ? 4.654 15.364 18.539 1.00 89.06 374 PRO A C 1
ATOM 2736 O O . PRO A 1 374 ? 4.655 15.390 17.307 1.00 89.06 374 PRO A O 1
ATOM 2739 N N . GLY A 1 375 ? 4.077 14.392 19.246 1.00 93.00 375 GLY A N 1
ATOM 2740 C CA . GLY A 1 375 ? 3.210 13.378 18.653 1.00 93.00 375 GLY A CA 1
ATOM 2741 C C . GLY A 1 375 ? 1.862 13.954 18.246 1.00 93.00 375 GLY A C 1
ATOM 2742 O O . GLY A 1 375 ? 1.721 15.159 18.023 1.00 93.00 375 GLY A O 1
ATOM 2743 N N . ALA A 1 376 ? 0.853 13.094 18.170 1.00 96.38 376 ALA A N 1
ATOM 2744 C CA . ALA A 1 376 ? -0.495 13.536 17.850 1.00 96.38 376 ALA A CA 1
ATOM 2745 C C . ALA A 1 376 ? -1.048 14.494 18.922 1.00 96.38 376 ALA A C 1
ATOM 2747 O O . ALA A 1 376 ? -0.774 14.359 20.121 1.00 96.38 376 ALA A O 1
ATOM 2748 N N . ASN A 1 377 ? -1.859 15.461 18.499 1.00 97.44 377 ASN A N 1
ATOM 2749 C CA . ASN A 1 377 ? -2.550 16.385 19.392 1.00 97.44 377 ASN A CA 1
ATOM 2750 C C . ASN A 1 377 ? -4.000 15.940 19.602 1.00 97.44 377 ASN A C 1
ATOM 2752 O O . ASN A 1 377 ? -4.822 16.094 18.713 1.00 97.44 377 ASN A O 1
ATOM 2756 N N . LEU A 1 378 ? -4.334 15.438 20.788 1.00 98.06 378 LEU A N 1
ATOM 2757 C CA . LEU A 1 378 ? -5.683 15.008 21.162 1.00 98.06 378 LEU A CA 1
ATOM 2758 C C . LEU A 1 378 ? -6.349 15.998 22.133 1.00 98.06 378 LEU A C 1
ATOM 2760 O O . LEU A 1 378 ? -7.186 15.611 22.948 1.00 98.06 378 LEU A O 1
ATOM 2764 N N . SER A 1 379 ? -5.978 17.280 22.106 1.00 98.19 379 SER A N 1
ATOM 2765 C CA . SER A 1 379 ? -6.540 18.264 23.038 1.00 98.19 379 SER A CA 1
ATOM 2766 C C . SER A 1 379 ? -8.070 18.316 22.952 1.00 98.19 379 SER A C 1
ATOM 2768 O O . SER A 1 379 ? -8.640 18.516 21.881 1.00 98.19 379 SER A O 1
ATOM 2770 N N . GLY A 1 380 ? -8.754 18.129 24.082 1.00 98.19 380 GLY A N 1
ATOM 2771 C CA . GLY A 1 380 ? -10.220 18.098 24.134 1.00 98.19 380 GLY A CA 1
ATOM 2772 C C . GLY A 1 380 ? -10.880 16.897 23.441 1.00 98.19 380 GLY A C 1
ATOM 2773 O O . GLY A 1 380 ? -12.099 16.908 23.278 1.00 98.19 380 GLY A O 1
ATOM 2774 N N . ALA A 1 381 ? -10.120 15.885 23.011 1.00 98.50 381 ALA A N 1
ATOM 2775 C CA . ALA A 1 381 ? -10.685 14.703 22.368 1.00 98.50 381 ALA A CA 1
ATOM 2776 C C . ALA A 1 381 ? -11.466 13.829 23.365 1.00 98.50 381 ALA A C 1
ATOM 2778 O O . ALA A 1 381 ? -11.099 13.700 24.538 1.00 98.50 381 ALA A O 1
ATOM 2779 N N . ASN A 1 382 ? -12.535 13.196 22.887 1.00 98.44 382 ASN A N 1
ATOM 2780 C CA . ASN A 1 382 ? -13.343 12.266 23.667 1.00 98.44 382 ASN A CA 1
ATOM 2781 C C . ASN A 1 382 ? -12.901 10.820 23.417 1.00 98.44 382 ASN A C 1
ATOM 2783 O O . ASN A 1 382 ? -13.168 10.277 22.354 1.00 98.44 382 ASN A O 1
ATOM 2787 N N . LEU A 1 383 ? -12.277 10.192 24.407 1.00 97.69 383 LEU A N 1
ATOM 2788 C CA . LEU A 1 383 ? -11.821 8.798 24.407 1.00 97.69 383 LEU A CA 1
ATOM 2789 C C . LEU A 1 383 ? -12.733 7.897 25.258 1.00 97.69 383 LEU A C 1
ATOM 2791 O O . LEU A 1 383 ? -12.329 6.809 25.664 1.00 97.69 383 LEU A O 1
ATOM 2795 N N . SER A 1 384 ? -13.950 8.348 25.579 1.00 96.06 384 SER A N 1
ATOM 2796 C CA . SER A 1 384 ? -14.815 7.622 26.511 1.00 96.06 384 SER A CA 1
ATOM 2797 C C . SER A 1 384 ? -15.149 6.220 26.000 1.00 96.06 384 SER A C 1
ATOM 2799 O O . SER A 1 384 ? -15.665 6.070 24.891 1.00 96.06 384 SER A O 1
ATOM 2801 N N . GLY A 1 385 ? -14.866 5.199 26.807 1.00 95.25 385 GLY A N 1
ATOM 2802 C CA . GLY A 1 385 ? -15.099 3.794 26.470 1.00 95.25 385 GLY A CA 1
ATOM 2803 C C . GLY A 1 385 ? -14.253 3.253 25.315 1.00 95.25 385 GLY A C 1
ATOM 2804 O O . GLY A 1 385 ? -14.602 2.206 24.779 1.00 95.25 385 GLY A O 1
ATOM 2805 N N . ALA A 1 386 ? -13.210 3.967 24.876 1.00 96.25 386 ALA A N 1
ATOM 2806 C CA . ALA A 1 386 ? -12.288 3.460 23.863 1.00 96.25 386 ALA A CA 1
ATOM 2807 C C . ALA A 1 386 ? -11.376 2.365 24.442 1.00 96.25 386 ALA A C 1
ATOM 2809 O O . ALA A 1 386 ? -11.082 2.359 25.641 1.00 96.25 386 ALA A O 1
ATOM 2810 N N . ASP A 1 387 ? -10.902 1.470 23.577 1.00 95.25 387 ASP A N 1
ATOM 2811 C CA . ASP A 1 387 ? -9.901 0.459 23.922 1.00 95.25 387 ASP A CA 1
ATOM 2812 C C . ASP A 1 387 ? -8.547 0.867 23.344 1.00 95.25 387 ASP A C 1
ATOM 2814 O O . ASP A 1 387 ? -8.375 0.851 22.129 1.00 95.25 387 ASP A O 1
ATOM 2818 N N . ALA A 1 388 ? -7.601 1.276 24.190 1.00 95.50 388 ALA A N 1
ATOM 2819 C CA . ALA A 1 388 ? -6.290 1.748 23.757 1.00 95.50 388 ALA A CA 1
ATOM 2820 C C . ALA A 1 388 ? -5.145 0.785 24.064 1.00 95.50 388 ALA A C 1
ATOM 2822 O O . ALA A 1 388 ? -3.992 1.205 23.984 1.00 95.50 388 ALA A O 1
ATOM 2823 N N . ARG A 1 389 ? -5.417 -0.484 24.392 1.00 93.88 389 ARG A N 1
ATOM 2824 C CA . ARG A 1 389 ? -4.368 -1.462 24.727 1.00 93.88 389 ARG A CA 1
ATOM 2825 C C . ARG A 1 389 ? -3.278 -1.526 23.652 1.00 93.88 389 ARG A C 1
ATOM 2827 O O . ARG A 1 389 ? -3.562 -1.602 22.460 1.00 93.88 389 ARG A O 1
ATOM 2834 N N . GLY A 1 390 ? -2.015 -1.437 24.063 1.00 93.56 390 GLY A N 1
ATOM 2835 C CA . GLY A 1 390 ? -0.862 -1.422 23.155 1.00 93.56 390 GLY A CA 1
ATOM 2836 C C . GLY A 1 390 ? -0.668 -0.130 22.348 1.00 93.56 390 GLY A C 1
ATOM 2837 O O . GLY A 1 390 ? 0.344 0.005 21.660 1.00 93.56 390 GLY A O 1
ATOM 2838 N N . ALA A 1 391 ? -1.582 0.844 22.425 1.00 95.50 391 ALA A N 1
ATOM 2839 C CA . ALA A 1 391 ? -1.415 2.124 21.744 1.00 95.50 391 ALA A CA 1
ATOM 2840 C C . ALA A 1 391 ? -0.245 2.927 22.334 1.00 95.50 391 ALA A C 1
ATOM 2842 O O . ALA A 1 391 ? -0.031 2.960 23.549 1.00 95.50 391 ALA A O 1
ATOM 2843 N N . SER A 1 392 ? 0.488 3.638 21.478 1.00 95.56 392 SER A N 1
ATOM 2844 C CA . SER A 1 392 ? 1.590 4.505 21.902 1.00 95.56 392 SER A CA 1
ATOM 2845 C C . SER A 1 392 ? 1.156 5.963 21.929 1.00 95.56 392 SER A C 1
ATOM 2847 O O . SER A 1 392 ? 0.885 6.547 20.886 1.00 95.56 392 SER A O 1
ATOM 2849 N N . PHE A 1 393 ? 1.160 6.581 23.111 1.00 95.25 393 PHE A N 1
ATOM 2850 C CA . PHE A 1 393 ? 0.914 8.020 23.297 1.00 95.25 393 PHE A CA 1
ATOM 2851 C C . PHE A 1 393 ? 2.195 8.806 23.610 1.00 95.25 393 PHE A C 1
ATOM 2853 O O . PHE A 1 393 ? 2.145 9.908 24.160 1.00 95.25 393 PHE A O 1
ATOM 2860 N N . GLN A 1 394 ? 3.369 8.246 23.305 1.00 93.38 394 GLN A N 1
ATOM 2861 C CA . GLN A 1 394 ? 4.644 8.877 23.638 1.00 93.38 394 GLN A CA 1
ATOM 2862 C C . GLN A 1 394 ? 4.752 10.261 22.975 1.00 93.38 394 GLN A C 1
ATOM 2864 O O . GLN A 1 394 ? 4.718 10.370 21.758 1.00 93.38 394 GLN A O 1
ATOM 2869 N N . TYR A 1 395 ? 4.894 11.327 23.766 1.00 92.50 395 TYR A N 1
ATOM 2870 C CA . TYR A 1 395 ? 4.900 12.726 23.295 1.00 92.50 395 TYR A CA 1
ATOM 2871 C C . TYR A 1 395 ? 3.586 13.234 22.671 1.00 92.50 395 TYR A C 1
ATOM 2873 O O . TYR A 1 395 ? 3.580 14.327 22.099 1.00 92.50 395 TYR A O 1
ATOM 2881 N N . ALA A 1 396 ? 2.478 12.499 22.792 1.00 94.75 396 ALA A N 1
ATOM 2882 C CA . ALA A 1 396 ? 1.162 12.987 22.391 1.00 94.75 396 ALA A CA 1
ATOM 2883 C C . ALA A 1 396 ? 0.644 14.056 23.372 1.00 94.75 396 ALA A C 1
ATOM 2885 O O . ALA A 1 396 ? 0.934 14.027 24.571 1.00 94.75 396 ALA A O 1
ATOM 2886 N N . THR A 1 397 ? -0.156 15.000 22.875 1.00 96.38 397 THR A N 1
ATOM 2887 C CA . THR A 1 397 ? -0.800 16.024 23.713 1.00 96.38 397 THR A CA 1
ATOM 2888 C C . THR A 1 397 ? -2.195 15.562 24.122 1.00 96.38 397 THR A C 1
ATOM 2890 O O . THR A 1 397 ? -3.048 15.363 23.267 1.00 96.38 397 THR A O 1
ATOM 2893 N N . LEU A 1 398 ? -2.445 15.428 25.428 1.00 95.88 398 LEU A N 1
ATOM 2894 C CA . LEU A 1 398 ? -3.706 14.911 25.991 1.00 95.88 398 LEU A CA 1
ATOM 2895 C C . LEU A 1 398 ? -4.455 15.956 26.843 1.00 95.88 398 LEU A C 1
ATOM 2897 O O . LEU A 1 398 ? -5.236 15.619 27.730 1.00 95.88 398 LEU A O 1
ATOM 2901 N N . THR A 1 399 ? -4.192 17.250 26.651 1.00 97.06 399 THR A N 1
ATOM 2902 C CA . THR A 1 399 ? -4.785 18.293 27.499 1.00 97.06 399 THR A CA 1
ATOM 2903 C C . THR A 1 399 ? -6.307 18.340 27.350 1.00 97.06 399 THR A C 1
ATOM 2905 O O . THR A 1 399 ? -6.832 18.599 26.271 1.00 97.06 399 THR A O 1
ATOM 2908 N N . GLY A 1 400 ? -7.027 18.131 28.455 1.00 96.56 400 GLY A N 1
ATOM 2909 C CA . GLY A 1 400 ? -8.490 18.194 28.475 1.00 96.56 400 GLY A CA 1
ATOM 2910 C C . GLY A 1 400 ? -9.185 17.028 27.767 1.00 96.56 400 GLY A C 1
ATOM 2911 O O . GLY A 1 400 ? -10.358 17.168 27.430 1.00 96.56 400 GLY A O 1
ATOM 2912 N N . THR A 1 401 ? -8.493 15.909 27.525 1.00 96.38 401 THR A N 1
ATOM 2913 C CA . THR A 1 401 ? -9.133 14.694 27.010 1.00 96.38 401 THR A CA 1
ATOM 2914 C C . THR A 1 401 ? -10.173 14.157 27.991 1.00 96.38 401 THR A C 1
ATOM 2916 O O . THR A 1 401 ? -10.000 14.209 29.211 1.00 96.38 401 THR A O 1
ATOM 2919 N N . ILE A 1 402 ? -11.265 13.620 27.452 1.00 96.38 402 ILE A N 1
ATOM 2920 C CA . ILE A 1 402 ? -12.294 12.926 28.230 1.00 96.38 402 ILE A CA 1
ATOM 2921 C C . ILE A 1 402 ? -11.982 11.433 28.158 1.00 96.38 402 ILE A C 1
ATOM 2923 O O . ILE A 1 402 ? -12.057 10.852 27.082 1.00 96.38 402 ILE A O 1
ATOM 2927 N N . ALA A 1 403 ? -11.621 10.817 29.283 1.00 95.44 403 ALA A N 1
ATOM 2928 C CA . ALA A 1 403 ? -11.145 9.429 29.347 1.00 95.44 403 ALA A CA 1
ATOM 2929 C C . ALA A 1 403 ? -12.041 8.519 30.212 1.00 95.44 403 ALA A C 1
ATOM 2931 O O . ALA A 1 403 ? -11.568 7.558 30.817 1.00 95.44 403 ALA A O 1
ATOM 2932 N N . SER A 1 404 ? -13.336 8.833 30.315 1.00 95.19 404 SER A N 1
ATOM 2933 C CA . SER A 1 404 ? -14.294 8.039 31.092 1.00 95.19 404 SER A CA 1
ATOM 2934 C C . SER A 1 404 ? -14.369 6.608 30.555 1.00 95.19 404 SER A C 1
ATOM 2936 O O . SER A 1 404 ? -14.678 6.410 29.385 1.00 95.19 404 SER A O 1
ATOM 2938 N N . ASN A 1 405 ? -14.096 5.608 31.396 1.00 96.12 405 ASN A N 1
ATOM 2939 C CA . ASN A 1 405 ? -14.058 4.187 31.016 1.00 96.12 405 ASN A CA 1
ATOM 2940 C C . ASN A 1 405 ? -13.067 3.844 29.886 1.00 96.12 405 ASN A C 1
ATOM 2942 O O . ASN A 1 405 ? -13.252 2.845 29.200 1.00 96.12 405 ASN A O 1
ATOM 2946 N N . LEU A 1 406 ? -12.042 4.670 29.658 1.00 95.88 406 LEU A N 1
ATOM 2947 C CA . LEU A 1 406 ? -10.957 4.344 28.732 1.00 95.88 406 LEU A CA 1
ATOM 2948 C C . LEU A 1 406 ? -10.176 3.133 29.258 1.00 95.88 406 LEU A C 1
ATOM 2950 O O . LEU A 1 406 ? -9.694 3.169 30.393 1.00 95.88 406 LEU A O 1
ATOM 2954 N N . ILE A 1 407 ? -9.995 2.116 28.416 1.00 95.75 407 ILE A N 1
ATOM 2955 C CA . ILE A 1 407 ? -8.992 1.071 28.645 1.00 95.75 407 ILE A CA 1
ATOM 2956 C C . ILE A 1 407 ? -7.652 1.643 28.192 1.00 95.75 407 ILE A C 1
ATOM 2958 O O . ILE A 1 407 ? -7.467 1.944 27.012 1.00 95.75 407 ILE A O 1
ATOM 2962 N N . GLN A 1 408 ? -6.746 1.878 29.138 1.00 95.25 408 GLN A N 1
ATOM 2963 C CA . GLN A 1 408 ? -5.469 2.539 28.875 1.00 95.25 408 GLN A CA 1
ATOM 2964 C C . GLN A 1 408 ? -4.516 1.649 28.066 1.00 95.25 408 GLN A C 1
ATOM 2966 O O . GLN A 1 408 ? -4.744 0.453 27.884 1.00 95.25 408 GLN A O 1
ATOM 2971 N N . SER A 1 409 ? -3.411 2.235 27.594 1.00 94.56 409 SER A N 1
ATOM 2972 C CA . SER A 1 409 ? -2.395 1.535 26.795 1.00 94.56 409 SER A CA 1
ATOM 2973 C C . SER A 1 409 ? -1.805 0.298 27.465 1.00 94.56 409 SER A C 1
ATOM 2975 O O . SER A 1 409 ? -1.381 -0.626 26.777 1.00 94.56 409 SER A O 1
ATOM 2977 N N . ASP A 1 410 ? -1.796 0.273 28.793 1.00 93.62 410 ASP A N 1
ATOM 2978 C CA . ASP A 1 410 ? -1.319 -0.830 29.623 1.00 93.62 410 ASP A CA 1
ATOM 2979 C C . ASP A 1 410 ? -2.455 -1.699 30.198 1.00 93.62 410 ASP A C 1
ATOM 2981 O O . ASP A 1 410 ? -2.198 -2.530 31.064 1.00 93.62 410 ASP A O 1
ATOM 2985 N N . GLY A 1 411 ? -3.695 -1.512 29.724 1.00 93.38 411 GLY A N 1
ATOM 2986 C CA . GLY A 1 411 ? -4.860 -2.314 30.103 1.00 93.38 411 GLY A CA 1
ATOM 2987 C C . GLY A 1 411 ? -5.622 -1.833 31.335 1.00 93.38 411 GLY A C 1
ATOM 2988 O O . GLY A 1 411 ? -6.687 -2.372 31.641 1.00 93.38 411 GLY A O 1
ATOM 2989 N N . HIS A 1 412 ? -5.142 -0.802 32.032 1.00 96.00 412 HIS A N 1
ATOM 2990 C CA . HIS A 1 412 ? -5.815 -0.334 33.240 1.00 96.00 412 HIS A CA 1
ATOM 2991 C C . HIS A 1 412 ? -7.033 0.534 32.921 1.00 96.00 412 HIS A C 1
ATOM 2993 O O . HIS A 1 412 ? -7.041 1.350 31.997 1.00 96.00 412 HIS A O 1
ATOM 2999 N N . ILE A 1 413 ? -8.053 0.410 33.763 1.00 96.69 413 ILE A N 1
ATOM 3000 C CA . ILE A 1 413 ? -9.209 1.296 33.826 1.00 96.69 413 ILE A CA 1
ATOM 3001 C C . ILE A 1 413 ? -9.214 1.901 35.228 1.00 96.69 413 ILE A C 1
ATOM 3003 O O . ILE A 1 413 ? -9.365 1.191 36.223 1.00 96.69 413 ILE A O 1
ATOM 3007 N N . ALA A 1 414 ? -9.063 3.226 35.324 1.00 91.69 414 ALA A N 1
ATOM 3008 C CA . ALA A 1 414 ? -9.010 3.906 36.618 1.00 91.69 414 ALA A CA 1
ATOM 3009 C C . ALA A 1 414 ? -10.271 3.621 37.451 1.00 91.69 414 ALA A C 1
ATOM 3011 O O . ALA A 1 414 ? -10.171 3.208 38.596 1.00 91.69 414 ALA A O 1
ATOM 3012 N N . GLY A 1 415 ? -11.453 3.774 36.860 1.00 94.06 415 GLY A N 1
ATOM 3013 C CA . GLY A 1 415 ? -12.729 3.348 37.424 1.00 94.06 415 GLY A CA 1
ATOM 3014 C C . GLY A 1 415 ? -13.704 3.066 36.291 1.00 94.06 415 GLY A C 1
ATOM 3015 O O . GLY A 1 415 ? -13.674 3.763 35.274 1.00 94.06 415 GLY A O 1
ATOM 3016 N N . LEU A 1 416 ? -14.516 2.026 36.455 1.00 96.25 416 LEU A N 1
ATOM 3017 C CA . LEU A 1 416 ? -15.487 1.594 35.463 1.00 96.25 416 LEU A CA 1
ATOM 3018 C C . LEU A 1 416 ? -16.887 2.023 35.911 1.00 96.25 416 LEU A C 1
ATOM 3020 O O . LEU A 1 416 ? -17.528 1.359 36.724 1.00 96.25 416 LEU A O 1
ATOM 3024 N N . ASP A 1 417 ? -17.337 3.161 35.391 1.00 96.75 417 ASP A N 1
ATOM 3025 C CA . ASP A 1 417 ? -18.637 3.760 35.685 1.00 96.75 417 ASP A CA 1
ATOM 3026 C C . ASP A 1 417 ? -19.578 3.575 34.490 1.00 96.75 417 ASP A C 1
ATOM 3028 O O . ASP A 1 417 ? -19.543 4.305 33.497 1.00 96.75 417 ASP A O 1
ATOM 3032 N N . LEU A 1 418 ? -20.417 2.552 34.588 1.00 95.94 418 LEU A N 1
ATOM 3033 C CA . LEU A 1 418 ? -21.449 2.201 33.623 1.00 95.94 418 LEU A CA 1
ATOM 3034 C C . LEU A 1 418 ? -22.824 2.615 34.161 1.00 95.94 418 LEU A C 1
ATOM 3036 O O . LEU A 1 418 ? -23.755 1.811 34.231 1.00 95.94 418 LEU A O 1
ATOM 3040 N N . THR A 1 419 ? -22.947 3.867 34.595 1.00 93.81 419 THR A N 1
ATOM 3041 C CA . THR A 1 419 ? -24.219 4.467 35.015 1.00 93.81 419 THR A CA 1
ATOM 3042 C C . THR A 1 419 ? -24.764 5.434 33.964 1.00 93.81 419 THR A C 1
ATOM 3044 O O . THR A 1 419 ? -24.079 5.796 33.006 1.00 93.81 419 THR A O 1
ATOM 3047 N N . ALA A 1 420 ? -26.031 5.832 34.102 1.00 91.75 420 ALA A N 1
ATOM 3048 C CA . ALA A 1 420 ? -26.690 6.802 33.223 1.00 91.75 420 ALA A CA 1
ATOM 3049 C C . ALA A 1 420 ? -26.610 6.453 31.718 1.00 91.75 420 ALA A C 1
ATOM 3051 O O . ALA A 1 420 ? -26.473 7.334 30.867 1.00 91.75 420 ALA A O 1
ATOM 3052 N N . GLY A 1 421 ? -26.709 5.163 31.384 1.00 89.31 421 GLY A N 1
ATOM 3053 C CA . GLY A 1 421 ? -26.669 4.654 30.011 1.00 89.31 421 GLY A CA 1
ATOM 3054 C C . GLY A 1 421 ? -25.268 4.511 29.410 1.00 89.31 421 GLY A C 1
ATOM 3055 O O . GLY A 1 421 ? -25.151 4.240 28.214 1.00 89.31 421 GLY A O 1
ATOM 3056 N N . ALA A 1 422 ? -24.205 4.699 30.198 1.00 92.38 422 ALA A N 1
ATOM 3057 C CA . ALA A 1 422 ? -22.842 4.487 29.729 1.00 92.38 422 ALA A CA 1
ATOM 3058 C C . ALA A 1 422 ? -22.611 3.026 29.308 1.00 92.38 422 ALA A C 1
ATOM 3060 O O . ALA A 1 422 ? -23.155 2.081 29.890 1.00 92.38 422 ALA A O 1
ATOM 3061 N N . SER A 1 423 ? -21.790 2.851 28.273 1.00 92.62 423 SER A N 1
ATOM 3062 C CA . SER A 1 423 ? -21.438 1.536 27.749 1.00 92.62 423 SER A CA 1
ATOM 3063 C C . SER A 1 423 ? -19.954 1.406 27.448 1.00 92.62 423 SER A C 1
ATOM 3065 O O . SER A 1 423 ? -19.317 2.358 26.988 1.00 92.62 423 SER A O 1
ATOM 3067 N N . LEU A 1 424 ? -19.435 0.207 27.701 1.00 94.38 424 LEU A N 1
ATOM 3068 C CA . LEU A 1 424 ? -18.090 -0.217 27.333 1.00 94.38 424 LEU A CA 1
ATOM 3069 C C . LEU A 1 424 ? -18.194 -1.466 26.459 1.00 94.38 424 LEU A C 1
ATOM 3071 O O . LEU A 1 424 ? -18.943 -2.390 26.779 1.00 94.38 424 LEU A O 1
ATOM 3075 N N . VAL A 1 425 ? -17.443 -1.476 25.362 1.00 92.06 425 VAL A N 1
ATOM 3076 C CA . VAL A 1 425 ? -17.276 -2.647 24.502 1.00 92.06 425 VAL A CA 1
ATOM 3077 C C . VAL A 1 425 ? -15.858 -3.160 24.701 1.00 92.06 425 VAL A C 1
ATOM 3079 O O . VAL A 1 425 ? -14.909 -2.406 24.516 1.00 92.06 425 VAL A O 1
ATOM 3082 N N . VAL A 1 426 ? -15.723 -4.431 25.057 1.00 90.88 426 VAL A N 1
ATOM 3083 C CA . VAL A 1 426 ? -14.443 -5.138 25.147 1.00 90.88 426 VAL A CA 1
ATOM 3084 C C . VAL A 1 426 ? -14.430 -6.220 24.078 1.00 90.88 426 VAL A C 1
ATOM 3086 O O . VAL A 1 426 ? -15.433 -6.911 23.881 1.00 90.88 426 VAL A O 1
ATOM 3089 N N . ARG A 1 427 ? -13.307 -6.358 23.378 1.00 84.56 427 ARG A N 1
ATOM 3090 C CA . ARG A 1 427 ? -13.077 -7.454 22.435 1.00 84.56 427 ARG A CA 1
ATOM 3091 C C . ARG A 1 427 ? -11.740 -8.131 22.688 1.00 84.56 427 ARG A C 1
ATOM 3093 O O . ARG A 1 427 ? -10.887 -7.568 23.376 1.00 84.56 427 ARG A O 1
ATOM 3100 N N . ASP A 1 428 ? -11.589 -9.291 22.072 1.00 72.56 428 ASP A N 1
ATOM 3101 C CA . ASP A 1 428 ? -10.327 -9.997 21.916 1.00 72.56 428 ASP A CA 1
ATOM 3102 C C . ASP A 1 428 ? -9.540 -9.318 20.790 1.00 72.56 428 ASP A C 1
ATOM 3104 O O . ASP A 1 428 ? -10.007 -9.237 19.659 1.00 72.56 428 ASP A O 1
ATOM 3108 N N . TYR A 1 429 ? -8.389 -8.724 21.090 1.00 64.00 429 TYR A N 1
ATOM 3109 C CA . TYR A 1 429 ? -7.559 -8.092 20.052 1.00 64.00 429 TYR A CA 1
ATOM 3110 C C . TYR A 1 429 ? -6.124 -8.618 20.069 1.00 64.00 429 TYR A C 1
ATOM 3112 O O . TYR A 1 429 ? -5.220 -7.924 19.595 1.00 64.00 429 TYR A O 1
ATOM 3120 N N . ASP A 1 430 ? -5.903 -9.801 20.657 1.00 63.78 430 ASP A N 1
ATOM 3121 C CA . ASP A 1 430 ? -4.588 -10.443 20.805 1.00 63.78 430 ASP A CA 1
ATOM 3122 C C . ASP A 1 430 ? -3.511 -9.502 21.370 1.00 63.78 430 ASP A C 1
ATOM 3124 O O . ASP A 1 430 ? -2.317 -9.600 21.065 1.00 63.78 430 ASP A O 1
ATOM 3128 N N . SER A 1 431 ? -3.923 -8.509 22.163 1.00 61.06 431 SER A N 1
ATOM 3129 C CA . SER A 1 431 ? -3.001 -7.475 22.635 1.00 61.06 431 SER A CA 1
ATOM 3130 C C . SER A 1 431 ? -1.989 -8.048 23.629 1.00 61.06 431 SER A C 1
ATOM 3132 O O . SER A 1 431 ? -0.933 -7.451 23.841 1.00 61.06 431 SER A O 1
ATOM 3134 N N . GLY A 1 432 ? -2.314 -9.180 24.270 1.00 68.88 432 GLY A N 1
ATOM 3135 C CA . GLY A 1 432 ? -1.544 -9.731 25.382 1.00 68.88 432 GLY A CA 1
ATOM 3136 C C . GLY A 1 432 ? -1.503 -8.812 26.610 1.00 68.88 432 GLY A C 1
ATOM 3137 O O . GLY A 1 432 ? -0.718 -9.054 27.529 1.00 68.88 432 GLY A O 1
ATOM 3138 N N . VAL A 1 43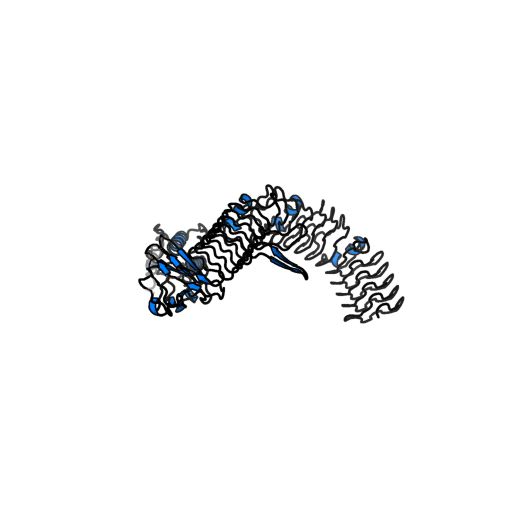3 ? -2.314 -7.746 26.625 1.00 78.75 433 VAL A N 1
ATOM 3139 C CA . VAL A 1 433 ? -2.412 -6.776 27.715 1.00 78.75 433 VAL A CA 1
ATOM 3140 C C . VAL A 1 433 ? -3.701 -7.058 28.502 1.00 78.75 433 VAL A C 1
ATOM 3142 O O . VAL A 1 433 ? -4.795 -6.866 27.960 1.00 78.75 433 VAL A O 1
ATOM 3145 N N . PRO A 1 434 ? -3.598 -7.511 29.767 1.00 85.94 434 PRO A N 1
ATOM 3146 C CA . PRO A 1 434 ? -4.761 -7.841 30.586 1.00 85.94 434 PRO A CA 1
ATOM 3147 C C . PRO A 1 434 ? -5.536 -6.582 30.974 1.00 85.94 434 PRO A C 1
ATOM 3149 O O . PRO A 1 434 ? -4.955 -5.504 31.095 1.00 85.94 434 PRO A O 1
ATOM 3152 N N . ILE A 1 435 ? -6.840 -6.718 31.224 1.00 94.00 435 ILE A N 1
ATOM 3153 C CA . ILE A 1 435 ? -7.668 -5.599 31.678 1.00 94.00 435 ILE A CA 1
ATOM 3154 C C . ILE A 1 435 ? -7.725 -5.601 33.206 1.00 94.00 435 ILE A C 1
ATOM 3156 O O . ILE A 1 435 ? -8.052 -6.618 33.824 1.00 94.00 435 ILE A O 1
ATOM 3160 N N . VAL A 1 436 ? -7.429 -4.455 33.823 1.00 95.94 436 VAL A N 1
ATOM 3161 C CA . VAL A 1 436 ? -7.435 -4.298 35.287 1.00 95.94 436 VAL A CA 1
ATOM 3162 C C . VAL A 1 436 ? -8.231 -3.060 35.689 1.00 95.94 436 VAL A C 1
ATOM 3164 O O . VAL A 1 436 ? -7.920 -1.944 35.278 1.00 95.94 436 VAL A O 1
ATOM 3167 N N . VAL A 1 437 ? -9.262 -3.236 36.513 1.00 97.62 437 VAL A N 1
ATOM 3168 C CA . VAL A 1 437 ? -10.040 -2.131 37.091 1.00 97.62 437 VAL A CA 1
ATOM 3169 C C . VAL A 1 437 ? -9.463 -1.754 38.456 1.00 97.62 437 VAL A C 1
ATOM 3171 O O . VAL A 1 437 ? -9.410 -2.586 39.357 1.00 97.62 437 VAL A O 1
ATOM 3174 N N . GLU A 1 438 ? -9.072 -0.490 38.632 1.00 96.94 438 GLU A N 1
ATOM 3175 C CA . GLU A 1 438 ? -8.240 -0.063 39.772 1.00 96.94 438 GLU A CA 1
ATOM 3176 C C . GLU A 1 438 ? -9.001 0.558 40.953 1.00 96.94 438 GLU A C 1
ATOM 3178 O O . GLU A 1 438 ? -8.531 0.481 42.086 1.00 96.94 438 GLU A O 1
ATOM 3183 N N . GLN A 1 439 ? -10.147 1.215 40.732 1.00 96.75 439 GLN A N 1
ATOM 3184 C CA . GLN A 1 439 ? -10.841 1.952 41.807 1.00 96.75 439 GLN A CA 1
ATOM 3185 C C . GLN A 1 439 ? -12.223 1.410 42.140 1.00 96.75 439 GLN A C 1
ATOM 3187 O O . GLN A 1 439 ? -12.566 1.347 43.317 1.00 96.75 439 GLN A O 1
ATOM 3192 N N . HIS A 1 440 ? -13.048 1.108 41.137 1.00 97.00 440 HIS A N 1
ATOM 3193 C CA . HIS A 1 440 ? -14.401 0.583 41.323 1.00 97.00 440 HIS A CA 1
ATOM 3194 C C . HIS A 1 440 ? -14.999 0.089 40.003 1.00 97.00 440 HIS A C 1
ATOM 3196 O O . HIS A 1 440 ? -14.615 0.563 38.933 1.00 97.00 440 HIS A O 1
ATOM 3202 N N . LEU A 1 441 ? -16.002 -0.783 40.108 1.00 97.25 441 LEU A N 1
ATOM 3203 C CA . LEU A 1 441 ? -17.030 -0.983 39.086 1.00 97.25 441 LEU A CA 1
ATOM 3204 C C . LEU A 1 441 ? -18.373 -0.524 39.662 1.00 97.25 441 LEU A C 1
ATOM 3206 O O . LEU A 1 441 ? -18.799 -1.027 40.701 1.00 97.25 441 LEU A O 1
ATOM 3210 N N . ALA A 1 442 ? -19.031 0.422 38.999 1.00 97.00 442 ALA A N 1
ATOM 3211 C CA . ALA A 1 442 ? -20.386 0.853 39.316 1.00 97.00 442 ALA A CA 1
ATOM 3212 C C . ALA A 1 442 ? -21.257 0.749 38.067 1.00 97.00 442 ALA A C 1
ATOM 3214 O O . ALA A 1 442 ? -20.991 1.402 37.064 1.00 97.00 442 ALA A O 1
ATOM 3215 N N . MET A 1 443 ? -22.304 -0.067 38.129 1.00 96.88 443 MET A N 1
ATOM 3216 C CA . MET A 1 443 ? -23.204 -0.286 37.004 1.00 96.88 443 MET A CA 1
ATOM 3217 C C . MET A 1 443 ? -24.656 -0.208 37.473 1.00 96.88 443 MET A C 1
ATOM 3219 O O . MET A 1 443 ? -25.056 -0.910 38.402 1.00 96.88 443 MET A O 1
ATOM 3223 N N . ASP A 1 444 ? -25.446 0.670 36.851 1.00 94.06 444 ASP A N 1
ATOM 3224 C CA . ASP A 1 444 ? -26.883 0.788 37.128 1.00 94.06 444 ASP A CA 1
ATOM 3225 C C . ASP A 1 444 ? -27.718 -0.007 36.113 1.00 94.06 444 ASP A C 1
ATOM 3227 O O . ASP A 1 444 ? -27.186 -0.611 35.188 1.00 94.06 444 ASP A O 1
ATOM 3231 N N . ALA A 1 445 ? -29.046 -0.014 36.267 1.00 94.81 445 ALA A N 1
ATOM 3232 C CA . ALA A 1 445 ? -29.957 -0.764 35.394 1.00 94.81 445 ALA A CA 1
ATOM 3233 C C . ALA A 1 445 ? -29.919 -0.352 33.905 1.00 94.81 445 ALA A C 1
ATOM 3235 O O . ALA A 1 445 ? -30.474 -1.065 33.072 1.00 94.81 445 ALA A O 1
ATOM 3236 N N . THR A 1 446 ? -29.303 0.783 33.569 1.00 94.75 446 THR A N 1
ATOM 3237 C CA . THR A 1 446 ? -29.192 1.316 32.203 1.00 94.75 446 THR A CA 1
ATOM 3238 C C . THR A 1 446 ? -27.804 1.127 31.590 1.00 94.75 446 THR A C 1
ATOM 3240 O O . THR A 1 446 ? -27.658 1.272 30.377 1.00 94.75 446 THR A O 1
ATOM 3243 N N . GLY A 1 447 ? -26.797 0.785 32.398 1.00 95.62 447 GLY A N 1
ATOM 3244 C CA . GLY A 1 447 ? -25.441 0.502 31.938 1.00 95.62 447 GLY A CA 1
ATOM 3245 C C . GLY A 1 447 ? -25.345 -0.743 31.065 1.00 95.62 447 GLY A C 1
ATOM 3246 O O . GLY A 1 447 ? -26.106 -1.698 31.241 1.00 95.62 447 GLY A O 1
ATOM 3247 N N . THR A 1 448 ? -24.380 -0.761 30.142 1.00 96.44 448 THR A N 1
ATOM 3248 C CA . THR A 1 448 ? -24.084 -1.947 29.319 1.00 96.44 448 THR A CA 1
ATOM 3249 C C . THR A 1 448 ? -22.589 -2.247 29.276 1.00 96.44 448 THR A C 1
ATOM 3251 O O . THR A 1 448 ? -21.790 -1.395 28.895 1.00 96.44 448 THR A O 1
ATOM 3254 N N . LEU A 1 449 ? -22.214 -3.479 29.607 1.00 96.62 449 LEU A N 1
ATOM 3255 C CA . LEU A 1 449 ? -20.894 -4.031 29.325 1.00 96.62 449 LEU A CA 1
ATOM 3256 C C . LEU A 1 449 ? -21.056 -5.062 28.212 1.00 96.62 449 LEU A C 1
ATOM 3258 O O . LEU A 1 449 ? -21.722 -6.075 28.411 1.00 96.62 449 LEU A O 1
ATOM 3262 N N . ARG A 1 450 ? -20.488 -4.792 27.039 1.00 95.31 450 ARG A N 1
ATOM 3263 C CA . ARG A 1 450 ? -20.549 -5.691 25.886 1.00 95.31 450 ARG A CA 1
ATOM 3264 C C . ARG A 1 450 ? -19.210 -6.381 25.689 1.00 95.31 450 ARG A C 1
ATOM 3266 O O . ARG A 1 450 ? -18.204 -5.699 25.522 1.00 95.31 450 ARG A O 1
ATOM 3273 N N . LEU A 1 451 ? -19.222 -7.706 25.643 1.00 94.06 451 LEU A N 1
ATOM 3274 C CA . LEU A 1 451 ? -18.073 -8.543 25.318 1.00 94.06 451 LEU A CA 1
ATOM 3275 C C . LEU A 1 451 ? -18.311 -9.164 23.939 1.00 94.06 451 LEU A C 1
ATOM 3277 O O . LEU A 1 451 ? -19.340 -9.805 23.714 1.00 94.06 451 LEU A O 1
ATOM 3281 N N . VAL A 1 452 ? -17.393 -8.910 23.006 1.00 90.44 452 VAL A N 1
ATOM 3282 C CA . VAL A 1 452 ? -17.440 -9.455 21.643 1.00 90.44 452 VAL A CA 1
ATOM 3283 C C . VAL A 1 452 ? -16.292 -10.439 21.476 1.00 90.44 452 VAL A C 1
ATOM 3285 O O . VAL A 1 452 ? -15.133 -10.038 21.542 1.00 90.44 452 VAL A O 1
ATOM 3288 N N . PHE A 1 453 ? -16.628 -11.708 21.275 1.00 89.25 453 PHE A N 1
ATOM 3289 C CA . PHE A 1 453 ? -15.678 -12.811 21.177 1.00 89.25 453 PHE A CA 1
ATOM 3290 C C . PHE A 1 453 ? -15.296 -13.096 19.725 1.00 89.25 453 PHE A C 1
ATOM 3292 O O . PHE A 1 453 ? -16.170 -13.183 18.860 1.00 89.25 453 PHE A O 1
ATOM 3299 N N . ASP A 1 454 ? -14.012 -13.302 19.474 1.00 86.25 454 ASP A N 1
ATOM 3300 C CA . ASP A 1 454 ? -13.505 -13.819 18.208 1.00 86.25 454 ASP A CA 1
ATOM 3301 C C . ASP A 1 454 ? -13.339 -15.358 18.278 1.00 86.25 454 ASP A C 1
ATOM 3303 O O . ASP A 1 454 ? -13.650 -16.010 19.286 1.00 86.25 454 ASP A O 1
ATOM 3307 N N . ALA A 1 455 ? -12.976 -15.985 17.155 1.00 83.56 455 ALA A N 1
ATOM 3308 C CA . ALA A 1 455 ? -12.913 -17.450 17.036 1.00 83.56 455 ALA A CA 1
ATOM 3309 C C . ALA A 1 455 ? -11.725 -18.077 17.796 1.00 83.56 455 ALA A C 1
ATOM 3311 O O . ALA A 1 455 ? -11.738 -19.270 18.109 1.00 83.56 455 ALA A O 1
ATOM 3312 N N . ASP A 1 456 ? -10.697 -17.280 18.053 1.00 83.44 456 ASP A N 1
ATOM 3313 C CA . ASP A 1 456 ? -9.486 -17.580 18.808 1.00 83.44 456 ASP A CA 1
ATOM 3314 C C . ASP A 1 456 ? -9.706 -17.497 20.327 1.00 83.44 456 ASP A C 1
ATOM 3316 O O . ASP A 1 456 ? -10.744 -17.008 20.764 1.00 83.44 456 ASP A O 1
ATOM 3320 N N . PRO A 1 457 ? -8.803 -18.071 21.153 1.00 83.50 457 PRO A N 1
ATOM 3321 C CA . PRO A 1 457 ? -8.963 -18.111 22.605 1.00 83.50 457 PRO A CA 1
ATOM 3322 C C . PRO A 1 457 ? -8.979 -16.726 23.262 1.00 83.50 457 PRO A C 1
ATOM 3324 O O . PRO A 1 457 ? -8.085 -15.928 23.032 1.00 83.50 457 PRO A O 1
ATOM 3327 N N . TRP A 1 458 ? -9.917 -16.540 24.196 1.00 85.12 458 TRP A N 1
ATOM 3328 C CA . TRP A 1 458 ? -10.144 -15.281 24.911 1.00 85.12 458 TRP A CA 1
ATOM 3329 C C . TRP A 1 458 ? -8.972 -14.902 25.809 1.00 85.12 458 TRP A C 1
ATOM 3331 O O . TRP A 1 458 ? -8.685 -15.624 26.768 1.00 85.12 458 TRP A O 1
ATOM 3341 N N . ASP A 1 459 ? -8.348 -13.752 25.543 1.00 81.94 459 ASP A N 1
ATOM 3342 C CA . ASP A 1 459 ? -7.234 -13.216 26.339 1.00 81.94 459 ASP A CA 1
ATOM 3343 C C . ASP A 1 459 ? -7.604 -11.974 27.173 1.00 81.94 459 ASP A C 1
ATOM 3345 O O . ASP A 1 459 ? -6.815 -11.484 27.984 1.00 81.94 459 ASP A O 1
ATOM 3349 N N . SER A 1 460 ? -8.836 -11.487 27.019 1.00 88.12 460 SER A N 1
ATOM 3350 C CA . SER A 1 460 ? -9.272 -10.167 27.486 1.00 88.12 460 SER A CA 1
ATOM 3351 C C . SER A 1 460 ? -10.074 -10.203 28.796 1.00 88.12 460 SER A C 1
ATOM 3353 O O . SER A 1 460 ? -11.015 -9.431 28.993 1.00 88.12 460 SER A O 1
ATOM 3355 N N . SER A 1 461 ? -9.704 -11.104 29.712 1.00 91.00 461 SER A N 1
ATOM 3356 C CA . SER A 1 461 ? -10.325 -11.214 31.041 1.00 91.00 461 SER A CA 1
ATOM 3357 C C . SER A 1 461 ? -10.202 -9.906 31.839 1.00 91.00 461 SER A C 1
ATOM 3359 O O . SER A 1 461 ? -9.144 -9.269 31.859 1.00 91.00 461 SER A O 1
ATOM 3361 N N . ILE A 1 462 ? -11.292 -9.503 32.502 1.00 95.06 462 ILE A N 1
ATOM 3362 C CA . ILE A 1 462 ? -11.359 -8.283 33.313 1.00 95.06 462 ILE A CA 1
ATOM 3363 C C . ILE A 1 462 ? -11.089 -8.630 34.776 1.00 95.06 462 ILE A C 1
ATOM 3365 O O . ILE A 1 462 ? -11.917 -9.235 35.459 1.00 95.06 462 ILE A O 1
ATOM 3369 N N . SER A 1 463 ? -9.942 -8.194 35.278 1.00 95.94 463 SER A N 1
ATOM 3370 C CA . SER A 1 463 ? -9.555 -8.331 36.682 1.00 95.94 463 SER A CA 1
ATOM 3371 C C . SER A 1 463 ? -9.795 -7.041 37.469 1.00 95.94 463 SER A C 1
ATOM 3373 O O . SER A 1 463 ? -10.004 -5.963 36.903 1.00 95.94 463 SER A O 1
ATOM 3375 N N . PHE A 1 464 ? -9.771 -7.143 38.797 1.00 97.38 464 PHE A N 1
ATOM 3376 C CA . PHE A 1 464 ? -10.043 -6.031 39.704 1.00 97.38 464 PHE A CA 1
ATOM 3377 C C . PHE A 1 464 ? -8.937 -5.922 40.754 1.00 97.38 464 PHE A C 1
ATOM 3379 O O . PHE A 1 464 ? -8.526 -6.925 41.340 1.00 97.38 464 PHE A O 1
ATOM 3386 N N . ALA A 1 465 ? -8.482 -4.702 41.040 1.00 96.69 465 ALA A N 1
ATOM 3387 C CA . ALA A 1 465 ? -7.541 -4.469 42.126 1.00 96.69 465 ALA A CA 1
ATOM 3388 C C . ALA A 1 465 ? -8.140 -4.951 43.470 1.00 96.69 465 ALA A C 1
ATOM 3390 O O . ALA A 1 465 ? -9.328 -4.744 43.734 1.00 96.69 465 ALA A O 1
ATOM 3391 N N . PRO A 1 466 ? -7.361 -5.588 44.364 1.00 96.12 466 PRO A N 1
ATOM 3392 C CA . PRO A 1 466 ? -7.916 -6.155 45.589 1.00 96.12 466 PRO A CA 1
ATOM 3393 C C . PRO A 1 466 ? -8.628 -5.123 46.476 1.00 96.12 466 PRO A C 1
ATOM 3395 O O . PRO A 1 466 ? -8.089 -4.060 46.783 1.00 96.12 466 PRO A O 1
ATOM 3398 N N . GLY A 1 467 ? -9.820 -5.476 46.964 1.00 95.19 467 GLY A N 1
ATOM 3399 C CA . GLY A 1 467 ? -10.582 -4.677 47.927 1.00 95.19 467 GLY A CA 1
ATOM 3400 C C . GLY A 1 467 ? -11.399 -3.521 47.343 1.00 95.19 467 GLY A C 1
ATOM 3401 O O . GLY A 1 467 ? -12.003 -2.778 48.122 1.00 95.19 467 GLY A O 1
ATOM 3402 N N . ILE A 1 468 ? -11.456 -3.362 46.018 1.00 97.25 468 ILE A N 1
ATOM 3403 C CA . ILE A 1 468 ? -12.278 -2.318 45.395 1.00 97.25 468 ILE A CA 1
ATOM 3404 C C . ILE A 1 468 ? -13.773 -2.680 45.393 1.00 97.25 468 ILE A C 1
ATOM 3406 O O . ILE A 1 468 ? -14.127 -3.862 45.334 1.00 97.25 468 ILE A O 1
ATOM 3410 N N . PRO A 1 469 ? -14.685 -1.690 45.454 1.00 97.19 469 PRO A N 1
ATOM 3411 C CA . PRO A 1 469 ? -16.114 -1.944 45.332 1.00 97.19 469 PRO A CA 1
ATOM 3412 C C . PRO A 1 469 ? -16.494 -2.346 43.902 1.00 97.19 469 PRO A C 1
ATOM 3414 O O . PRO A 1 469 ? -16.151 -1.672 42.930 1.00 97.19 469 PRO A O 1
ATOM 3417 N N . VAL A 1 470 ? -17.266 -3.426 43.801 1.00 97.44 470 VAL A N 1
ATOM 3418 C CA . VAL A 1 470 ? -17.782 -3.975 42.545 1.00 97.44 470 VAL A CA 1
ATOM 3419 C C . VAL A 1 470 ? -19.303 -4.094 42.664 1.00 97.44 470 VAL A C 1
ATOM 3421 O O . VAL A 1 470 ? -19.830 -5.013 43.295 1.00 97.44 470 VAL A O 1
ATOM 3424 N N . ALA A 1 471 ? -20.015 -3.118 42.107 1.00 97.06 471 ALA A N 1
ATOM 3425 C CA . ALA A 1 471 ? -21.470 -3.045 42.077 1.00 97.06 471 ALA A CA 1
ATOM 3426 C C . ALA A 1 471 ? -21.973 -3.340 40.661 1.00 97.06 471 ALA A C 1
ATOM 3428 O O . ALA A 1 471 ? -21.825 -2.530 39.745 1.00 97.06 471 ALA A O 1
ATOM 3429 N N . LEU A 1 472 ? -22.558 -4.522 40.507 1.00 96.62 472 LEU A N 1
ATOM 3430 C CA . LEU A 1 472 ? -23.105 -5.039 39.266 1.00 96.62 472 LEU A CA 1
ATOM 3431 C C . LEU A 1 472 ? -24.572 -4.633 39.116 1.00 96.62 472 LEU A C 1
ATOM 3433 O O . LEU A 1 472 ? -25.364 -4.690 40.062 1.00 96.62 472 LEU A O 1
ATOM 3437 N N . GLY A 1 473 ? -24.932 -4.297 37.888 1.00 93.19 473 GLY A N 1
ATOM 3438 C CA . GLY A 1 473 ? -26.281 -3.973 37.458 1.00 93.19 473 GLY A CA 1
ATOM 3439 C C . GLY A 1 473 ? -26.362 -4.058 35.938 1.00 93.19 473 GLY A C 1
ATOM 3440 O O . GLY A 1 473 ? -25.461 -4.594 35.297 1.00 93.19 473 GLY A O 1
ATOM 3441 N N . GLY A 1 474 ? -27.430 -3.517 35.360 1.00 95.31 474 GLY A N 1
ATOM 3442 C CA . GLY A 1 474 ? -27.517 -3.290 33.915 1.00 95.31 474 GLY A CA 1
ATOM 3443 C C . GLY A 1 474 ? -27.399 -4.555 33.073 1.00 95.31 474 GLY A C 1
ATOM 3444 O O . GLY A 1 474 ? -27.813 -5.631 33.507 1.00 95.31 474 GLY A O 1
ATOM 3445 N N . THR A 1 475 ? -26.867 -4.406 31.859 1.00 97.69 475 THR A N 1
ATOM 3446 C CA . THR A 1 475 ? -26.778 -5.474 30.857 1.00 97.69 475 THR A CA 1
ATOM 3447 C C . THR A 1 475 ? -25.342 -5.946 30.631 1.00 97.69 475 THR A C 1
ATOM 3449 O O . THR A 1 475 ? -24.491 -5.148 30.245 1.00 97.69 475 THR A O 1
ATOM 3452 N N . LEU A 1 476 ? -25.089 -7.245 30.802 1.00 97.44 476 LEU A N 1
ATOM 3453 C CA . LEU A 1 476 ? -23.910 -7.924 30.264 1.00 97.44 476 LEU A CA 1
ATOM 3454 C C . LEU A 1 476 ? -24.295 -8.533 28.912 1.00 97.44 476 LEU A C 1
ATOM 3456 O O . LEU A 1 476 ? -25.083 -9.479 28.857 1.00 97.44 476 LEU A O 1
ATOM 3460 N N . ASP A 1 477 ? -23.789 -7.940 27.836 1.00 95.75 477 ASP A N 1
ATOM 3461 C CA . ASP A 1 477 ? -24.073 -8.329 26.456 1.00 95.75 477 ASP A CA 1
ATOM 3462 C C . ASP A 1 477 ? -22.952 -9.233 25.934 1.00 95.75 477 ASP A C 1
ATOM 3464 O O . ASP A 1 477 ? -21.809 -8.793 25.811 1.00 95.75 477 ASP A O 1
ATOM 3468 N N . LEU A 1 478 ? -23.268 -10.501 25.680 1.00 93.38 478 LEU A N 1
ATOM 3469 C CA . LEU A 1 478 ? -22.322 -11.529 25.250 1.00 93.38 478 LEU A CA 1
ATOM 3470 C C . LEU A 1 478 ? -22.606 -11.891 23.795 1.00 93.38 478 LEU A C 1
ATOM 3472 O O . LEU A 1 478 ? -23.667 -12.442 23.485 1.00 93.38 478 LEU A O 1
ATOM 3476 N N . THR A 1 479 ? -21.665 -11.617 22.899 1.00 89.88 479 THR A N 1
ATOM 3477 C CA . THR A 1 479 ? -21.828 -11.902 21.469 1.00 89.88 479 THR A CA 1
ATOM 3478 C C . THR A 1 479 ? -20.507 -12.301 20.819 1.00 89.88 479 THR A C 1
ATOM 3480 O O . THR A 1 479 ? -19.447 -12.113 21.403 1.00 89.88 479 THR A O 1
ATOM 3483 N N . PHE A 1 480 ? -20.561 -12.833 19.603 1.00 85.62 480 PHE A N 1
ATOM 3484 C CA . PHE A 1 480 ? -19.383 -13.119 18.786 1.00 85.62 480 PHE A CA 1
ATOM 3485 C C . PHE A 1 480 ? -19.237 -12.073 17.677 1.00 85.62 480 PHE A C 1
ATOM 3487 O O . PHE A 1 480 ? -20.216 -11.439 17.266 1.00 85.62 480 PHE A O 1
ATOM 3494 N N . ALA A 1 481 ? -18.010 -11.861 17.211 1.00 81.75 481 ALA A N 1
ATOM 3495 C CA . ALA A 1 481 ? -17.737 -11.024 16.058 1.00 81.75 481 ALA A CA 1
ATOM 3496 C C . ALA A 1 481 ? -18.381 -11.615 14.783 1.00 81.75 481 ALA A C 1
ATOM 3498 O O . ALA A 1 481 ? -18.577 -12.830 14.689 1.00 81.75 481 ALA A O 1
ATOM 3499 N N . PRO A 1 482 ? -18.718 -10.781 13.780 1.00 70.81 482 PRO A N 1
ATOM 3500 C CA . PRO A 1 482 ? -19.235 -11.276 12.507 1.00 70.81 482 PRO A CA 1
ATOM 3501 C C . PRO A 1 482 ? -18.274 -12.276 11.845 1.00 70.81 482 PRO A C 1
ATOM 3503 O O . PRO A 1 482 ? -17.079 -12.004 11.747 1.00 70.81 482 PRO A O 1
ATOM 3506 N N . GLY A 1 483 ? -18.802 -13.396 11.344 1.00 69.44 483 GLY A N 1
ATOM 3507 C CA . GLY A 1 483 ? -18.028 -14.420 10.631 1.00 69.44 483 GLY A CA 1
ATOM 3508 C C . GLY A 1 483 ? -17.372 -15.490 11.512 1.00 69.44 483 GLY A C 1
ATOM 3509 O O . GLY A 1 483 ? -16.689 -16.362 10.977 1.00 69.44 483 GLY A O 1
ATOM 3510 N N . VAL A 1 484 ? -17.571 -15.456 12.835 1.00 78.12 484 VAL A N 1
ATOM 3511 C CA . VAL A 1 484 ? -17.193 -16.575 13.708 1.00 78.12 484 VAL A CA 1
ATOM 3512 C C . VAL A 1 484 ? -18.163 -17.737 13.491 1.00 78.12 484 VAL A C 1
ATOM 3514 O O . VAL A 1 484 ? -19.365 -17.586 13.685 1.00 78.12 484 VAL A O 1
ATOM 3517 N N . ASP A 1 485 ? -17.629 -18.908 13.141 1.00 79.38 485 ASP A N 1
ATOM 3518 C CA . ASP A 1 485 ? -18.385 -20.164 13.089 1.00 79.38 485 ASP A CA 1
ATOM 3519 C C . ASP A 1 485 ? -18.747 -20.603 14.516 1.00 79.38 485 ASP A C 1
ATOM 3521 O O . ASP A 1 485 ? -17.921 -21.161 15.245 1.00 79.38 485 ASP A O 1
ATOM 3525 N N . ILE A 1 486 ? -19.986 -20.331 14.927 1.00 80.81 486 ILE A N 1
ATOM 3526 C CA . ILE A 1 486 ? -20.472 -20.559 16.293 1.00 80.81 486 ILE A CA 1
ATOM 3527 C C . ILE A 1 486 ? -20.560 -22.051 16.628 1.00 80.81 486 ILE A C 1
ATOM 3529 O O . ILE A 1 486 ? -20.340 -22.431 17.783 1.00 80.81 486 ILE A O 1
ATOM 3533 N N . ALA A 1 487 ? -20.820 -22.916 15.642 1.00 74.56 487 ALA A N 1
ATOM 3534 C CA . ALA A 1 487 ? -20.892 -24.357 15.860 1.00 74.56 487 ALA A CA 1
ATOM 3535 C C . ALA A 1 487 ? -19.558 -24.903 16.397 1.00 74.56 487 ALA A C 1
ATOM 3537 O O . ALA A 1 487 ? -19.544 -25.750 17.297 1.00 74.56 487 ALA A O 1
ATOM 3538 N N . THR A 1 488 ? -18.432 -24.354 15.927 1.00 82.12 488 THR A N 1
ATOM 3539 C CA . THR A 1 488 ? -17.092 -24.712 16.430 1.00 82.12 488 THR A CA 1
ATOM 3540 C C . THR A 1 488 ? -16.794 -24.204 17.841 1.00 82.12 488 THR A C 1
ATOM 3542 O O . THR A 1 488 ? -15.869 -24.700 18.483 1.00 82.12 488 THR A O 1
ATOM 3545 N N . GLN A 1 489 ? -17.577 -23.250 18.348 1.00 85.88 489 GLN A N 1
ATOM 3546 C CA . GLN A 1 489 ? -17.376 -22.639 19.663 1.00 85.88 489 GLN A CA 1
ATOM 3547 C C . GLN A 1 489 ? -18.182 -23.340 20.768 1.00 85.88 489 GLN A C 1
ATOM 3549 O O . GLN A 1 489 ? -18.010 -23.034 21.947 1.00 85.88 489 GLN A O 1
ATOM 3554 N N . SER A 1 490 ? -19.080 -24.273 20.431 1.00 86.88 490 SER A N 1
ATOM 3555 C CA . SER A 1 490 ? -19.934 -24.944 21.418 1.00 86.88 490 SER A CA 1
ATOM 3556 C C . SER A 1 490 ? -19.111 -25.688 22.478 1.00 86.88 490 SER A C 1
ATOM 3558 O O . SER A 1 490 ? -18.214 -26.469 22.168 1.00 86.88 490 SER A O 1
ATOM 3560 N N . GLY A 1 491 ? -19.449 -25.487 23.751 1.00 88.12 491 GLY A N 1
ATOM 3561 C CA . GLY A 1 491 ? -18.720 -26.029 24.899 1.00 88.12 491 GLY A CA 1
ATOM 3562 C C . GLY A 1 491 ? -17.471 -25.234 25.289 1.00 88.12 491 GLY A C 1
ATOM 3563 O O . GLY A 1 491 ? -16.785 -25.625 26.233 1.00 88.12 491 GLY A O 1
ATOM 3564 N N . ARG A 1 492 ? -17.161 -24.130 24.598 1.00 90.06 492 ARG A N 1
ATOM 3565 C CA . ARG A 1 492 ? -16.042 -23.249 24.943 1.00 90.06 492 ARG A CA 1
ATOM 3566 C C . ARG A 1 492 ? -16.329 -22.518 26.253 1.00 90.06 492 ARG A C 1
ATOM 3568 O O . ARG A 1 492 ? -17.304 -21.772 26.349 1.00 90.06 492 ARG A O 1
ATOM 3575 N N . SER A 1 493 ? -15.459 -22.723 27.237 1.00 92.81 493 SER A N 1
ATOM 3576 C CA . SER A 1 493 ? -15.376 -21.890 28.437 1.00 92.81 493 SER A CA 1
ATOM 3577 C C . SER A 1 493 ? -14.608 -20.603 28.150 1.00 92.81 493 SER A C 1
ATOM 3579 O O . SER A 1 493 ? -13.610 -20.621 27.428 1.00 92.81 493 SER A O 1
ATOM 3581 N N . ILE A 1 494 ? -15.077 -19.499 28.721 1.00 92.94 494 ILE A N 1
ATOM 3582 C CA . ILE A 1 494 ? -14.512 -18.163 28.569 1.00 92.94 494 ILE A CA 1
ATOM 3583 C C . ILE A 1 494 ? -14.442 -17.501 29.946 1.00 92.94 494 ILE A C 1
ATOM 3585 O O . ILE A 1 494 ? -15.468 -17.296 30.598 1.00 92.94 494 ILE A O 1
ATOM 3589 N N . ASP A 1 495 ? -13.234 -17.130 30.360 1.00 92.56 495 ASP A N 1
ATOM 3590 C CA . ASP A 1 495 ? -12.985 -16.407 31.607 1.00 92.56 495 ASP A CA 1
ATOM 3591 C C . ASP A 1 495 ? -13.237 -14.905 31.409 1.00 92.56 495 ASP A C 1
ATOM 3593 O O . ASP A 1 495 ? -12.355 -14.148 30.995 1.00 92.56 495 ASP A O 1
ATOM 3597 N N . LEU A 1 496 ? -14.461 -14.453 31.696 1.00 94.56 496 LEU A N 1
ATOM 3598 C CA . LEU A 1 496 ? -14.846 -13.049 31.510 1.00 94.56 496 LEU A CA 1
ATOM 3599 C C . LEU A 1 496 ? -14.220 -12.142 32.569 1.00 94.56 496 LEU A C 1
ATOM 3601 O O . LEU A 1 496 ? -13.793 -11.029 32.264 1.00 94.56 496 LEU A O 1
ATOM 3605 N N . PHE A 1 497 ? -14.190 -12.623 33.811 1.00 96.00 497 PHE A N 1
ATOM 3606 C CA . PHE A 1 497 ? -13.773 -11.853 34.976 1.00 96.00 497 PHE A CA 1
ATOM 3607 C C . PHE A 1 497 ? -12.799 -12.643 35.846 1.00 96.00 497 PHE A C 1
ATOM 3609 O O . PHE A 1 497 ? -12.939 -13.853 35.980 1.00 96.00 497 PHE A O 1
ATOM 3616 N N . ASP A 1 498 ? -11.887 -11.947 36.519 1.00 95.38 498 ASP A N 1
ATOM 3617 C CA . ASP A 1 498 ? -11.147 -12.482 37.663 1.00 95.38 498 ASP A CA 1
ATOM 3618 C C . ASP A 1 498 ? -11.616 -11.778 38.941 1.00 95.38 498 ASP A C 1
ATOM 3620 O O . ASP A 1 498 ? -11.266 -10.627 39.212 1.00 95.38 498 ASP A O 1
ATOM 3624 N N . TRP A 1 499 ? -12.420 -12.479 39.743 1.00 96.44 499 TRP A N 1
ATOM 3625 C CA . TRP A 1 499 ? -12.955 -11.960 41.006 1.00 96.44 499 TRP A CA 1
ATOM 3626 C C . TRP A 1 499 ? -11.971 -12.042 42.181 1.00 96.44 499 TRP A C 1
ATOM 3628 O O . TRP A 1 499 ? -12.341 -11.734 43.320 1.00 96.44 499 TRP A O 1
ATOM 3638 N N . THR A 1 500 ? -10.728 -12.471 41.955 1.00 95.25 500 THR A N 1
ATOM 3639 C CA . THR A 1 500 ? -9.740 -12.640 43.022 1.00 95.25 500 THR A CA 1
ATOM 3640 C C . THR A 1 500 ? -9.529 -11.336 43.793 1.00 95.25 500 THR A C 1
ATOM 3642 O O . THR A 1 500 ? -9.145 -10.307 43.253 1.00 95.25 500 THR A O 1
ATOM 3645 N N . GLY A 1 501 ? -9.758 -11.379 45.109 1.00 94.62 501 GLY A N 1
ATOM 3646 C CA . GLY A 1 501 ? -9.553 -10.225 45.990 1.00 94.62 501 GLY A CA 1
ATOM 3647 C C . GLY A 1 501 ? -10.706 -9.217 46.030 1.00 94.62 501 GLY A C 1
ATOM 3648 O O . GLY A 1 501 ? -10.610 -8.243 46.779 1.00 94.62 501 GLY A O 1
ATOM 3649 N N . VAL A 1 502 ? -11.805 -9.458 45.310 1.00 96.69 502 VAL A N 1
ATOM 3650 C CA . VAL A 1 502 ? -13.031 -8.647 45.366 1.00 96.69 502 VAL A CA 1
ATOM 3651 C C . VAL A 1 502 ? -14.261 -9.506 45.669 1.00 96.69 502 VAL A C 1
ATOM 3653 O O . VAL A 1 502 ? -14.216 -10.732 45.710 1.00 96.69 502 VAL A O 1
ATOM 3656 N N . THR A 1 503 ? -15.387 -8.862 45.966 1.00 94.31 503 THR A N 1
ATOM 3657 C CA . THR A 1 503 ? -16.678 -9.544 46.123 1.00 94.31 503 THR A CA 1
ATOM 3658 C C . THR A 1 503 ? -17.742 -8.727 45.398 1.00 94.31 503 THR A C 1
ATOM 3660 O O . THR A 1 503 ? -18.135 -7.677 45.916 1.00 94.31 503 THR A O 1
ATOM 3663 N N . PRO A 1 504 ? -18.190 -9.156 44.204 1.00 95.69 504 PRO A N 1
ATOM 3664 C CA . PRO A 1 504 ? -19.226 -8.443 43.474 1.00 95.69 504 PRO A CA 1
ATOM 3665 C C . PRO A 1 504 ? -20.545 -8.427 44.254 1.00 95.69 504 PRO A C 1
ATOM 3667 O O . PRO A 1 504 ? -20.912 -9.383 44.938 1.00 95.69 504 PRO A O 1
ATOM 3670 N N . THR A 1 505 ? -21.275 -7.324 44.133 1.00 96.38 505 THR A N 1
ATOM 3671 C CA . THR A 1 505 ? -22.619 -7.144 44.694 1.00 96.38 505 THR A CA 1
ATOM 3672 C C . THR A 1 505 ? -23.605 -6.841 43.576 1.00 96.38 505 THR A C 1
ATOM 3674 O O . THR A 1 505 ? -23.256 -6.142 42.633 1.00 96.38 505 THR A O 1
ATOM 3677 N N . GLY A 1 506 ? -24.835 -7.347 43.669 1.00 95.38 506 GLY A N 1
ATOM 3678 C CA . GLY A 1 506 ? -25.812 -7.236 42.579 1.00 95.38 506 GLY A CA 1
ATOM 3679 C C . GLY A 1 506 ? -25.665 -8.346 41.535 1.00 95.38 506 GLY A C 1
ATOM 3680 O O . GLY A 1 506 ? -25.026 -9.365 41.790 1.00 95.38 506 GLY A O 1
ATOM 3681 N N . ALA A 1 507 ? -26.315 -8.171 40.386 1.00 95.31 507 ALA A N 1
ATOM 3682 C CA . ALA A 1 507 ? -26.317 -9.138 39.291 1.00 95.31 507 ALA A CA 1
ATOM 3683 C C . ALA A 1 507 ? -26.498 -8.427 37.944 1.00 95.31 507 ALA A C 1
ATOM 3685 O O . ALA A 1 507 ? -27.078 -7.343 37.875 1.00 95.31 507 ALA A O 1
ATOM 3686 N N . PHE A 1 508 ? -26.026 -9.071 36.882 1.00 96.81 508 PHE A N 1
ATOM 3687 C CA . PHE A 1 508 ? -26.211 -8.618 35.509 1.00 96.81 508 PHE A CA 1
ATOM 3688 C C . PHE A 1 508 ? -27.562 -9.094 34.974 1.00 96.81 508 PHE A C 1
ATOM 3690 O O . PHE A 1 508 ? -28.025 -10.189 35.295 1.00 96.81 508 PHE A O 1
ATOM 3697 N N . THR A 1 509 ? -28.149 -8.307 34.083 1.00 96.19 509 THR A N 1
ATOM 3698 C CA . THR A 1 509 ? -29.114 -8.801 33.099 1.00 96.19 509 THR A CA 1
ATOM 3699 C C . THR A 1 509 ? -28.320 -9.324 31.912 1.00 96.19 509 THR A C 1
ATOM 3701 O O . THR A 1 509 ? -27.543 -8.582 31.322 1.00 96.19 509 THR A O 1
ATOM 3704 N N . ILE A 1 510 ? -28.470 -10.596 31.565 1.00 94.56 510 ILE A N 1
ATOM 3705 C CA . ILE A 1 510 ? -27.725 -11.175 30.445 1.00 94.56 510 ILE A CA 1
ATOM 3706 C C . ILE A 1 510 ? -28.478 -10.902 29.148 1.00 94.56 510 ILE A C 1
ATOM 3708 O O . ILE A 1 510 ? -29.660 -11.227 29.037 1.00 94.56 510 ILE A O 1
ATOM 3712 N N . SER A 1 511 ? -27.783 -10.320 28.178 1.00 92.75 511 SER A N 1
ATOM 3713 C CA . SER A 1 511 ? -28.239 -10.185 26.799 1.00 92.75 511 SER A CA 1
ATOM 3714 C C . SER A 1 511 ? -27.327 -11.026 25.921 1.00 92.75 511 SER A C 1
ATOM 3716 O O . SER A 1 511 ? -26.118 -10.836 25.919 1.00 92.75 511 SER A O 1
ATOM 3718 N N . SER A 1 512 ? -27.885 -11.989 25.199 1.00 88.44 512 SER A N 1
ATOM 3719 C CA . SER A 1 512 ? -27.136 -12.758 24.211 1.00 88.44 512 SER A CA 1
ATOM 3720 C C . SER A 1 512 ? -28.110 -13.445 23.259 1.00 88.44 512 SER A C 1
ATOM 3722 O O . SER A 1 512 ? -29.168 -13.890 23.714 1.00 88.44 512 SER A O 1
ATOM 3724 N N . PRO A 1 513 ? -27.777 -13.575 21.964 1.00 80.38 513 PRO A N 1
ATOM 3725 C CA . PRO A 1 513 ? -28.507 -14.468 21.069 1.00 80.38 513 PRO A CA 1
ATOM 3726 C C . PRO A 1 513 ? -28.196 -15.953 21.342 1.00 80.38 513 PRO A C 1
ATOM 3728 O O . PRO A 1 513 ? -28.888 -16.828 20.826 1.00 80.38 513 PRO A O 1
ATOM 3731 N N . TYR A 1 514 ? -27.179 -16.251 22.161 1.00 83.62 514 TYR A N 1
ATOM 3732 C CA . TYR A 1 514 ? -26.708 -17.605 22.449 1.00 83.62 514 TYR A CA 1
ATOM 3733 C C . TYR A 1 514 ? -27.080 -18.065 23.862 1.00 83.62 514 TYR A C 1
ATOM 3735 O O . TYR A 1 514 ? -27.355 -17.262 24.757 1.00 83.62 514 TYR A O 1
ATOM 3743 N N . THR A 1 515 ? -27.062 -19.382 24.080 1.00 86.00 515 THR A N 1
ATOM 3744 C CA . THR A 1 515 ? -27.309 -19.964 25.407 1.00 86.00 515 THR A CA 1
ATOM 3745 C C . THR A 1 515 ? -25.992 -20.199 26.141 1.00 86.00 515 THR A C 1
ATOM 3747 O O . THR A 1 515 ? -25.132 -20.934 25.658 1.00 86.00 515 THR A O 1
ATOM 3750 N N . TRP A 1 516 ? -25.868 -19.630 27.339 1.00 91.00 516 TRP A N 1
ATOM 3751 C CA . TRP A 1 516 ? -24.668 -19.714 28.172 1.00 91.00 516 TRP A CA 1
ATOM 3752 C C . TRP A 1 516 ? -24.944 -20.461 29.479 1.00 91.00 516 TRP A C 1
ATOM 3754 O O . TRP A 1 516 ? -25.969 -20.233 30.125 1.00 91.00 516 TRP A O 1
ATOM 3764 N N . ASP A 1 517 ? -24.014 -21.320 29.891 1.00 94.62 517 ASP A N 1
ATOM 3765 C CA . ASP A 1 517 ? -23.904 -21.765 31.277 1.00 94.62 517 ASP A CA 1
ATOM 3766 C C . ASP A 1 517 ? -23.193 -20.674 32.084 1.00 94.62 517 ASP A C 1
ATOM 3768 O O . ASP A 1 517 ? -22.053 -20.304 31.805 1.00 94.62 517 ASP A O 1
ATOM 3772 N N . LEU A 1 518 ? -23.907 -20.144 33.074 1.00 95.44 518 LEU A N 1
ATOM 3773 C CA . LEU A 1 518 ? -23.482 -19.030 33.920 1.00 95.44 518 LEU A CA 1
ATOM 3774 C C . LEU A 1 518 ? -23.217 -19.473 35.362 1.00 95.44 518 LEU A C 1
ATOM 3776 O O . LEU A 1 518 ? -23.055 -18.627 36.242 1.00 95.44 5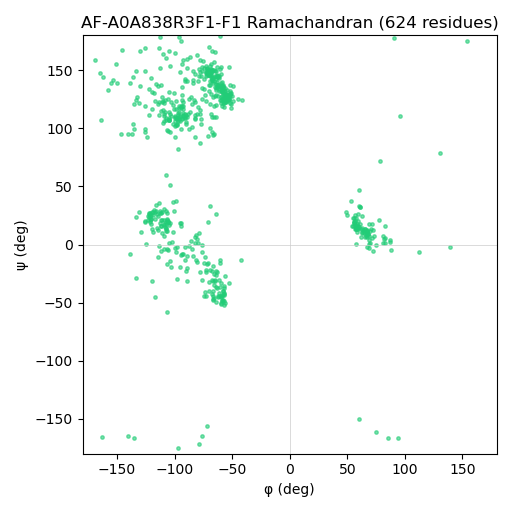18 LEU A O 1
ATOM 3780 N N . THR A 1 519 ? -23.204 -20.785 35.628 1.00 95.94 519 THR A N 1
ATOM 3781 C CA . THR A 1 519 ? -23.044 -21.356 36.977 1.00 95.94 519 THR A CA 1
ATOM 3782 C C . THR A 1 519 ? -21.803 -20.808 37.688 1.00 95.94 519 THR A C 1
ATOM 3784 O O . THR A 1 519 ? -21.830 -20.596 38.903 1.00 95.94 519 THR A O 1
ATOM 3787 N N . ASN A 1 520 ? -20.749 -20.521 36.920 1.00 96.25 520 ASN A N 1
ATOM 3788 C CA . ASN A 1 520 ? -19.456 -20.057 37.409 1.00 96.25 520 ASN A CA 1
ATOM 3789 C C . ASN A 1 520 ? -19.247 -18.530 37.303 1.00 96.25 520 ASN A C 1
ATOM 3791 O O . ASN A 1 520 ? -18.251 -18.011 37.817 1.00 96.25 520 ASN A O 1
ATOM 3795 N N . LEU A 1 521 ? -20.200 -17.780 36.731 1.00 96.31 521 LEU A N 1
ATOM 3796 C CA . LEU A 1 521 ? -20.032 -16.353 36.422 1.00 96.31 521 LEU A CA 1
ATOM 3797 C C . LEU A 1 521 ? -19.705 -15.510 37.661 1.00 96.31 521 LEU A C 1
ATOM 3799 O O . LEU A 1 521 ? -18.882 -14.606 37.589 1.00 96.31 521 LEU A O 1
ATOM 3803 N N . TYR A 1 522 ? -20.333 -15.788 38.804 1.00 95.25 522 TYR A N 1
ATOM 3804 C CA . TYR A 1 522 ? -20.139 -15.008 40.038 1.00 95.25 522 TYR A CA 1
ATOM 3805 C C . TYR A 1 522 ? -19.144 -15.635 41.022 1.00 95.25 522 TYR A C 1
ATOM 3807 O O . TYR A 1 522 ? -18.907 -15.070 42.088 1.00 95.25 522 TYR A O 1
ATOM 3815 N N . THR A 1 523 ? -18.592 -16.809 40.703 1.00 93.62 523 THR A N 1
ATOM 3816 C CA . THR A 1 523 ? -17.619 -17.510 41.552 1.00 93.62 523 THR A CA 1
ATOM 3817 C C . THR A 1 523 ? -16.219 -17.413 40.968 1.00 93.62 523 THR A C 1
ATOM 3819 O O . THR A 1 523 ? -15.332 -16.884 41.631 1.00 93.62 523 THR A O 1
ATOM 3822 N N . THR A 1 524 ? -16.023 -17.882 39.737 1.00 93.19 524 THR A N 1
ATOM 3823 C CA . THR A 1 524 ? -14.732 -17.830 39.037 1.00 93.19 524 THR A CA 1
ATOM 3824 C C . THR A 1 524 ? -14.704 -16.785 37.932 1.00 93.19 524 THR A C 1
ATOM 3826 O O . THR A 1 524 ? -13.616 -16.419 37.522 1.00 93.19 524 THR A O 1
ATOM 3829 N N . GLY A 1 525 ? -15.864 -16.285 37.485 1.00 94.88 525 GLY A N 1
ATOM 3830 C CA . GLY A 1 525 ? -15.950 -15.358 36.350 1.00 94.88 525 GLY A CA 1
ATOM 3831 C C . GLY A 1 525 ? -16.043 -16.045 34.989 1.00 94.88 525 GLY A C 1
ATOM 3832 O O . GLY A 1 525 ? -16.089 -15.366 33.966 1.00 94.88 525 GLY A O 1
ATOM 3833 N N . GLU A 1 526 ? -16.118 -17.374 34.983 1.00 96.12 526 GLU A N 1
ATOM 3834 C CA . GLU A 1 526 ? -16.207 -18.199 33.782 1.00 96.12 526 GLU A CA 1
ATOM 3835 C C . GLU A 1 526 ? -17.660 -18.321 33.293 1.00 96.12 526 GLU A C 1
ATOM 3837 O O . GLU A 1 526 ? -18.595 -18.486 34.087 1.00 96.12 526 GLU A O 1
ATOM 3842 N N . VAL A 1 527 ? -17.840 -18.294 31.973 1.00 95.62 527 VAL A N 1
ATOM 3843 C CA . VAL A 1 527 ? -19.072 -18.717 31.294 1.00 95.62 527 VAL A CA 1
ATOM 3844 C C . VAL A 1 527 ? -18.745 -19.768 30.245 1.00 95.62 527 VAL A C 1
ATOM 3846 O O . VAL A 1 527 ? -17.683 -19.721 29.632 1.00 95.62 527 VAL A O 1
ATOM 3849 N N . THR A 1 528 ? -19.665 -20.690 29.985 1.00 94.06 528 THR A N 1
ATOM 3850 C CA . THR A 1 528 ? -19.478 -21.706 28.939 1.00 94.06 528 THR A CA 1
ATOM 3851 C C . THR A 1 528 ? -20.576 -21.585 27.898 1.00 94.06 528 THR A C 1
ATOM 3853 O O . THR A 1 528 ? -21.757 -21.533 28.245 1.00 94.06 528 THR A O 1
ATOM 3856 N N . LEU A 1 529 ? -20.217 -21.562 26.613 1.00 91.00 529 LEU A N 1
ATOM 3857 C CA . LEU A 1 529 ? -21.208 -21.621 25.542 1.00 91.00 529 LEU A CA 1
ATOM 3858 C C . LEU A 1 529 ? -21.872 -23.005 25.568 1.00 91.00 529 LEU A C 1
ATOM 3860 O O . LEU A 1 529 ? -21.227 -24.005 25.264 1.00 91.00 529 LEU A O 1
ATOM 3864 N N . ALA A 1 530 ? -23.143 -23.087 25.964 1.00 82.25 530 ALA A N 1
ATOM 3865 C CA . ALA A 1 530 ? -23.795 -24.369 26.237 1.00 82.25 530 ALA A CA 1
ATOM 3866 C C . ALA A 1 530 ? -24.133 -25.140 24.950 1.00 82.25 530 ALA A C 1
ATOM 3868 O O . ALA A 1 530 ? -23.905 -26.347 24.870 1.00 82.25 530 ALA A O 1
ATOM 3869 N N . ALA A 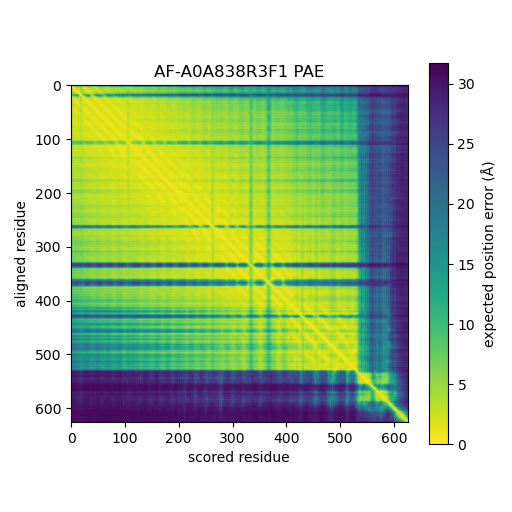1 531 ? -24.680 -24.439 23.955 1.00 65.06 531 ALA A N 1
ATOM 3870 C CA . ALA A 1 531 ? -24.953 -24.939 22.611 1.00 65.06 531 ALA A CA 1
ATOM 3871 C C . ALA A 1 531 ? -25.215 -23.756 21.667 1.00 65.06 531 ALA A C 1
ATOM 3873 O O . ALA A 1 531 ? -25.799 -22.749 22.086 1.00 65.06 531 ALA A O 1
ATOM 3874 N N . ALA A 1 532 ? -24.829 -23.893 20.397 1.00 56.78 532 ALA A N 1
ATOM 3875 C CA . ALA A 1 532 ? -25.300 -22.989 19.355 1.00 56.78 532 ALA A CA 1
ATOM 3876 C C . ALA A 1 532 ? -26.837 -23.126 19.225 1.00 56.78 532 ALA A C 1
ATOM 3878 O O . ALA A 1 532 ? -27.361 -24.241 19.343 1.00 56.78 532 ALA A O 1
ATOM 3879 N N . PRO A 1 533 ? -27.598 -22.026 19.089 1.00 53.97 533 PRO A N 1
ATOM 3880 C CA . PRO A 1 533 ? -29.046 -22.108 18.951 1.00 53.97 533 PRO A CA 1
ATOM 3881 C C . PRO A 1 533 ? -29.409 -22.876 17.673 1.00 53.97 533 PRO A C 1
ATOM 3883 O O . PRO A 1 533 ? -28.837 -22.628 16.621 1.00 53.97 533 PRO A O 1
ATOM 3886 N N . SER A 1 534 ? -30.403 -23.770 17.738 1.00 53.75 534 SER A N 1
ATOM 3887 C CA . SER A 1 534 ? -31.026 -24.313 16.526 1.00 53.75 534 SER A CA 1
ATOM 3888 C C . SER A 1 534 ? -31.866 -23.205 15.883 1.00 53.75 534 SER A C 1
ATOM 3890 O O . SER A 1 534 ? -33.010 -22.978 16.299 1.00 53.75 534 SER A O 1
ATOM 3892 N N . LEU A 1 535 ? -31.295 -22.464 14.937 1.00 58.06 535 LEU A N 1
ATOM 3893 C CA . LEU A 1 535 ? -32.000 -21.374 14.268 1.00 58.06 535 LEU A CA 1
ATOM 3894 C C . LEU A 1 535 ? -33.024 -21.945 13.278 1.00 58.06 535 LEU A C 1
ATOM 3896 O O . LEU A 1 535 ? -32.750 -22.862 12.507 1.00 58.06 535 LEU A O 1
ATOM 3900 N N . LEU A 1 536 ? -34.244 -21.406 13.297 1.00 53.59 536 LEU A N 1
ATOM 3901 C CA . LEU A 1 536 ? -35.219 -21.681 12.243 1.00 53.59 536 LEU A CA 1
ATOM 3902 C C . LEU A 1 536 ? -34.682 -21.068 10.942 1.00 53.59 536 LEU A C 1
ATOM 3904 O O . LEU A 1 536 ? -34.640 -19.847 10.824 1.00 53.59 536 LEU A O 1
ATOM 3908 N N . GLY A 1 537 ? -34.264 -21.913 9.999 1.00 58.06 537 GLY A N 1
ATOM 3909 C CA . GLY A 1 537 ? -33.647 -21.486 8.739 1.00 58.06 537 GLY A CA 1
ATOM 3910 C C . GLY A 1 537 ? -32.166 -21.845 8.593 1.00 58.06 537 GLY A C 1
ATOM 3911 O O . GLY A 1 537 ? -31.644 -21.661 7.500 1.00 58.06 537 GLY A O 1
ATOM 3912 N N . ASP A 1 538 ? -31.534 -22.388 9.638 1.00 61.88 538 ASP A N 1
ATOM 3913 C CA . ASP A 1 538 ? -30.194 -22.990 9.587 1.00 61.88 538 ASP A CA 1
ATOM 3914 C C . ASP A 1 538 ? -30.308 -24.399 8.976 1.00 61.88 538 ASP A C 1
ATOM 3916 O O . ASP A 1 538 ? -30.596 -25.399 9.645 1.00 61.88 538 ASP A O 1
ATOM 3920 N N . PHE A 1 539 ? -30.231 -24.459 7.649 1.00 63.50 539 PHE A N 1
ATOM 3921 C CA . PHE A 1 539 ? -30.422 -25.677 6.866 1.00 63.50 539 PHE A CA 1
ATOM 3922 C C . PHE A 1 539 ? -29.126 -26.456 6.668 1.00 63.50 539 PHE A C 1
ATOM 3924 O O . PHE A 1 539 ? -29.184 -27.640 6.318 1.00 63.50 539 PHE A O 1
ATOM 3931 N N . ASN A 1 540 ? -27.974 -25.810 6.831 1.00 61.66 540 ASN A N 1
ATOM 3932 C CA . ASN A 1 540 ? -26.673 -26.464 6.724 1.00 61.66 540 ASN A CA 1
ATOM 3933 C C . ASN A 1 540 ? -26.126 -26.923 8.095 1.00 61.66 540 ASN A C 1
ATOM 3935 O O . ASN A 1 540 ? -25.186 -27.722 8.123 1.00 61.66 540 ASN A O 1
ATOM 3939 N N . GLY A 1 541 ? -26.773 -26.526 9.195 1.00 58.44 541 GLY A N 1
ATOM 3940 C CA . GLY A 1 541 ? -26.435 -26.895 10.564 1.00 58.44 541 GLY A CA 1
ATOM 3941 C C . GLY A 1 541 ? -25.236 -26.131 11.127 1.00 58.44 541 GLY A C 1
ATOM 3942 O O . GLY A 1 541 ? -24.593 -26.656 12.040 1.00 58.44 541 GLY A O 1
ATOM 3943 N N . ASP A 1 542 ? -24.897 -24.966 10.568 1.00 57.62 542 ASP A N 1
ATOM 3944 C CA . ASP A 1 542 ? -23.786 -24.115 11.017 1.00 57.62 542 ASP A CA 1
ATOM 3945 C C . ASP A 1 542 ? -24.199 -23.065 12.062 1.00 57.62 542 ASP A C 1
ATOM 3947 O O . ASP A 1 542 ? -23.350 -22.391 12.651 1.00 57.62 542 ASP A O 1
ATOM 3951 N N . SER A 1 543 ? -25.493 -23.018 12.388 1.00 59.78 543 SER A N 1
ATOM 3952 C CA . SER A 1 543 ? -26.084 -22.130 13.389 1.00 59.78 543 SER A CA 1
ATOM 3953 C C . SER A 1 543 ? -25.949 -20.637 13.072 1.00 59.78 543 SER A C 1
ATOM 3955 O O . SER A 1 543 ? -26.039 -19.816 13.990 1.00 59.78 543 SER A O 1
ATOM 3957 N N . ASP A 1 544 ? -25.806 -20.290 11.789 1.00 59.00 544 ASP A N 1
ATOM 3958 C CA . ASP A 1 544 ? -26.105 -18.984 11.192 1.00 59.00 544 ASP A CA 1
ATOM 3959 C C . ASP A 1 544 ? -27.293 -19.136 10.207 1.00 59.00 544 ASP A C 1
ATOM 3961 O O . ASP A 1 544 ? -27.773 -20.237 9.959 1.00 59.00 544 ASP A O 1
ATOM 3965 N N . VAL A 1 545 ? -27.867 -18.030 9.723 1.00 60.62 545 VAL A N 1
ATOM 3966 C CA . VAL A 1 545 ? -28.843 -18.047 8.617 1.00 60.62 545 VAL A CA 1
ATOM 3967 C C . VAL A 1 545 ? -28.332 -17.137 7.507 1.00 60.62 545 VAL A C 1
ATOM 3969 O O . VAL A 1 545 ? -28.589 -15.924 7.494 1.00 60.62 545 VAL A O 1
ATOM 3972 N N . ASP A 1 546 ? -27.603 -17.727 6.562 1.00 61.97 546 ASP A N 1
ATOM 3973 C CA . ASP A 1 546 ? -26.813 -17.015 5.563 1.00 61.97 546 ASP A CA 1
ATOM 3974 C C . ASP A 1 546 ? -26.966 -17.569 4.120 1.00 61.97 546 ASP A C 1
ATOM 3976 O O . ASP A 1 546 ? -27.899 -18.294 3.758 1.00 61.97 546 ASP A O 1
ATOM 3980 N N . GLY A 1 547 ? -26.075 -17.165 3.207 1.00 60.28 547 GLY A N 1
ATOM 3981 C CA . GLY A 1 547 ? -26.111 -17.642 1.819 1.00 60.28 547 GLY A CA 1
ATOM 3982 C C . GLY A 1 547 ? -25.873 -19.156 1.660 1.00 60.28 547 GLY A C 1
ATOM 3983 O O . GLY A 1 547 ? -26.333 -19.752 0.675 1.00 60.28 547 GLY A O 1
ATOM 3984 N N . GLY A 1 548 ? -25.169 -19.779 2.605 1.00 61.31 548 GLY A N 1
ATOM 3985 C CA . GLY A 1 548 ? -24.958 -21.218 2.723 1.00 61.31 548 GLY A CA 1
ATOM 3986 C C . GLY A 1 548 ? -26.251 -21.964 3.041 1.00 61.31 548 GLY A C 1
ATOM 3987 O O . GLY A 1 548 ? -26.534 -22.986 2.403 1.00 61.31 548 GLY A O 1
ATOM 3988 N N . ASP A 1 549 ? -27.095 -21.404 3.902 1.00 62.62 549 ASP A N 1
ATOM 3989 C CA . ASP A 1 549 ? -28.429 -21.932 4.190 1.00 62.62 549 ASP A CA 1
ATOM 3990 C C . ASP A 1 549 ? -29.360 -21.830 3.008 1.00 62.62 549 ASP A C 1
ATOM 3992 O O . ASP A 1 549 ? -30.010 -22.809 2.652 1.00 62.62 549 ASP A O 1
ATOM 3996 N N . LEU A 1 550 ? -29.365 -20.692 2.312 1.00 64.06 550 LEU A N 1
ATOM 3997 C CA . LEU A 1 550 ? -30.131 -20.546 1.076 1.00 64.06 550 LEU A CA 1
ATOM 3998 C C . LEU A 1 550 ? -29.721 -21.600 0.036 1.00 64.06 550 LEU A C 1
ATOM 4000 O O . LEU A 1 550 ? -30.555 -22.094 -0.728 1.00 64.06 550 LEU A O 1
ATOM 4004 N N . THR A 1 551 ? -28.434 -21.946 -0.012 1.00 65.62 551 THR A N 1
ATOM 4005 C CA . THR A 1 551 ? -27.896 -22.960 -0.927 1.00 65.62 551 THR A CA 1
ATOM 4006 C C . THR A 1 551 ? -28.301 -24.371 -0.501 1.00 65.62 551 THR A C 1
ATOM 4008 O O . THR A 1 551 ? -28.744 -25.159 -1.340 1.00 65.62 551 THR A O 1
ATOM 4011 N N . SER A 1 552 ? -28.211 -24.677 0.792 1.00 65.44 552 SER A N 1
ATOM 4012 C CA . SER A 1 552 ? -28.569 -25.981 1.367 1.00 65.44 552 SER A CA 1
ATOM 4013 C C . SER A 1 552 ? -30.076 -26.225 1.332 1.00 65.44 552 SER A C 1
ATOM 4015 O O . SER A 1 552 ? -30.527 -27.300 0.933 1.00 65.44 552 SER A O 1
ATOM 4017 N N . TRP A 1 553 ? -30.861 -25.188 1.608 1.00 65.50 553 TRP A N 1
ATOM 4018 C CA . TRP A 1 553 ? -32.304 -25.145 1.421 1.00 65.50 553 TRP A CA 1
ATOM 4019 C C . TRP A 1 553 ? -32.692 -25.432 -0.030 1.00 65.50 553 TRP A C 1
ATOM 4021 O O . TRP A 1 553 ? -33.449 -26.368 -0.286 1.00 65.50 553 TRP A O 1
ATOM 4031 N N . LYS A 1 554 ? -32.105 -24.717 -1.004 1.00 62.56 554 LYS A N 1
ATOM 4032 C CA . LYS A 1 554 ? -32.334 -24.960 -2.443 1.00 62.56 554 LYS A CA 1
ATOM 4033 C C . LYS A 1 554 ? -31.934 -26.369 -2.884 1.00 62.56 554 LYS A C 1
ATOM 4035 O O . LYS A 1 554 ? -32.552 -26.911 -3.796 1.00 62.56 554 LYS A O 1
ATOM 4040 N N . ALA A 1 555 ? -30.903 -26.950 -2.272 1.00 61.97 555 ALA A N 1
ATOM 4041 C CA . ALA A 1 555 ? -30.449 -28.306 -2.572 1.00 61.97 555 ALA A CA 1
ATOM 4042 C C . ALA A 1 555 ? -31.359 -29.392 -1.962 1.00 61.97 555 ALA A C 1
ATOM 4044 O O . ALA A 1 555 ? -31.486 -30.473 -2.541 1.00 61.97 555 ALA A O 1
ATOM 4045 N N . GLY A 1 556 ? -31.989 -29.116 -0.814 1.00 54.38 556 GLY A N 1
ATOM 4046 C CA . GLY A 1 556 ? -32.871 -30.039 -0.091 1.00 54.38 556 GLY A CA 1
ATOM 4047 C C . GLY A 1 556 ? -34.355 -29.959 -0.473 1.00 54.38 556 GLY A C 1
ATOM 4048 O O . GLY A 1 556 ? -35.087 -30.940 -0.290 1.00 54.38 556 GLY A O 1
ATOM 4049 N N . PHE A 1 557 ? -34.812 -28.833 -1.031 1.00 52.44 557 PHE A N 1
ATOM 4050 C CA . PHE A 1 557 ? -36.200 -28.640 -1.460 1.00 52.44 557 PHE A CA 1
ATOM 4051 C C . PHE A 1 557 ? -36.536 -29.555 -2.654 1.00 52.44 557 PHE A C 1
ATOM 4053 O O . PHE A 1 557 ? -36.230 -29.262 -3.808 1.00 52.44 557 PHE A O 1
ATOM 4060 N N . GLY A 1 558 ? -37.149 -30.710 -2.362 1.00 43.56 558 GLY A N 1
ATOM 4061 C CA . GLY A 1 558 ? -37.559 -31.714 -3.355 1.00 43.56 558 GLY A CA 1
ATOM 4062 C C . GLY A 1 558 ? -37.324 -33.183 -2.974 1.00 43.56 558 GLY A C 1
ATOM 4063 O O . GLY A 1 558 ? -37.702 -34.060 -3.752 1.00 43.56 558 GLY A O 1
ATOM 4064 N N . LEU A 1 559 ? -36.727 -33.481 -1.808 1.00 45.84 559 LEU A N 1
ATOM 4065 C CA . LEU A 1 559 ? -36.384 -34.859 -1.402 1.00 45.84 559 LEU A CA 1
ATOM 4066 C C . LEU A 1 559 ? -37.139 -35.412 -0.178 1.00 45.84 559 LEU A C 1
ATOM 4068 O O . LEU A 1 559 ? -37.077 -36.621 0.050 1.00 45.84 559 LEU A O 1
ATOM 4072 N N . SER A 1 560 ? -37.883 -34.604 0.583 1.00 41.12 560 SER A N 1
ATOM 4073 C CA . SER A 1 560 ? -38.689 -35.086 1.715 1.00 41.12 560 SER A CA 1
ATOM 4074 C C . SER A 1 560 ? -40.183 -34.820 1.502 1.00 41.12 560 SER A C 1
ATOM 4076 O O . SER A 1 560 ? -40.615 -33.725 1.154 1.00 41.12 560 SER A O 1
ATOM 4078 N N . SER A 1 561 ? -40.999 -35.854 1.702 1.00 41.31 561 SER A N 1
ATOM 4079 C CA . SER A 1 561 ? -42.457 -35.838 1.512 1.00 41.31 561 SER A CA 1
ATOM 4080 C C . SER A 1 561 ? -43.240 -35.189 2.666 1.00 41.31 561 SER A C 1
ATOM 4082 O O . SER A 1 561 ? -44.460 -35.324 2.714 1.00 41.31 561 SER A O 1
ATOM 4084 N N . GLU A 1 562 ? -42.562 -34.530 3.611 1.00 39.56 562 GLU A N 1
ATOM 4085 C CA . GLU A 1 562 ? -43.140 -34.076 4.889 1.00 39.56 562 GLU A CA 1
ATOM 4086 C C . GLU A 1 562 ? -42.877 -32.597 5.221 1.00 39.56 562 GLU A C 1
ATOM 4088 O O . GLU A 1 562 ? -43.183 -32.167 6.331 1.00 39.56 562 GLU A O 1
ATOM 4093 N N . ALA A 1 563 ? -42.373 -31.786 4.282 1.00 43.34 563 ALA A N 1
ATOM 4094 C CA . ALA A 1 563 ? -42.304 -30.337 4.477 1.00 43.34 563 ALA A CA 1
ATOM 4095 C C . ALA A 1 563 ? -43.734 -29.770 4.530 1.00 43.34 563 ALA A C 1
ATOM 4097 O O . ALA A 1 563 ? -44.382 -29.555 3.505 1.00 43.34 563 ALA A O 1
ATOM 4098 N N . THR A 1 564 ? -44.281 -29.615 5.736 1.00 43.47 564 THR A N 1
ATOM 4099 C CA . THR A 1 564 ? -45.636 -29.099 5.931 1.00 43.47 564 THR A CA 1
ATOM 4100 C C . THR A 1 564 ? -45.607 -27.602 6.190 1.00 43.47 564 THR A C 1
ATOM 4102 O O . THR A 1 564 ? -44.704 -27.064 6.820 1.00 43.47 564 THR A O 1
ATOM 4105 N N . ARG A 1 565 ? -46.677 -26.952 5.734 1.00 41.78 565 ARG A N 1
ATOM 4106 C CA . ARG A 1 565 ? -47.054 -25.533 5.825 1.00 41.78 565 ARG A CA 1
ATOM 4107 C C . ARG A 1 565 ? -46.817 -24.823 7.173 1.00 41.78 565 ARG A C 1
ATOM 4109 O O . ARG A 1 565 ? -46.899 -23.609 7.235 1.00 41.78 565 ARG A O 1
ATOM 4116 N N . ALA A 1 566 ? -46.547 -25.560 8.249 1.00 43.59 566 ALA A N 1
ATOM 4117 C CA . ALA A 1 566 ? -46.176 -25.014 9.555 1.00 43.59 566 ALA A CA 1
ATOM 4118 C C . ALA A 1 566 ? -44.667 -24.700 9.690 1.00 43.59 566 ALA A C 1
ATOM 4120 O O . ALA A 1 566 ? -44.257 -24.200 10.732 1.00 43.59 566 ALA A O 1
ATOM 4121 N N . GLN A 1 567 ? -43.848 -25.017 8.677 1.00 51.09 567 GLN A N 1
ATOM 4122 C CA . GLN A 1 567 ? -42.379 -24.935 8.718 1.00 51.09 567 GLN A CA 1
ATOM 4123 C C . GLN A 1 567 ? -41.754 -24.082 7.594 1.00 51.09 567 GLN A C 1
ATOM 4125 O O . GLN A 1 567 ? -40.534 -24.012 7.534 1.00 51.09 567 GLN A O 1
ATOM 4130 N N . GLY A 1 568 ? -42.540 -23.475 6.691 1.00 54.62 568 GLY A N 1
ATOM 4131 C CA . GLY A 1 568 ? -42.009 -22.928 5.426 1.00 54.62 568 GLY A CA 1
ATOM 4132 C C . GLY A 1 568 ? -42.446 -21.517 5.021 1.00 54.62 568 GLY A C 1
ATOM 4133 O O . GLY A 1 568 ? -41.679 -20.855 4.345 1.00 54.62 568 GLY A O 1
ATOM 4134 N N . ASP A 1 569 ? -43.642 -21.085 5.427 1.00 61.50 569 ASP A N 1
ATOM 4135 C CA . ASP A 1 569 ? -44.283 -19.827 5.000 1.00 61.50 569 ASP A CA 1
ATOM 4136 C C . ASP A 1 569 ? -44.017 -18.747 6.063 1.00 61.50 569 ASP A C 1
ATOM 4138 O O . ASP A 1 569 ? -44.771 -18.580 7.029 1.00 61.50 569 ASP A O 1
ATOM 4142 N N . ALA A 1 570 ? -42.837 -18.136 5.978 1.00 61.41 570 ALA A N 1
ATOM 4143 C CA . ALA A 1 570 ? -42.307 -17.195 6.955 1.00 61.41 570 ALA A CA 1
ATOM 4144 C C . ALA A 1 570 ? -42.920 -15.796 6.821 1.00 61.41 570 ALA A C 1
ATOM 4146 O O . ALA A 1 570 ? -42.907 -15.036 7.798 1.00 61.41 570 ALA A O 1
ATOM 4147 N N . ASP A 1 571 ? -43.433 -15.439 5.641 1.00 64.38 571 ASP A N 1
ATOM 4148 C CA . ASP A 1 571 ? -44.059 -14.139 5.388 1.00 64.38 571 ASP A CA 1
ATOM 4149 C C . ASP A 1 571 ? -45.599 -14.176 5.279 1.00 64.38 571 ASP A C 1
ATOM 4151 O O . ASP A 1 571 ? -46.247 -13.123 5.328 1.00 64.38 571 ASP A O 1
ATOM 4155 N N . GLY A 1 572 ? -46.196 -15.370 5.320 1.00 62.22 572 GLY A N 1
ATOM 4156 C CA . GLY A 1 572 ? -47.630 -15.599 5.486 1.00 62.22 572 GLY A CA 1
ATOM 4157 C C . GLY A 1 572 ? -48.434 -15.480 4.193 1.00 62.22 572 GLY A C 1
ATOM 4158 O O . GLY A 1 572 ? -49.663 -15.310 4.259 1.00 62.22 572 GLY A O 1
ATOM 4159 N N . ASP A 1 573 ? -47.778 -15.516 3.035 1.00 68.44 573 ASP A N 1
ATOM 4160 C CA . ASP A 1 573 ? -48.408 -15.349 1.729 1.00 68.44 573 ASP A CA 1
ATOM 4161 C C . ASP A 1 573 ? -48.948 -16.659 1.121 1.00 68.44 573 ASP A C 1
ATOM 4163 O O . ASP A 1 573 ? -49.689 -16.633 0.129 1.00 68.44 573 ASP A O 1
ATOM 4167 N N . GLN A 1 574 ? -48.745 -17.772 1.835 1.00 58.41 574 GLN A N 1
ATOM 4168 C CA . GLN A 1 574 ? -49.196 -19.122 1.505 1.00 58.41 574 GLN A CA 1
ATOM 4169 C C . GLN A 1 574 ? -48.449 -19.790 0.350 1.00 58.41 574 GLN A C 1
ATOM 4171 O O . GLN A 1 574 ? -48.918 -20.848 -0.089 1.00 58.41 574 GLN A O 1
ATOM 4176 N N . ASP A 1 575 ? -47.316 -19.249 -0.094 1.00 58.81 575 ASP A N 1
ATOM 4177 C CA . ASP A 1 575 ? -46.313 -19.992 -0.848 1.00 58.81 575 ASP A CA 1
ATOM 4178 C C . ASP A 1 575 ? -45.007 -20.164 -0.041 1.00 58.81 575 ASP A C 1
ATOM 4180 O O . ASP A 1 575 ? -44.984 -19.922 1.164 1.00 58.81 575 ASP A O 1
ATOM 4184 N N . VAL A 1 576 ? -44.014 -20.850 -0.618 1.00 55.62 576 VAL A N 1
ATOM 4185 C CA . VAL A 1 576 ? -42.714 -21.084 0.033 1.00 55.62 576 VAL A CA 1
ATOM 4186 C C . VAL A 1 576 ? -41.620 -20.824 -1.001 1.00 55.62 576 VAL A C 1
ATOM 4188 O O . VAL A 1 576 ? -41.356 -21.676 -1.860 1.00 55.62 576 VAL A O 1
ATOM 4191 N N . ASP A 1 577 ? -41.006 -19.645 -0.953 1.00 63.78 577 ASP A N 1
ATOM 4192 C CA . ASP A 1 577 ? -40.029 -19.150 -1.914 1.00 63.78 577 ASP A CA 1
ATOM 4193 C C . ASP A 1 577 ? -38.845 -18.381 -1.267 1.00 63.78 577 ASP A C 1
ATOM 4195 O O . ASP A 1 577 ? -38.508 -18.533 -0.092 1.00 63.78 577 ASP A O 1
ATOM 4199 N N . GLY A 1 578 ? -38.076 -17.638 -2.072 1.00 58.50 578 GLY A N 1
ATOM 4200 C CA . GLY A 1 578 ? -36.917 -16.889 -1.569 1.00 58.50 578 GLY A CA 1
ATOM 4201 C C . GLY A 1 578 ? -37.275 -15.728 -0.628 1.00 58.50 578 GLY A C 1
ATOM 4202 O O . GLY A 1 578 ? -36.397 -15.248 0.093 1.00 58.50 578 GLY A O 1
ATOM 4203 N N . ALA A 1 579 ? -38.523 -15.260 -0.634 1.00 64.56 579 ALA A N 1
ATOM 4204 C CA . ALA A 1 579 ? -39.045 -14.247 0.271 1.00 64.56 579 ALA A CA 1
ATOM 4205 C C . ALA A 1 579 ? -39.188 -14.784 1.701 1.00 64.56 579 ALA A C 1
ATOM 4207 O O . ALA A 1 579 ? -38.878 -14.039 2.637 1.00 64.56 579 ALA A O 1
ATOM 4208 N N . ASP A 1 580 ? -39.492 -16.076 1.867 1.00 60.97 580 ASP A N 1
ATOM 4209 C CA . ASP A 1 580 ? -39.509 -16.755 3.167 1.00 60.97 580 ASP A CA 1
ATOM 4210 C C . ASP A 1 580 ? -38.123 -16.876 3.777 1.00 60.97 580 ASP A C 1
ATOM 4212 O O . ASP A 1 580 ? -37.937 -16.568 4.954 1.00 60.97 580 ASP A O 1
ATOM 4216 N N . PHE A 1 581 ? -37.121 -17.227 2.962 1.00 64.12 581 PHE A N 1
ATOM 4217 C CA . PHE A 1 581 ? -35.726 -17.222 3.404 1.00 64.12 581 PHE A CA 1
ATOM 4218 C C . PHE A 1 581 ? -35.308 -15.830 3.883 1.00 64.12 581 PHE A C 1
ATOM 4220 O O . PHE A 1 581 ? -34.713 -15.684 4.947 1.00 64.12 581 PHE A O 1
ATOM 4227 N N . LEU A 1 582 ? -35.676 -14.783 3.140 1.00 62.69 582 LEU A N 1
ATOM 4228 C CA . LEU A 1 582 ? -35.450 -13.411 3.587 1.00 62.69 582 LEU A CA 1
ATOM 4229 C C . LEU A 1 582 ? -36.272 -13.072 4.842 1.00 62.69 582 LEU A C 1
ATOM 4231 O O . LEU A 1 582 ? -35.845 -12.245 5.644 1.00 62.69 582 LEU A O 1
ATOM 4235 N N . GLY A 1 583 ? -37.445 -13.678 5.023 1.00 63.62 583 GLY A N 1
ATOM 4236 C CA . GLY A 1 583 ? -38.249 -13.619 6.241 1.00 63.62 583 GLY A CA 1
ATOM 4237 C C . GLY A 1 583 ? -37.498 -14.173 7.449 1.00 63.62 583 GLY A C 1
ATOM 4238 O O . GLY A 1 583 ? -37.365 -13.459 8.443 1.00 63.62 583 GLY A O 1
ATOM 4239 N N . TRP A 1 584 ? -36.940 -15.381 7.336 1.00 61.03 584 TRP A N 1
ATOM 4240 C CA . TRP A 1 584 ? -36.104 -16.006 8.366 1.00 61.03 584 TRP A CA 1
ATOM 4241 C C . TRP A 1 584 ? -34.813 -15.223 8.610 1.00 61.03 584 TRP A C 1
ATOM 4243 O O . TRP A 1 584 ? -34.550 -14.827 9.743 1.00 61.03 584 TRP A O 1
ATOM 4253 N N . GLN A 1 585 ? -34.069 -14.872 7.559 1.00 60.62 585 GLN A N 1
ATOM 4254 C CA . GLN A 1 585 ? -32.838 -14.084 7.667 1.00 60.62 585 GLN A CA 1
ATOM 4255 C C . GLN A 1 585 ? -33.076 -12.734 8.367 1.00 60.62 585 GLN A C 1
ATOM 4257 O O . GLN A 1 585 ? -32.256 -12.301 9.166 1.00 60.62 585 GLN A O 1
ATOM 4262 N N . ARG A 1 586 ? -34.216 -12.068 8.135 1.00 63.06 586 ARG A N 1
ATOM 4263 C CA . ARG A 1 586 ? -34.566 -10.816 8.835 1.00 63.06 586 ARG A CA 1
ATOM 4264 C C . ARG A 1 586 ? -34.958 -11.012 10.302 1.00 63.06 586 ARG A C 1
ATOM 4266 O O . ARG A 1 586 ? -34.911 -10.044 11.056 1.00 63.06 586 ARG A O 1
ATOM 4273 N N . GLN A 1 587 ? -35.408 -12.205 10.685 1.00 56.00 587 GLN A N 1
ATOM 4274 C CA . GLN A 1 587 ? -35.824 -12.517 12.055 1.00 56.00 587 GLN A CA 1
ATOM 4275 C C . GLN A 1 587 ? -34.664 -13.024 12.921 1.00 56.00 587 GLN A C 1
ATOM 4277 O O . GLN A 1 587 ? -34.688 -12.784 14.127 1.00 56.00 587 GLN A O 1
ATOM 4282 N N . VAL A 1 588 ? -33.676 -13.711 12.331 1.00 54.62 588 VAL A N 1
ATOM 4283 C CA . VAL A 1 588 ? -32.602 -14.396 13.077 1.00 54.62 588 VAL A CA 1
ATOM 4284 C C . VAL A 1 588 ? -31.186 -14.272 12.485 1.00 54.62 588 VAL A C 1
ATOM 4286 O O . VAL A 1 588 ? -30.241 -14.674 13.152 1.00 54.62 588 VAL A O 1
ATOM 4289 N N . GLY A 1 589 ? -31.008 -13.715 11.282 1.00 51.16 589 GLY A N 1
ATOM 4290 C CA . GLY A 1 589 ? -29.702 -13.594 10.616 1.00 51.16 589 GLY A CA 1
ATOM 4291 C C . GLY A 1 589 ? -28.945 -12.299 10.948 1.00 51.16 589 GLY A C 1
ATOM 4292 O O . GLY A 1 589 ? -29.540 -11.256 11.224 1.00 51.16 589 GLY A O 1
ATOM 4293 N N . ILE A 1 590 ? -27.612 -12.360 10.888 1.00 48.31 590 ILE A N 1
ATOM 4294 C CA . ILE A 1 590 ? -26.678 -11.274 11.263 1.00 48.31 590 ILE A CA 1
ATOM 4295 C C . ILE A 1 590 ? -26.032 -10.552 10.057 1.00 48.31 590 ILE A C 1
ATOM 4297 O O . ILE A 1 590 ? -25.247 -9.620 10.241 1.00 48.31 590 ILE A O 1
ATOM 4301 N N . GLY A 1 591 ? -26.383 -10.931 8.820 1.00 46.47 591 GLY A N 1
ATOM 4302 C CA . GLY A 1 591 ? -25.825 -10.387 7.570 1.00 46.47 591 GLY A CA 1
ATOM 4303 C C . GLY A 1 591 ? -26.783 -9.519 6.736 1.00 46.47 591 GLY A C 1
ATOM 4304 O O . GLY A 1 591 ? -28.003 -9.548 6.902 1.00 46.47 591 GLY A O 1
ATOM 4305 N N . ALA A 1 592 ? -26.231 -8.744 5.791 1.00 39.25 592 ALA A N 1
ATOM 4306 C CA . ALA A 1 592 ? -27.026 -8.017 4.798 1.00 39.25 592 ALA A CA 1
ATOM 4307 C C . ALA A 1 592 ? -27.769 -9.007 3.874 1.00 39.25 592 ALA A C 1
ATOM 4309 O O . ALA A 1 592 ? -27.155 -9.970 3.405 1.00 39.25 592 ALA A O 1
ATOM 4310 N N . PRO A 1 593 ? -29.064 -8.789 3.574 1.00 40.56 593 PRO A N 1
ATOM 4311 C CA . PRO A 1 593 ? -29.848 -9.739 2.796 1.00 40.56 593 PRO A CA 1
ATOM 4312 C C . PRO A 1 593 ? -29.271 -9.924 1.390 1.00 40.56 593 PRO A C 1
ATOM 4314 O O . PRO A 1 593 ? -28.980 -8.950 0.689 1.00 40.56 593 PRO A O 1
ATOM 4317 N N . ALA A 1 594 ? -29.148 -11.177 0.950 1.00 41.88 594 ALA A N 1
ATOM 4318 C CA . ALA A 1 594 ? -28.814 -11.470 -0.438 1.00 41.88 594 ALA A CA 1
ATOM 4319 C C . ALA A 1 594 ? -29.951 -10.972 -1.350 1.00 41.88 594 ALA A C 1
ATOM 4321 O O . ALA A 1 594 ? -31.129 -11.217 -1.088 1.00 41.88 594 ALA A O 1
ATOM 4322 N N . ILE A 1 595 ? -29.619 -10.270 -2.437 1.00 39.62 595 ILE A N 1
ATOM 4323 C CA . ILE A 1 595 ? -30.616 -9.786 -3.402 1.00 39.62 595 ILE A CA 1
ATOM 4324 C C . ILE A 1 595 ? -31.284 -11.006 -4.058 1.00 39.62 595 ILE A C 1
ATOM 4326 O O . ILE A 1 595 ? -30.654 -11.720 -4.840 1.00 39.62 595 ILE A O 1
ATOM 4330 N N . ALA A 1 596 ? -32.554 -11.262 -3.737 1.00 37.16 596 ALA A N 1
ATOM 4331 C CA . ALA A 1 596 ? -33.288 -12.401 -4.276 1.00 37.16 596 ALA A CA 1
ATOM 4332 C C . ALA A 1 596 ? -33.456 -12.293 -5.803 1.00 37.16 596 ALA A C 1
ATOM 4334 O O . ALA A 1 596 ? -33.953 -11.297 -6.331 1.00 37.16 596 ALA A O 1
ATOM 4335 N N . SER A 1 597 ? -33.089 -13.355 -6.525 1.00 37.44 597 SER A N 1
ATOM 4336 C CA . SER A 1 597 ? -33.507 -13.546 -7.915 1.00 37.44 597 SER A CA 1
ATOM 4337 C C . SER A 1 597 ? -34.970 -14.000 -7.942 1.00 37.44 597 SER A C 1
ATOM 4339 O O . SER A 1 597 ? -35.300 -15.020 -7.343 1.00 37.44 597 SER A O 1
ATOM 4341 N N . SER A 1 598 ? -35.822 -13.285 -8.673 1.00 34.66 598 SER A N 1
ATOM 4342 C CA . SER A 1 598 ? -37.290 -13.414 -8.742 1.00 34.66 598 SER A CA 1
ATOM 4343 C C . SER A 1 598 ? -37.847 -14.682 -9.425 1.00 34.66 598 SER A C 1
ATOM 4345 O O . SER A 1 598 ? -38.894 -14.641 -10.076 1.00 34.66 598 SER A O 1
ATOM 4347 N N . ALA A 1 599 ? -37.171 -15.825 -9.323 1.00 37.53 599 ALA A N 1
ATOM 4348 C CA . ALA A 1 599 ? -37.624 -17.062 -9.952 1.00 37.53 599 ALA A CA 1
ATOM 4349 C C . ALA A 1 599 ? -38.592 -17.832 -9.034 1.00 37.53 599 ALA A C 1
ATOM 4351 O O . ALA A 1 599 ? -38.155 -18.550 -8.140 1.00 37.53 599 ALA A O 1
ATOM 4352 N N . ARG A 1 600 ? -39.903 -17.703 -9.287 1.00 36.69 600 ARG A N 1
ATOM 4353 C CA . ARG A 1 600 ? -40.956 -18.513 -8.644 1.00 36.69 600 ARG A CA 1
ATOM 4354 C C . ARG A 1 600 ? -40.738 -20.010 -8.888 1.00 36.69 600 ARG A C 1
ATOM 4356 O O . ARG A 1 600 ? -40.585 -20.424 -10.041 1.00 36.69 600 ARG A O 1
ATOM 4363 N N . VAL A 1 601 ? -40.814 -20.818 -7.832 1.00 38.34 601 VAL A N 1
ATOM 4364 C CA . VAL A 1 601 ? -40.901 -22.284 -7.921 1.00 38.34 601 VAL A CA 1
ATOM 4365 C C . VAL A 1 601 ? -42.383 -22.670 -8.059 1.00 38.34 601 VAL A C 1
ATOM 4367 O O . VAL A 1 601 ? -43.189 -22.242 -7.240 1.00 38.34 601 VAL A O 1
ATOM 4370 N N . PRO A 1 602 ? -42.807 -23.428 -9.088 1.00 34.97 602 PRO A N 1
ATOM 4371 C CA . PRO A 1 602 ? -44.212 -23.804 -9.236 1.00 34.97 602 PRO A CA 1
ATOM 4372 C C . PRO A 1 602 ? -44.599 -24.924 -8.265 1.00 34.97 602 PRO A C 1
ATOM 4374 O O . PRO A 1 602 ? -43.918 -25.950 -8.203 1.00 34.97 602 PRO A O 1
ATOM 4377 N N . GLU A 1 603 ? -45.745 -24.786 -7.597 1.00 34.88 603 GLU A N 1
ATOM 4378 C CA . GLU A 1 603 ? -46.368 -25.889 -6.863 1.00 34.88 603 GLU A CA 1
ATOM 4379 C C . GLU A 1 603 ? -46.716 -27.074 -7.790 1.00 34.88 603 GLU A C 1
ATOM 4381 O O . GLU A 1 603 ? -47.095 -26.879 -8.956 1.00 34.88 603 GLU A O 1
ATOM 4386 N N . PRO A 1 604 ? -46.720 -28.319 -7.278 1.00 34.19 604 PRO A N 1
ATOM 4387 C CA . PRO A 1 604 ? -47.469 -29.395 -7.905 1.00 34.19 604 PRO A CA 1
ATOM 4388 C C . PRO A 1 604 ? -48.967 -29.075 -7.797 1.00 34.19 604 PRO A C 1
ATOM 4390 O O . PRO A 1 604 ? -49.618 -29.360 -6.794 1.00 34.19 604 PRO A O 1
ATOM 4393 N N . ALA A 1 605 ? -49.518 -28.474 -8.855 1.00 33.75 605 ALA A N 1
ATOM 4394 C CA . ALA A 1 605 ? -50.935 -28.157 -8.948 1.00 33.75 605 ALA A CA 1
ATOM 4395 C C . ALA A 1 605 ? -51.800 -29.375 -8.582 1.00 33.75 605 ALA A C 1
ATOM 4397 O O . ALA A 1 605 ? -51.584 -30.497 -9.050 1.00 33.75 605 ALA A O 1
ATOM 4398 N N . THR A 1 606 ? -52.841 -29.116 -7.795 1.00 35.50 606 THR A N 1
ATOM 4399 C CA . THR A 1 606 ? -53.827 -30.046 -7.222 1.00 35.50 606 THR A CA 1
ATOM 4400 C C . THR A 1 606 ? -54.707 -30.767 -8.268 1.00 35.50 606 THR A C 1
ATOM 4402 O O . THR A 1 606 ? -55.826 -31.183 -7.976 1.00 35.50 606 THR A O 1
ATOM 4405 N N . LEU A 1 607 ? -54.228 -30.946 -9.505 1.00 31.98 607 LEU A N 1
ATOM 4406 C CA . LEU A 1 607 ? -54.996 -31.419 -10.658 1.00 31.98 607 LEU A CA 1
ATOM 4407 C C . LEU A 1 607 ? -54.458 -32.703 -11.325 1.00 31.98 607 LEU A C 1
ATOM 4409 O O . LEU A 1 607 ? -54.803 -32.980 -12.471 1.00 31.98 607 LEU A O 1
ATOM 4413 N N . VAL A 1 608 ? -53.653 -33.519 -10.634 1.00 34.94 608 VAL A N 1
ATOM 4414 C CA . VAL A 1 608 ? -53.171 -34.821 -11.169 1.00 34.94 608 VAL A CA 1
ATOM 4415 C C . VAL A 1 608 ? -53.850 -36.042 -10.514 1.00 34.94 608 VAL A C 1
ATOM 4417 O O . VAL A 1 608 ? -53.718 -37.171 -10.982 1.00 34.94 608 VAL A O 1
ATOM 4420 N N . LEU A 1 609 ? -54.717 -35.842 -9.518 1.00 32.97 609 LEU A N 1
ATOM 4421 C CA . LEU A 1 609 ? -55.411 -36.935 -8.814 1.00 32.97 609 LEU A CA 1
ATOM 4422 C C . LEU A 1 609 ? -56.675 -37.487 -9.511 1.00 32.97 609 LEU A C 1
ATOM 4424 O O . LEU A 1 609 ? -57.334 -38.367 -8.965 1.00 32.97 609 LEU A O 1
ATOM 4428 N N . LEU A 1 610 ? -56.997 -37.052 -10.738 1.00 32.44 610 LEU A N 1
ATOM 4429 C CA . LEU A 1 610 ? -58.173 -37.539 -11.486 1.00 32.44 610 LEU A CA 1
ATOM 4430 C C . LEU A 1 610 ? -57.875 -38.340 -12.765 1.00 32.44 610 LEU A C 1
ATOM 4432 O O . LEU A 1 610 ? -58.806 -38.869 -13.366 1.00 32.44 610 LEU A O 1
ATOM 4436 N N . VAL A 1 611 ? -56.607 -38.538 -13.148 1.00 36.62 611 VAL A N 1
ATOM 4437 C CA . VAL A 1 611 ? -56.265 -39.380 -14.321 1.00 36.62 611 VAL A CA 1
ATOM 4438 C C . VAL A 1 611 ? -55.743 -40.771 -13.925 1.00 36.62 611 VAL A C 1
ATOM 4440 O O . VAL A 1 611 ? -55.883 -41.723 -14.691 1.00 36.62 611 VAL A O 1
ATOM 4443 N N . ALA A 1 612 ? -55.284 -40.965 -12.684 1.00 35.06 612 ALA A N 1
ATOM 4444 C CA . ALA A 1 612 ? -54.878 -42.285 -12.185 1.00 35.06 612 ALA A CA 1
ATOM 4445 C C . ALA A 1 612 ? -56.051 -43.176 -11.707 1.00 35.06 612 ALA A C 1
ATOM 4447 O O . ALA A 1 612 ? -55.886 -44.387 -11.577 1.00 35.06 612 ALA A O 1
ATOM 4448 N N . ALA A 1 613 ? -57.258 -42.624 -11.515 1.00 37.12 613 ALA A N 1
ATOM 4449 C CA . ALA A 1 613 ? -58.442 -43.395 -11.108 1.00 37.12 613 ALA A CA 1
ATOM 4450 C C . ALA A 1 613 ? -59.282 -43.937 -12.289 1.00 37.12 613 ALA A C 1
ATOM 4452 O O . ALA A 1 613 ? -60.112 -44.824 -12.095 1.00 37.12 613 ALA A O 1
ATOM 4453 N N . ALA A 1 614 ? -59.051 -43.468 -13.524 1.00 38.56 614 ALA A N 1
ATOM 4454 C CA . ALA A 1 614 ? -59.797 -43.911 -14.712 1.00 38.56 614 ALA A CA 1
ATOM 4455 C C . ALA A 1 614 ? -59.109 -45.045 -15.504 1.00 38.56 614 ALA A C 1
ATOM 4457 O O . ALA A 1 614 ? -59.783 -45.784 -16.221 1.00 38.56 614 ALA A O 1
ATOM 4458 N N . LEU A 1 615 ? -57.795 -45.260 -15.339 1.00 37.50 615 LEU A N 1
ATOM 4459 C CA . LEU A 1 615 ? -57.073 -46.358 -16.008 1.00 37.50 615 LEU A CA 1
ATOM 4460 C C . LEU A 1 615 ? -57.055 -47.687 -15.228 1.00 37.50 615 LEU A C 1
ATOM 4462 O O . LEU A 1 615 ? -56.735 -48.725 -15.805 1.00 37.50 615 LEU A O 1
ATOM 4466 N N . ALA A 1 616 ? -57.494 -47.707 -13.966 1.00 40.72 616 ALA A N 1
ATOM 4467 C CA . ALA A 1 616 ? -57.618 -48.939 -13.178 1.00 40.72 616 ALA A CA 1
ATOM 4468 C C . ALA A 1 616 ? -58.938 -49.713 -13.416 1.00 40.72 616 ALA A C 1
ATOM 4470 O O . ALA A 1 616 ? -59.053 -50.866 -13.000 1.00 40.72 616 ALA A O 1
ATOM 4471 N N . MET A 1 617 ? -59.923 -49.139 -14.127 1.00 40.72 617 MET A N 1
ATOM 4472 C CA . MET A 1 617 ? -61.182 -49.832 -14.472 1.00 40.72 617 MET A CA 1
ATOM 4473 C C . MET A 1 617 ? -61.177 -50.536 -15.840 1.00 40.72 617 MET A C 1
ATOM 4475 O O . MET A 1 617 ? -62.094 -51.310 -16.112 1.00 40.72 617 MET A O 1
ATOM 4479 N N . PHE A 1 618 ? -60.152 -50.356 -16.684 1.00 39.50 618 PHE A N 1
ATOM 4480 C CA . PHE A 1 618 ? -60.132 -50.932 -18.043 1.00 39.50 618 PHE A CA 1
ATOM 4481 C C . PHE A 1 618 ? -59.326 -52.235 -18.211 1.00 39.50 618 PHE A C 1
ATOM 4483 O O . PHE A 1 618 ? -59.441 -52.878 -19.250 1.00 39.50 618 PHE A O 1
ATOM 4490 N N . PHE A 1 619 ? -58.597 -52.702 -17.187 1.00 37.72 619 PHE A N 1
ATOM 4491 C CA . PHE A 1 619 ? -57.824 -53.961 -17.242 1.00 37.72 619 PHE A CA 1
ATOM 4492 C C . PHE A 1 619 ? -58.421 -55.142 -16.450 1.00 37.72 619 PHE A C 1
ATOM 4494 O O . PHE A 1 619 ? -57.800 -56.196 -16.336 1.00 37.72 619 PHE A O 1
ATOM 4501 N N . ARG A 1 620 ? -59.672 -55.038 -15.974 1.00 41.34 620 ARG A N 1
ATOM 4502 C CA . ARG A 1 620 ? -60.459 -56.184 -15.468 1.00 41.34 620 ARG A CA 1
ATOM 4503 C C . ARG A 1 620 ? -61.585 -56.572 -16.431 1.00 41.34 620 ARG A C 1
ATOM 4505 O O . ARG A 1 620 ? -62.754 -56.570 -16.066 1.00 41.34 620 ARG A O 1
ATOM 4512 N N . ARG A 1 621 ? -61.248 -56.936 -17.670 1.00 39.75 621 ARG A N 1
ATOM 4513 C CA . ARG A 1 621 ? -62.094 -57.801 -18.515 1.00 39.75 621 ARG A CA 1
ATOM 4514 C C . ARG A 1 621 ? -61.282 -58.354 -19.687 1.00 39.75 621 ARG A C 1
ATOM 4516 O O . ARG A 1 621 ? -61.019 -57.622 -20.631 1.00 39.75 621 ARG A O 1
ATOM 4523 N N . ARG A 1 622 ? -60.972 -59.656 -19.603 1.00 35.22 622 ARG A N 1
ATOM 4524 C CA . ARG A 1 622 ? -60.658 -60.643 -20.666 1.00 35.22 622 ARG A CA 1
ATOM 4525 C C . ARG A 1 622 ? -59.378 -61.438 -20.387 1.00 35.22 622 ARG A C 1
ATOM 4527 O O . ARG A 1 622 ? -58.365 -61.191 -21.016 1.00 35.22 622 ARG A O 1
ATOM 4534 N N . VAL A 1 623 ? -59.483 -62.446 -19.518 1.00 34.62 623 VAL A N 1
ATOM 4535 C CA . VAL A 1 623 ? -59.084 -63.830 -19.846 1.00 34.62 623 VAL A CA 1
ATOM 4536 C C . VAL A 1 623 ? -60.042 -64.761 -19.094 1.00 34.62 623 VAL A C 1
ATOM 4538 O O . VAL A 1 623 ? -59.871 -65.019 -17.908 1.00 34.62 623 VAL A O 1
ATOM 4541 N N . ALA A 1 624 ? -61.099 -65.201 -19.775 1.00 35.38 624 ALA A N 1
ATOM 4542 C CA . ALA A 1 624 ? -61.838 -66.420 -19.465 1.00 35.38 624 ALA A CA 1
ATOM 4543 C C . ALA A 1 624 ? -62.573 -66.875 -20.736 1.00 35.38 624 ALA A C 1
ATOM 4545 O O . ALA A 1 624 ? -63.285 -66.079 -21.347 1.00 35.38 624 ALA A O 1
ATOM 4546 N N . VAL A 1 625 ? -62.433 -68.174 -21.017 1.00 37.44 625 VAL A N 1
ATOM 4547 C CA . VAL A 1 625 ? -63.136 -69.034 -21.987 1.00 37.44 625 VAL A CA 1
ATOM 4548 C C . VAL A 1 625 ? -62.463 -69.248 -23.359 1.00 37.44 625 VAL A C 1
ATOM 4550 O O . VAL A 1 625 ? -62.432 -68.351 -24.196 1.00 37.44 625 VAL A O 1
ATOM 4553 N N . SER A 1 626 ? -62.023 -70.515 -23.492 1.00 38.97 626 SER A N 1
ATOM 4554 C CA . SER A 1 626 ? -61.719 -71.383 -24.652 1.00 38.97 626 SER A CA 1
ATOM 4555 C C . SER A 1 626 ? -60.690 -70.933 -25.676 1.00 38.97 626 SER A C 1
ATOM 4557 O O . SER A 1 626 ? -61.041 -70.075 -26.515 1.00 38.97 626 SER A O 1
#

Solvent-accessible surface area (backbone atoms only — not comparable to full-atom values): 29319 Å² total; per-residue (Å²): 85,66,56,37,83,46,54,59,37,85,38,58,60,36,80,37,54,75,61,34,49,32,33,45,13,33,29,36,45,15,33,33,29,49,13,37,28,32,40,16,32,31,34,49,14,38,29,35,45,15,30,32,34,49,12,34,29,35,49,15,35,30,38,50,13,35,30,36,47,13,36,31,32,44,14,36,30,35,48,13,34,33,34,31,17,32,45,59,74,35,39,32,46,45,13,33,45,34,34,17,26,27,31,27,35,95,89,68,42,35,30,77,52,69,72,42,50,65,38,14,38,19,54,71,70,37,38,38,37,32,22,28,44,21,51,32,85,41,62,54,39,80,38,63,53,23,32,28,37,48,15,31,33,32,50,14,38,28,36,46,15,32,32,33,44,14,35,28,40,47,15,34,25,41,53,12,38,41,52,78,32,38,33,44,46,14,33,44,34,40,13,31,42,26,40,13,60,57,46,63,72,42,52,59,37,14,40,21,51,71,68,37,36,36,37,34,22,23,45,15,51,17,69,38,63,58,34,80,38,61,53,22,33,28,39,43,13,28,37,37,56,18,33,38,52,76,35,38,31,45,48,12,33,42,32,35,16,28,42,27,16,86,62,94,41,30,75,48,70,72,40,52,60,38,14,39,20,53,73,67,34,38,36,38,34,22,28,37,26,39,28,78,39,63,57,37,81,41,56,54,23,31,29,34,47,18,32,32,30,39,12,38,29,34,46,17,31,33,30,47,12,35,26,36,50,16,33,24,21,30,51,81,74,66,102,82,56,86,47,43,13,13,35,28,38,46,14,34,34,32,44,12,36,29,36,47,15,32,24,22,30,47,77,49,68,61,101,85,52,76,50,72,44,48,9,15,32,31,35,47,13,30,32,34,14,13,35,24,34,60,27,39,58,52,60,34,41,61,57,71,43,40,58,57,45,23,30,32,42,77,16,43,20,68,41,40,66,21,44,96,55,28,60,39,66,48,59,57,74,85,70,87,52,51,32,36,33,61,52,30,36,43,32,34,81,58,8,34,46,33,42,36,41,59,86,63,86,83,66,58,31,40,31,43,42,69,71,34,57,35,39,43,27,15,33,40,33,50,46,65,44,92,89,51,65,47,56,82,43,46,65,43,72,42,59,54,30,42,50,65,61,45,70,78,40,79,54,64,43,79,42,53,95,57,48,66,44,57,89,36,42,90,72,57,16,29,34,27,34,62,43,58,52,89,49,80,62,31,58,69,70,52,54,55,40,52,76,63,15,58,49,38,42,65,72,51,70,85,79,67,97,72,87,50,82,92,76,51,43,61,73,70,82,82,58,72,55,73,64,20,54,51,36,32,29,74,75,74,31,94,68,84,80,77,86,76,76,91,73,82,78,82,75,87,68,95,77,66,82,72,65,71,69,64,66,71,72,71,80,80,78,85,89,81,85,135

Foldseek 3Di:
DDQAEQDLAECDQPECPDAAEHDNYEHANYECDQHEQDQYEHHNYEQHQYEPHCYEQHQYENALYEHALYECHLYEQALYECHLYACHNYAQAQYHQALYAQHQDPVRGTGDDLVRCCRYVCQVVLHNHNYHRDPEECDLRESALHAHANYEHDLYEHANYECALYECHLYEHHLYACHNYAQAQYHQALYECANNQDDLVRVCRYVCVVVLHNHNHEHALYECALRESALHACALYEHENYQCHNYAQAQYHQALYAQAYADDRTDDLVRVCRYVCQVVLHNDNYHQDNEEQACPESALHEHDNYEHFLYEQEQYECANYEQHQYEQWWDDDDDPDTREGYEHHLYEHAQYEQHLYEQAWDWDDDPPDIDTHAGYEQALYEHAQYENANYDCHNYHCHNYHQHNYLDNQQEDAAAEQPPQGEHEDEAPVSLREHEYEAEHDHEQNGEYEYEYEQDADNHAYEYDAPHAAEDHHEYEYYYDPPHQVQSQAFPKHQNYACPRHQYDDDHDYHYPFDWDCVCCRPGNIITRHHQDPQLQQQVPSSALDPVSVVSVVVPPPDDPPPDPVRACLPPPPDHDVVNSVSSCVVGHDDDDDDDDPDDDDDPPPPPVPPVVVVVVPPPDDDDDD